Protein AF-0000000086182251 (afdb_homodimer)

Sequence (436 aa):
MSPYGGSIATPTRKGPLVPRSYALPGDGSKALTVFPLASRSEAPDELLAFLKDTFNDVVREGRTYPQMNELSLDEFAAYFFAADCFLGVLDTSAPSGVAGATDGLERETGLTLDQPNYPGRSSHLCNAGFVVPTVHRGLRVGSTLGRAYLHYGPQLGYRGSVFNLVYTSNEASVRIWDALGFTRAGLIPGAGRLKRKVGQGEEYVDAIVYHKDFTASAMSPYGGSIATPTRKGPLVPRSYALPGDGSKALTVFPLASRSEAPDELLAFLKDTFNDVVREGRTYPQMNELSLDEFAAYFFAADCFLGVLDTSAPSGVAGATDGLERETGLTLDQPNYPGRSSHLCNAGFVVPTVHRGLRVGSTLGRAYLHYGPQLGYRGSVFNLVYTSNEASVRIWDALGFTRAGLIPGAGRLKRKVGQGEEYVDAIVYHKDFTASA

Foldseek 3Di:
DPPADDDFDFAAFPDDDAKDKDQWPDPSQKIKIKGKDPAPVVDDLVLLVVLLVLVQVVLPQFAFDQDNDRDDSVRSRCVQRVAIKMWIFMDHPDPDDPPPCPVPSVRGFKMKGKFQPDGDPRSLAIEMDMGGHCSPPPRPVVLVVVVVCLVCSVSSVHFKYKDDFGFVVPVSVVVSCVVVPWDQPDKDWLPGFGADPDDGGTDRTMGTITMDGSNVVD/DPVADDDFDFAAFPDDDAKDKDQWPDPSQKIKIKGKDPALVVDDLVLLVVLLVLVQVVLPQFAFDQDNDRDDSVRSRCVQRVAIKMWIFMDHPDPDDPPDCVVVSVRTFKMKGKFQPDGDPRSLAIEMDMGGHCSPPPRCVVLVVVVVCLVCSVRSVHFKYKDDFGFVVPVSVVVSCVVVPWDQPDKDWLPGFGADPDDGGTDRTMGTMTMDGSNVPD

Nearest PDB structures (foldseek):
  3w91-assembly1_A  TM=8.859E-01  e=4.131E-21  Saccharomyces cerevisiae
  3w6s-assembly1_A  TM=8.657E-01  e=1.510E-20  Saccharomyces cerevisiae Sigma1278b
  3w6s-assembly2_C  TM=8.711E-01  e=2.977E-20  Saccharomyces cerevisiae Sigma1278b
  4h89-assembly1_A-2  TM=8.712E-01  e=1.534E-11  Kribbella flavida DSM 17836
  2i79-assembly1_E  TM=7.470E-01  e=6.377E-08  Streptococcus pneumoniae TIGR4

Secondary structure (DSSP, 8-state):
--TT-S--PPPPPSS----EEEEPSSSS--EEEEEEESSGGGS-HHHHHHHHHHHHHHHHHTSS-S--S---HHHHHHHHTTSEEEEEEEE-S--S-S--TTS-GGGEEEEEEEEESS-GGGTTEEEEEEE--GGGTTS-HHHHHHHHHHHHHHHTT-SEEEEEEEETT-HHHHHHHHHTT-EEEEEEEEEEEEE-SSSSSEEEEEEEEEEEESSTT-/--TT-S--PPPPPSS----EEEEPSSSS--EEEEEEESSGGGS-HHHHHHHHHHHHHHHHHTSS-S--S---HHHHHHHHTTSEEEEEEEE-S-------GGG-GGGEEEEEEEEESS-GGGTTEEEEEEE--GGGTTS-HHHHHHHHHHHHHHHTT-SEEEEEEEETT-HHHHHHHHHTT-EEEEEEEEEEEEE-SSSSSEEEEEEEEEEEESSTT-

Solvent-accessible surface area (backbone atoms only — not comparable to full-atom values): 23588 Å² total; per-residue (Å²): 97,21,78,60,67,70,78,61,60,74,48,65,59,75,58,86,83,69,67,48,76,39,75,30,82,79,89,56,74,38,30,35,33,35,35,70,43,91,46,67,86,74,51,56,64,69,52,50,48,52,51,42,50,45,43,34,51,47,34,68,60,23,56,70,50,40,52,74,72,73,65,52,68,67,54,41,52,53,60,45,56,70,37,51,28,36,39,33,32,51,44,63,76,80,70,67,78,87,67,74,62,69,87,30,61,80,35,55,46,32,40,36,26,42,38,48,52,39,45,30,37,21,14,41,27,22,28,69,48,80,42,62,54,68,89,52,66,88,48,52,56,65,51,49,52,48,54,47,45,65,61,47,42,47,41,48,33,31,48,26,36,41,44,75,65,44,37,64,82,28,51,68,59,52,51,40,43,52,73,72,64,37,39,77,35,24,51,41,78,56,41,29,56,23,42,43,92,73,71,85,59,69,44,66,37,37,15,33,22,36,34,37,73,55,62,72,83,111,98,20,77,61,67,71,78,60,58,73,49,65,59,75,59,87,83,69,67,48,77,41,77,29,80,78,89,57,74,38,29,36,34,37,34,70,43,92,48,66,85,74,51,56,66,68,53,50,46,53,52,42,50,47,44,34,50,48,31,68,61,24,56,71,51,40,51,73,71,75,65,53,67,66,53,41,49,52,60,44,57,72,36,52,26,35,38,32,33,51,44,65,70,82,71,62,84,82,66,73,65,79,80,42,54,80,32,54,46,32,42,37,25,42,38,48,52,38,44,30,36,21,13,42,26,22,30,72,50,80,41,62,55,69,90,52,66,89,49,53,55,65,52,50,51,49,54,48,46,67,60,48,43,48,42,48,34,32,48,24,35,41,44,76,66,43,36,65,84,29,51,68,59,52,52,40,43,52,73,72,62,38,39,79,35,24,51,40,78,57,42,30,58,23,40,44,92,73,72,84,59,68,43,67,36,38,16,34,21,36,34,37,73,56,62,72,83,112

Organism: Rhodotorula mucilaginosa (NCBI:txid5537)

InterPro domains:
  IPR000182 GNAT domain [PS51186] (32-215)
  IPR016181 Acyl-CoA N-acyltransferase [SSF55729] (48-213)
  IPR052742 Mitochondrial N-acetyltransferase [PTHR43138] (16-216)

Structure (mmCIF, N/CA/C/O backbone):
data_AF-0000000086182251-model_v1
#
loop_
_entity.id
_entity.type
_entity.pdbx_description
1 polymer 'N-acetyltransferase domain-containing protein'
#
loop_
_atom_site.group_PDB
_atom_site.id
_atom_site.type_symbol
_atom_site.label_atom_id
_atom_site.label_alt_id
_atom_site.label_comp_id
_atom_site.label_asym_id
_atom_site.label_entity_id
_atom_site.label_seq_id
_atom_site.pdbx_PDB_ins_code
_atom_site.Cartn_x
_atom_site.Cartn_y
_atom_site.Cartn_z
_atom_site.occupancy
_atom_site.B_iso_or_equiv
_atom_site.auth_seq_id
_atom_site.auth_comp_id
_atom_site.auth_asym_id
_atom_site.auth_atom_id
_atom_site.pdbx_PDB_model_num
ATOM 1 N N . MET A 1 1 ? 0.737 3.631 -9.766 1 31.28 1 MET A N 1
ATOM 2 C CA . MET A 1 1 ? -0.474 2.826 -9.633 1 31.28 1 MET A CA 1
ATOM 3 C C . MET A 1 1 ? -0.459 2.033 -8.328 1 31.28 1 MET A C 1
ATOM 5 O O . MET A 1 1 ? 0.607 1.66 -7.84 1 31.28 1 MET A O 1
ATOM 9 N N . SER A 1 2 ? -1.454 2.248 -7.445 1 43.03 2 SER A N 1
ATOM 10 C CA . SER A 1 2 ? -1.559 1.374 -6.281 1 43.03 2 SER A CA 1
ATOM 11 C C . SER A 1 2 ? -1.163 -0.058 -6.629 1 43.03 2 SER A C 1
ATOM 13 O O . SER A 1 2 ? -1.458 -0.542 -7.723 1 43.03 2 SER A O 1
ATOM 15 N N . PRO A 1 3 ? -0.175 -0.564 -5.852 1 42.56 3 PRO A N 1
ATOM 16 C CA . PRO A 1 3 ? 0.038 -1.979 -6.16 1 42.56 3 PRO A CA 1
ATOM 17 C C . PRO A 1 3 ? -1.269 -2.736 -6.391 1 42.56 3 PRO A C 1
ATOM 19 O O . PRO A 1 3 ? -1.255 -3.854 -6.914 1 42.56 3 PRO A O 1
ATOM 22 N N . TYR A 1 4 ? -2.391 -2.016 -5.953 1 49.03 4 TYR A N 1
ATOM 23 C CA . TYR A 1 4 ? -3.652 -2.746 -6.031 1 49.03 4 TYR A CA 1
ATOM 24 C C . TYR A 1 4 ? -4.453 -2.314 -7.254 1 49.03 4 TYR A C 1
ATOM 26 O O . TYR A 1 4 ? -5.465 -2.938 -7.594 1 49.03 4 TYR A O 1
ATOM 34 N N . GLY A 1 5 ? -4.016 -2.152 -8.336 1 46.56 5 GLY A N 1
ATOM 35 C CA . GLY A 1 5 ? -4.879 -1.883 -9.477 1 46.56 5 GLY A CA 1
ATOM 36 C C . GLY A 1 5 ? -6.344 -1.774 -9.102 1 46.56 5 GLY A C 1
ATOM 37 O O . GLY A 1 5 ? -6.742 -2.17 -8.008 1 46.56 5 GLY A O 1
ATOM 38 N N . GLY A 1 6 ? -7.234 -0.716 -9.578 1 49.41 6 GLY A N 1
ATOM 39 C CA . GLY A 1 6 ? -8.688 -0.726 -9.523 1 49.41 6 GLY A CA 1
ATOM 40 C C . GLY A 1 6 ? -9.266 0.521 -8.883 1 49.41 6 GLY A C 1
ATOM 41 O O . GLY A 1 6 ? -8.531 1.346 -8.336 1 49.41 6 GLY A O 1
ATOM 42 N N . SER A 1 7 ? -10.508 0.622 -9.203 1 52.81 7 SER A N 1
ATOM 43 C CA . SER A 1 7 ? -11.297 1.735 -8.688 1 52.81 7 SER A CA 1
ATOM 44 C C . SER A 1 7 ? -11.445 1.65 -7.176 1 52.81 7 SER A C 1
ATOM 46 O O . SER A 1 7 ? -11.719 0.578 -6.633 1 52.81 7 SER A O 1
ATOM 48 N N . ILE A 1 8 ? -10.914 2.615 -6.395 1 59.12 8 ILE A N 1
ATOM 49 C CA . ILE A 1 8 ? -11.094 2.723 -4.949 1 59.12 8 ILE A CA 1
ATOM 50 C C . ILE A 1 8 ? -12.438 3.371 -4.645 1 59.12 8 ILE A C 1
ATOM 52 O O . ILE A 1 8 ? -12.703 4.5 -5.066 1 59.12 8 ILE A O 1
ATOM 56 N N . ALA A 1 9 ? -13.406 2.518 -4.25 1 61.72 9 ALA A N 1
ATOM 57 C CA . ALA A 1 9 ? -14.641 3.123 -3.75 1 61.72 9 ALA A CA 1
ATOM 58 C C . ALA A 1 9 ? -14.406 3.795 -2.4 1 61.72 9 ALA A C 1
ATOM 60 O O . ALA A 1 9 ? -13.812 3.205 -1.499 1 61.72 9 ALA A O 1
ATOM 61 N N . THR A 1 10 ? -14.594 5.164 -2.314 1 66.75 10 THR A N 1
ATOM 62 C CA . THR A 1 10 ? -14.508 5.887 -1.05 1 66.75 10 THR A CA 1
ATOM 63 C C . THR A 1 10 ? -15.766 5.652 -0.211 1 66.75 10 THR A C 1
ATOM 65 O O . THR A 1 10 ? -16.875 5.574 -0.748 1 66.75 10 THR A O 1
ATOM 68 N N . PRO A 1 11 ? -15.492 5.449 1.035 1 76.62 11 PRO A N 1
ATOM 69 C CA . PRO A 1 11 ? -16.656 5.293 1.912 1 76.62 11 PRO A CA 1
ATOM 70 C C . PRO A 1 11 ? -17.594 6.492 1.862 1 76.62 11 PRO A C 1
ATOM 72 O O . PRO A 1 11 ? -17.203 7.57 1.404 1 76.62 11 PRO A O 1
ATOM 75 N N . THR A 1 12 ? -18.766 6.242 2.326 1 79.75 12 THR A N 1
ATOM 76 C CA . THR A 1 12 ? -19.797 7.273 2.318 1 79.75 12 THR A CA 1
ATOM 77 C C . THR A 1 12 ? -19.641 8.219 3.506 1 79.75 12 THR A C 1
ATOM 79 O O . THR A 1 12 ? -19.531 7.77 4.652 1 79.75 12 THR A O 1
ATOM 82 N N . ARG A 1 13 ? -19.672 9.492 3.234 1 84.81 13 ARG A N 1
ATOM 83 C CA . ARG A 1 13 ? -19.562 10.523 4.258 1 84.81 13 ARG A CA 1
ATOM 84 C C . ARG A 1 13 ? -20.781 10.516 5.176 1 84.81 13 ARG A C 1
ATOM 86 O O . ARG A 1 13 ? -21.906 10.297 4.719 1 84.81 13 ARG A O 1
ATOM 93 N N . LYS A 1 14 ? -20.562 10.812 6.406 1 84.06 14 LYS A N 1
ATOM 94 C CA . LYS A 1 14 ? -21.641 10.82 7.398 1 84.06 14 LYS A CA 1
ATOM 95 C C . LYS A 1 14 ? -22.344 12.172 7.434 1 84.06 14 LYS A C 1
ATOM 97 O O . LYS A 1 14 ? -23.469 12.281 7.941 1 84.06 14 LYS A O 1
ATOM 102 N N . GLY A 1 15 ? -21.781 13.203 6.91 1 82.81 15 GLY A N 1
ATOM 103 C CA . GLY A 1 15 ? -22.312 14.562 6.91 1 82.81 15 GLY A CA 1
ATOM 104 C C . GLY A 1 15 ? -21.344 15.578 6.336 1 82.81 15 GLY A C 1
ATOM 105 O O . GLY A 1 15 ? -20.25 15.227 5.914 1 82.81 15 GLY A O 1
ATOM 106 N N . PRO A 1 16 ? -21.875 16.828 6.305 1 88.56 16 PRO A N 1
ATOM 107 C CA . PRO A 1 16 ? -20.969 17.859 5.809 1 88.56 16 PRO A CA 1
ATOM 108 C C . PRO A 1 16 ? -19.766 18.078 6.73 1 88.56 16 PRO A C 1
ATOM 110 O O . PRO A 1 16 ? -19.891 17.984 7.953 1 88.56 16 PRO A O 1
ATOM 113 N N . LEU A 1 17 ? -18.688 18.297 6.164 1 92.69 17 LEU A N 1
ATOM 114 C CA . LEU A 1 17 ? -17.484 18.641 6.934 1 92.69 17 LEU A CA 1
ATOM 115 C C . LEU A 1 17 ? -17.453 20.125 7.242 1 92.69 17 LEU A C 1
ATOM 117 O O . LEU A 1 17 ? -17.672 20.953 6.352 1 92.69 17 LEU A O 1
ATOM 121 N N . VAL A 1 18 ? -17.203 20.484 8.531 1 93.44 18 VAL A N 1
ATOM 122 C CA . VAL A 1 18 ? -17.172 21.875 8.945 1 93.44 18 VAL A CA 1
ATOM 123 C C . VAL A 1 18 ? -15.812 22.219 9.539 1 93.44 18 VAL A C 1
ATOM 125 O O . VAL A 1 18 ? -15.172 21.391 10.172 1 93.44 18 VAL A O 1
ATOM 128 N N . PRO A 1 19 ? -15.398 23.5 9.336 1 93.88 19 PRO A N 1
ATOM 129 C CA . PRO A 1 19 ? -14.125 23.906 9.93 1 93.88 19 PRO A CA 1
ATOM 130 C C . PRO A 1 19 ? -14.102 23.719 11.445 1 93.88 19 PRO A C 1
ATOM 132 O O . PRO A 1 19 ? -15.133 23.891 12.109 1 93.88 19 PRO A O 1
ATOM 135 N N . ARG A 1 20 ? -12.938 23.422 11.969 1 94.62 20 ARG A N 1
ATOM 136 C CA . ARG A 1 20 ? -12.758 23.234 13.406 1 94.62 20 ARG A CA 1
ATOM 137 C C . ARG A 1 20 ? -11.461 23.875 13.875 1 94.62 20 ARG A C 1
ATOM 139 O O . ARG A 1 20 ? -10.422 23.734 13.234 1 94.62 20 ARG A O 1
ATOM 146 N N . SER A 1 21 ? -11.547 24.547 15.07 1 93.12 21 SER A N 1
ATOM 147 C CA . SER A 1 21 ? -10.375 25.188 15.648 1 93.12 21 SER A CA 1
ATOM 148 C C . SER A 1 21 ? -9.789 24.359 16.781 1 93.12 21 SER A C 1
ATOM 150 O O . SER A 1 21 ? -10.523 23.797 17.594 1 93.12 21 SER A O 1
ATOM 152 N N . TYR A 1 22 ? -8.461 24.344 16.812 1 92.75 22 TYR A N 1
ATOM 153 C CA . TYR A 1 22 ? -7.703 23.641 17.844 1 92.75 22 TYR A CA 1
ATOM 154 C C . TYR A 1 22 ? -6.738 24.594 18.547 1 92.75 22 TYR A C 1
ATOM 156 O O . TYR A 1 22 ? -5.953 25.281 17.906 1 92.75 22 TYR A O 1
ATOM 164 N N . ALA A 1 23 ? -6.848 24.547 19.828 1 89.75 23 ALA A N 1
ATOM 165 C CA . ALA A 1 23 ? -5.867 25.328 20.578 1 89.75 23 ALA A CA 1
ATOM 166 C C . ALA A 1 23 ? -4.465 24.75 20.422 1 89.75 23 ALA A C 1
ATOM 168 O O . ALA A 1 23 ? -4.289 23.531 20.453 1 89.75 23 ALA A O 1
ATOM 169 N N . LEU A 1 24 ? -3.523 25.594 20.156 1 86.81 24 LEU A N 1
ATOM 170 C CA . LEU A 1 24 ? -2.137 25.141 20.094 1 86.81 24 LEU A CA 1
ATOM 171 C C . LEU A 1 24 ? -1.501 25.141 21.469 1 86.81 24 LEU A C 1
ATOM 173 O O . LEU A 1 24 ? -1.918 25.891 22.359 1 86.81 24 LEU A O 1
ATOM 177 N N . PRO A 1 25 ? -0.517 24.188 21.609 1 77.75 25 PRO A N 1
ATOM 178 C CA . PRO A 1 25 ? 0.137 24.172 22.922 1 77.75 25 PRO A CA 1
ATOM 179 C C . PRO A 1 25 ? 0.85 25.484 23.234 1 77.75 25 PRO A C 1
ATOM 181 O O . PRO A 1 25 ? 1.324 26.172 22.312 1 77.75 25 PRO A O 1
ATOM 184 N N . GLY A 1 26 ? 1.045 25.891 24.406 1 74.44 26 GLY A N 1
ATOM 185 C CA . GLY A 1 26 ? 1.618 27.109 24.922 1 74.44 26 GLY A CA 1
ATOM 186 C C . GLY A 1 26 ? 0.686 27.859 25.844 1 74.44 26 GLY A C 1
ATOM 187 O O . GLY A 1 26 ? 0.121 27.266 26.766 1 74.44 26 GLY A O 1
ATOM 188 N N . ASP A 1 27 ? 0.647 29.172 25.531 1 66.75 27 ASP A N 1
ATOM 189 C CA . ASP A 1 27 ? -0.17 29.969 26.438 1 66.75 27 ASP A CA 1
ATOM 190 C C . ASP A 1 27 ? -1.621 30.031 25.969 1 66.75 27 ASP A C 1
ATOM 192 O O . ASP A 1 27 ? -2.434 30.766 26.516 1 66.75 27 ASP A O 1
ATOM 196 N N . GLY A 1 28 ? -1.937 29.125 25.016 1 66.12 28 GLY A N 1
ATOM 197 C CA . GLY A 1 28 ? -3.305 29.031 24.531 1 66.12 28 GLY A CA 1
ATOM 198 C C . GLY A 1 28 ? -3.723 30.219 23.672 1 66.12 28 GLY A C 1
ATOM 199 O O . GLY A 1 28 ? -4.887 30.328 23.281 1 66.12 28 GLY A O 1
ATOM 200 N N . SER A 1 29 ? -2.855 31.109 23.359 1 75.31 29 SER A N 1
ATOM 201 C CA . SER A 1 29 ? -3.209 32.344 22.656 1 75.31 29 SER A CA 1
ATOM 202 C C . SER A 1 29 ? -3.299 32.094 21.141 1 75.31 29 SER A C 1
ATOM 204 O O . SER A 1 29 ? -3.885 32.906 20.422 1 75.31 29 SER A O 1
ATOM 206 N N . LYS A 1 30 ? -2.799 30.922 20.766 1 81.62 30 LYS A N 1
ATOM 207 C CA . LYS A 1 30 ? -2.826 30.641 19.344 1 81.62 30 LYS A CA 1
ATOM 208 C C . LYS A 1 30 ? -3.664 29.391 19.047 1 81.62 30 LYS A C 1
ATOM 210 O O . LYS A 1 30 ? -3.746 28.484 19.875 1 81.62 30 LYS A O 1
ATOM 215 N N . ALA A 1 31 ? -4.305 29.484 17.953 1 88.44 31 ALA A N 1
ATOM 216 C CA . ALA A 1 31 ? -5.113 28.344 17.516 1 88.44 31 ALA A CA 1
ATOM 217 C C . ALA A 1 31 ? -4.891 28.047 16.047 1 88.44 31 ALA A C 1
ATOM 219 O O . ALA A 1 31 ? -4.438 28.906 15.289 1 88.44 31 ALA A O 1
ATOM 220 N N . LEU A 1 32 ? -5.066 26.828 15.727 1 90.44 32 LEU A N 1
ATOM 221 C CA . LEU A 1 32 ? -5.102 26.391 14.336 1 90.44 32 LEU A CA 1
ATOM 222 C C . LEU A 1 32 ? -6.52 26.016 13.914 1 90.44 32 LEU A C 1
ATOM 224 O O . LEU A 1 32 ? -7.16 25.188 14.547 1 90.44 32 LEU A O 1
ATOM 228 N N . THR A 1 33 ? -7.012 26.719 12.945 1 91.69 33 THR A N 1
ATOM 229 C CA . THR A 1 33 ? -8.289 26.328 12.367 1 91.69 33 THR A CA 1
ATOM 230 C C . THR A 1 33 ? -8.078 25.484 11.109 1 91.69 33 THR A C 1
ATOM 232 O O . THR A 1 33 ? -7.309 25.859 10.227 1 91.69 33 THR A O 1
ATOM 235 N N . VAL A 1 34 ? -8.719 24.312 11.094 1 93.12 34 VAL A N 1
ATOM 236 C CA . VAL A 1 34 ? -8.586 23.391 9.969 1 93.12 34 VAL A CA 1
ATOM 237 C C . VAL A 1 34 ? -9.836 23.469 9.094 1 93.12 34 VAL A C 1
ATOM 239 O O . VAL A 1 34 ? -10.953 23.281 9.578 1 93.12 34 VAL A O 1
ATOM 242 N N . PHE A 1 35 ? -9.625 23.75 7.809 1 92.12 35 PHE A N 1
ATOM 243 C CA . PHE A 1 35 ? -10.703 23.922 6.84 1 92.12 35 PHE A CA 1
ATOM 244 C C . PHE A 1 35 ? -10.734 22.75 5.852 1 92.12 35 PHE A C 1
ATOM 246 O O . PHE A 1 35 ? -9.742 22.484 5.172 1 92.12 35 PHE A O 1
ATOM 253 N N . PRO A 1 36 ? -11.891 21.984 5.773 1 93.38 36 PRO A N 1
ATOM 254 C CA . PRO A 1 36 ? -12.039 21.094 4.625 1 93.38 36 PRO A CA 1
ATOM 255 C C . PRO A 1 36 ? -12.094 21.828 3.295 1 93.38 36 PRO A C 1
ATOM 257 O O . PRO A 1 36 ? -12.812 22.828 3.172 1 93.38 36 PRO A O 1
ATOM 260 N N . LEU A 1 37 ? -11.281 21.391 2.361 1 90.31 37 LEU A N 1
ATOM 261 C CA . LEU A 1 37 ? -11.312 21.984 1.032 1 90.31 37 LEU A CA 1
ATOM 262 C C . LEU A 1 37 ? -12.125 21.141 0.068 1 90.31 37 LEU A C 1
ATOM 264 O O . LEU A 1 37 ? -11.875 19.938 -0.065 1 90.31 37 LEU A O 1
ATOM 268 N N . ALA A 1 38 ? -13.031 21.734 -0.573 1 81.25 38 ALA A N 1
ATOM 269 C CA . ALA A 1 38 ? -13.883 21 -1.501 1 81.25 38 ALA A CA 1
ATOM 270 C C . ALA A 1 38 ? -13.164 20.75 -2.824 1 81.25 38 ALA A C 1
ATOM 272 O O . ALA A 1 38 ? -13.43 19.75 -3.504 1 81.25 38 ALA A O 1
ATOM 273 N N . SER A 1 39 ? -12.367 21.734 -3.178 1 86.19 39 SER A N 1
ATOM 274 C CA . SER A 1 39 ? -11.656 21.609 -4.445 1 86.19 39 SER A CA 1
ATOM 275 C C . SER A 1 39 ? -10.391 22.453 -4.457 1 86.19 39 SER A C 1
ATOM 277 O O . SER A 1 39 ? -10.195 23.297 -3.572 1 86.19 39 SER A O 1
ATOM 279 N N . ARG A 1 40 ? -9.617 22.156 -5.465 1 85.81 40 ARG A N 1
ATOM 280 C CA . ARG A 1 40 ? -8.367 22.891 -5.664 1 85.81 40 ARG A CA 1
ATOM 281 C C . ARG A 1 40 ? -8.641 24.391 -5.797 1 85.81 40 ARG A C 1
ATOM 283 O O . ARG A 1 40 ? -7.801 25.219 -5.414 1 85.81 40 ARG A O 1
ATOM 290 N N . SER A 1 41 ? -9.773 24.781 -6.25 1 85 41 SER A N 1
ATOM 291 C CA . SER A 1 41 ? -10.102 26.188 -6.508 1 85 41 SER A CA 1
ATOM 292 C C . SER A 1 41 ? -10.211 26.969 -5.207 1 85 41 SER A C 1
ATOM 294 O O . SER A 1 41 ? -10.164 28.203 -5.215 1 85 41 SER A O 1
ATOM 296 N N . GLU A 1 42 ? -10.336 26.25 -4.105 1 84.62 42 GLU A N 1
ATOM 297 C CA . GLU A 1 42 ? -10.5 26.922 -2.812 1 84.62 42 GLU A CA 1
ATOM 298 C C . GLU A 1 42 ? -9.148 27.297 -2.213 1 84.62 42 GLU A C 1
ATOM 300 O O . GLU A 1 42 ? -9.086 28.047 -1.232 1 84.62 42 GLU A O 1
ATOM 305 N N . ALA A 1 43 ? -8.109 26.812 -2.783 1 82.88 43 ALA A N 1
ATOM 306 C CA . ALA A 1 43 ? -6.766 27.172 -2.328 1 82.88 43 ALA A CA 1
ATOM 307 C C . ALA A 1 43 ? -6.086 28.125 -3.309 1 82.88 43 ALA A C 1
ATOM 309 O O . ALA A 1 43 ? -5.969 27.812 -4.5 1 82.88 43 ALA A O 1
ATOM 310 N N . PRO A 1 44 ? -5.672 29.344 -2.77 1 81.31 44 PRO A N 1
ATOM 311 C CA . PRO A 1 44 ? -4.957 30.266 -3.664 1 81.31 44 PRO A CA 1
ATOM 312 C C . PRO A 1 44 ? -3.693 29.641 -4.254 1 81.31 44 PRO A C 1
ATOM 314 O O . PRO A 1 44 ? -3.016 28.844 -3.586 1 81.31 44 PRO A O 1
ATOM 317 N N . ASP A 1 45 ? -3.344 30.062 -5.43 1 84.25 45 ASP A N 1
ATOM 318 C CA . ASP A 1 45 ? -2.186 29.516 -6.133 1 84.25 45 ASP A CA 1
ATOM 319 C C . ASP A 1 45 ? -0.9 29.766 -5.344 1 84.25 45 ASP A C 1
ATOM 321 O O . ASP A 1 45 ? -0.002 28.922 -5.336 1 84.25 45 ASP A O 1
ATOM 325 N N . GLU A 1 46 ? -0.84 30.906 -4.789 1 85.62 46 GLU A N 1
ATOM 326 C CA . GLU A 1 46 ? 0.363 31.234 -4.035 1 85.62 46 GLU A CA 1
ATOM 327 C C . GLU A 1 46 ? 0.556 30.297 -2.852 1 85.62 46 GLU A C 1
ATOM 329 O O . GLU A 1 46 ? 1.681 29.891 -2.549 1 85.62 46 GLU A O 1
ATOM 334 N N . LEU A 1 47 ? -0.548 30 -2.248 1 84.62 47 LEU A N 1
ATOM 335 C CA . LEU A 1 47 ? -0.488 29.062 -1.128 1 84.62 47 LEU A CA 1
ATOM 336 C C . LEU A 1 47 ? -0.081 27.672 -1.603 1 84.62 47 LEU A C 1
ATOM 338 O O . LEU A 1 47 ? 0.788 27.047 -1.001 1 84.62 47 LEU A O 1
ATOM 342 N N . LEU A 1 48 ? -0.668 27.281 -2.699 1 88.25 48 LEU A N 1
ATOM 343 C CA . LEU A 1 48 ? -0.364 25.969 -3.234 1 88.25 48 LEU A CA 1
ATOM 344 C C . LEU A 1 48 ? 1.094 25.875 -3.674 1 88.25 48 LEU A C 1
ATOM 346 O O . LEU A 1 48 ? 1.739 24.844 -3.498 1 88.25 48 LEU A O 1
ATOM 350 N N . ALA A 1 49 ? 1.552 26.969 -4.215 1 90.81 49 ALA A N 1
ATOM 351 C CA . ALA A 1 49 ? 2.953 27.016 -4.629 1 90.81 49 ALA A CA 1
ATOM 352 C C . ALA A 1 49 ? 3.881 26.891 -3.424 1 90.81 49 ALA A C 1
ATOM 354 O O . ALA A 1 49 ? 4.879 26.172 -3.475 1 90.81 49 ALA A O 1
ATOM 355 N N . PHE A 1 50 ? 3.523 27.594 -2.432 1 89.06 50 PHE A N 1
ATOM 356 C CA . PHE A 1 50 ? 4.316 27.562 -1.207 1 89.06 50 PHE A CA 1
ATOM 357 C C . PHE A 1 50 ? 4.324 26.156 -0.615 1 89.06 50 PHE A C 1
ATOM 359 O O . PHE A 1 50 ? 5.383 25.641 -0.24 1 89.06 50 PHE A O 1
ATOM 366 N N . LEU A 1 51 ? 3.164 25.5 -0.567 1 89.44 51 LEU A N 1
ATOM 367 C CA . LEU A 1 51 ? 3.043 24.172 -0.002 1 89.44 51 LEU A CA 1
ATOM 368 C C . LEU A 1 51 ? 3.73 23.141 -0.893 1 89.44 51 LEU A C 1
ATOM 370 O O . LEU A 1 51 ? 4.336 22.188 -0.395 1 89.44 51 LEU A O 1
ATOM 374 N N . LYS A 1 52 ? 3.594 23.328 -2.156 1 93.12 52 LYS A N 1
ATOM 375 C CA . LYS A 1 52 ? 4.324 22.5 -3.104 1 93.12 52 LYS A CA 1
ATOM 376 C C . LYS A 1 52 ? 5.828 22.562 -2.852 1 93.12 52 LYS A C 1
ATOM 378 O O . LYS A 1 52 ? 6.508 21.531 -2.828 1 93.12 52 LYS A O 1
ATOM 383 N N . ASP A 1 53 ? 6.359 23.766 -2.674 1 93.19 53 ASP A N 1
ATOM 384 C CA . ASP A 1 53 ? 7.785 23.938 -2.402 1 93.19 53 ASP A CA 1
ATOM 385 C C . ASP A 1 53 ? 8.172 23.266 -1.084 1 93.19 53 ASP A C 1
ATOM 387 O O . ASP A 1 53 ? 9.242 22.672 -0.98 1 93.19 53 ASP A O 1
ATOM 391 N N . THR A 1 54 ? 7.316 23.438 -0.117 1 91.06 54 THR A N 1
ATOM 392 C CA . THR A 1 54 ? 7.543 22.766 1.163 1 91.06 54 THR A CA 1
ATOM 393 C C . THR A 1 54 ? 7.625 21.25 0.98 1 91.06 54 THR A C 1
ATOM 395 O O . THR A 1 54 ? 8.539 20.609 1.499 1 91.06 54 THR A O 1
ATOM 398 N N . PHE A 1 55 ? 6.73 20.719 0.196 1 93.62 55 PHE A N 1
ATOM 399 C CA . PHE A 1 55 ? 6.711 19.281 -0.069 1 93.62 55 PHE A CA 1
ATOM 400 C C . PHE A 1 55 ? 7.969 18.844 -0.812 1 93.62 55 PHE A C 1
ATOM 402 O O . PHE A 1 55 ? 8.594 17.844 -0.458 1 93.62 55 PHE A O 1
ATOM 409 N N . ASN A 1 56 ? 8.344 19.625 -1.761 1 95.5 56 ASN A N 1
ATOM 410 C CA . ASN A 1 56 ? 9.539 19.297 -2.531 1 95.5 56 ASN A CA 1
ATOM 411 C C . ASN A 1 56 ? 10.797 19.328 -1.661 1 95.5 56 ASN A C 1
ATOM 413 O O . ASN A 1 56 ? 11.719 18.547 -1.867 1 95.5 56 ASN A O 1
ATOM 417 N N . ASP A 1 57 ? 10.82 20.234 -0.726 1 94.06 57 ASP A N 1
ATOM 418 C CA . ASP A 1 57 ? 11.938 20.266 0.212 1 94.06 57 ASP A CA 1
ATOM 419 C C . ASP A 1 57 ? 12.023 18.969 1.009 1 94.06 57 ASP A C 1
ATOM 421 O O . ASP A 1 57 ? 13.117 18.422 1.213 1 94.06 57 ASP A O 1
ATOM 425 N N . VAL A 1 58 ? 10.898 18.469 1.454 1 92.94 58 VAL A N 1
ATOM 426 C CA . VAL A 1 58 ? 10.836 17.219 2.217 1 92.94 58 VAL A CA 1
ATOM 427 C C . VAL A 1 58 ? 11.305 16.047 1.349 1 92.94 58 VAL A C 1
ATOM 429 O O . VAL A 1 58 ? 12.078 15.203 1.801 1 92.94 58 VAL A O 1
ATOM 432 N N . VAL A 1 59 ? 10.844 16.031 0.114 1 94.5 59 VAL A N 1
ATOM 433 C CA . VAL A 1 59 ? 11.227 14.977 -0.822 1 94.5 59 VAL A CA 1
ATOM 434 C C . VAL A 1 59 ? 12.727 15.031 -1.079 1 94.5 59 VAL A C 1
ATOM 436 O O . VAL A 1 59 ? 13.398 14 -1.111 1 94.5 59 VAL A O 1
ATOM 439 N N . ARG A 1 60 ? 13.281 16.219 -1.182 1 94.12 60 ARG A N 1
ATOM 440 C CA . ARG A 1 60 ? 14.711 16.406 -1.406 1 94.12 60 ARG A CA 1
ATOM 441 C C . ARG A 1 60 ? 15.523 15.938 -0.198 1 94.12 60 ARG A C 1
ATOM 443 O O . ARG A 1 60 ? 16.578 15.328 -0.35 1 94.12 60 ARG A O 1
ATOM 450 N N . GLU A 1 61 ? 15.023 16.297 0.975 1 94.06 61 GLU A N 1
ATOM 451 C CA . GLU A 1 61 ? 15.695 15.82 2.182 1 94.06 61 GLU A CA 1
ATOM 452 C C . GLU A 1 61 ? 15.781 14.297 2.203 1 94.06 61 GLU A C 1
ATOM 454 O O . GLU A 1 61 ? 16.766 13.734 2.672 1 94.06 61 GLU A O 1
ATOM 459 N N . GLY A 1 62 ? 14.711 13.602 1.722 1 95.44 62 GLY A N 1
ATOM 460 C CA . GLY A 1 62 ? 14.742 12.172 1.439 1 95.44 62 GLY A CA 1
ATOM 461 C C . GLY A 1 62 ? 14.758 11.312 2.693 1 95.44 62 GLY A C 1
ATOM 462 O O . GLY A 1 62 ? 15.383 10.25 2.719 1 95.44 62 GLY A O 1
ATOM 463 N N . ARG A 1 63 ? 14.016 11.727 3.779 1 95.88 63 ARG A N 1
ATOM 464 C CA . ARG A 1 63 ? 14.156 10.992 5.035 1 95.88 63 ARG A CA 1
ATOM 465 C C . ARG A 1 63 ? 12.789 10.602 5.598 1 95.88 63 ARG A C 1
ATOM 467 O O . ARG A 1 63 ? 12.703 9.797 6.523 1 95.88 63 ARG A O 1
ATOM 474 N N . THR A 1 64 ? 11.719 11.148 4.969 1 94.5 64 THR A N 1
ATOM 475 C CA . THR A 1 64 ? 10.453 10.953 5.664 1 94.5 64 THR A CA 1
ATOM 476 C C . THR A 1 64 ? 9.359 10.516 4.695 1 94.5 64 THR A C 1
ATOM 478 O O . THR A 1 64 ? 8.32 10.008 5.113 1 94.5 64 THR A O 1
ATOM 481 N N . TYR A 1 65 ? 9.562 10.727 3.406 1 93.56 65 TYR A N 1
ATOM 482 C CA . TYR A 1 65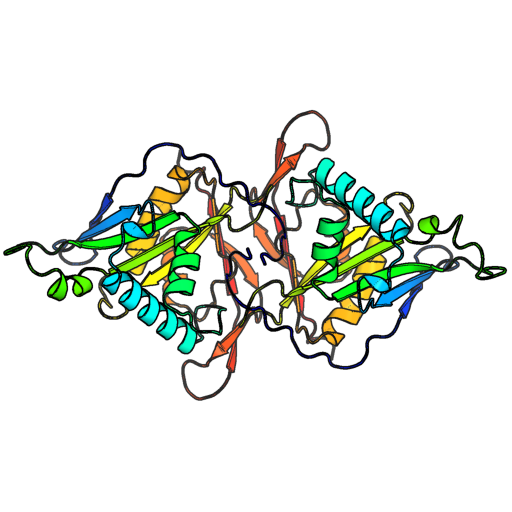 ? 8.656 10.281 2.354 1 93.56 65 TYR A CA 1
ATOM 483 C C . TYR A 1 65 ? 9.367 9.328 1.399 1 93.56 65 TYR A C 1
ATOM 485 O O . TYR A 1 65 ? 10.562 9.484 1.128 1 93.56 65 TYR A O 1
ATOM 493 N N . PRO A 1 66 ? 8.609 8.414 0.816 1 94.81 66 PRO A N 1
ATOM 494 C CA . PRO A 1 66 ? 9.242 7.5 -0.133 1 94.81 66 PRO A CA 1
ATOM 495 C C . PRO A 1 66 ? 9.406 8.109 -1.522 1 94.81 66 PRO A C 1
ATOM 497 O O . PRO A 1 66 ? 10.133 7.559 -2.359 1 94.81 66 PRO A O 1
ATOM 500 N N . GLN A 1 67 ? 8.742 9.164 -1.805 1 92.19 67 GLN A N 1
ATOM 501 C CA . GLN A 1 67 ? 8.836 9.812 -3.109 1 92.19 67 GLN A CA 1
ATOM 502 C C . GLN A 1 67 ? 10.258 10.305 -3.385 1 92.19 67 GLN A C 1
ATOM 504 O O . GLN A 1 67 ? 10.945 10.766 -2.475 1 92.19 67 GLN A O 1
ATOM 509 N N . MET A 1 68 ? 10.656 10.305 -4.668 1 92.38 68 MET A N 1
ATOM 510 C CA . MET A 1 68 ? 12.023 10.672 -5.012 1 92.38 68 MET A CA 1
ATOM 511 C C . MET A 1 68 ? 12.047 11.875 -5.949 1 92.38 68 MET A C 1
ATOM 513 O O . MET A 1 68 ? 13.062 12.555 -6.074 1 92.38 68 MET A O 1
ATOM 517 N N . ASN A 1 69 ? 10.906 12.094 -6.582 1 92.06 69 ASN A N 1
ATOM 518 C CA . ASN A 1 69 ? 10.875 13.172 -7.559 1 92.06 69 ASN A CA 1
ATOM 519 C C . ASN A 1 69 ? 10.07 14.367 -7.055 1 92.06 69 ASN A C 1
ATOM 521 O O . ASN A 1 69 ? 9.016 14.195 -6.441 1 92.06 69 ASN A O 1
ATOM 525 N N . GLU A 1 70 ? 10.594 15.508 -7.371 1 94.69 70 GLU A N 1
ATOM 526 C CA . GLU A 1 70 ? 9.852 16.734 -7.078 1 94.69 70 GLU A CA 1
ATOM 527 C C . GLU A 1 70 ? 8.648 16.875 -8 1 94.69 70 GLU A C 1
ATOM 529 O O . GLU A 1 70 ? 8.617 16.297 -9.086 1 94.69 70 GLU A O 1
ATOM 534 N N . LEU A 1 71 ? 7.727 17.609 -7.582 1 94.38 71 LEU A N 1
ATOM 535 C CA . LEU A 1 71 ? 6.492 17.781 -8.336 1 94.38 71 LEU A CA 1
ATOM 536 C C . LEU A 1 71 ? 6.387 19.219 -8.867 1 94.38 71 LEU A C 1
ATOM 538 O O . LEU A 1 71 ? 6.836 20.156 -8.219 1 94.38 71 LEU A O 1
ATOM 542 N N . SER A 1 72 ? 5.832 19.297 -9.992 1 95.94 72 SER A N 1
ATOM 543 C CA . SER A 1 72 ? 5.367 20.609 -10.453 1 95.94 72 SER A CA 1
ATOM 544 C C . SER A 1 72 ? 4.125 21.047 -9.688 1 95.94 72 SER A C 1
ATOM 546 O O . SER A 1 72 ? 3.555 20.281 -8.914 1 95.94 72 SER A O 1
ATOM 548 N N . LEU A 1 73 ? 3.77 22.328 -9.891 1 94.31 73 LEU A N 1
ATOM 549 C CA . LEU A 1 73 ? 2.572 22.828 -9.219 1 94.31 73 LEU A CA 1
ATOM 550 C C . LEU A 1 73 ? 1.342 22.016 -9.633 1 94.31 73 LEU A C 1
ATOM 552 O O . LEU A 1 73 ? 0.52 21.656 -8.789 1 94.31 73 LEU A O 1
ATOM 556 N N . ASP A 1 74 ? 1.223 21.688 -10.898 1 93.62 74 ASP A N 1
ATOM 557 C CA . ASP A 1 74 ? 0.084 20.938 -11.398 1 93.62 74 ASP A CA 1
ATOM 558 C C . ASP A 1 74 ? 0.073 19.516 -10.828 1 93.62 74 ASP A C 1
ATOM 560 O O . ASP A 1 74 ? -0.98 19 -10.445 1 93.62 74 ASP A O 1
ATOM 564 N N . GLU A 1 75 ? 1.206 18.906 -10.766 1 92.88 75 GLU A N 1
ATOM 565 C CA . GLU A 1 75 ? 1.317 17.562 -10.211 1 92.88 75 GLU A CA 1
ATOM 566 C C . GLU A 1 75 ? 0.958 17.547 -8.727 1 92.88 75 GLU A C 1
ATOM 568 O O . GLU A 1 75 ? 0.266 16.641 -8.266 1 92.88 75 GLU A O 1
ATOM 573 N N . PHE A 1 76 ? 1.436 18.547 -8.094 1 92.38 76 PHE A N 1
ATOM 574 C CA . PHE A 1 76 ? 1.16 18.672 -6.668 1 92.38 76 PHE A CA 1
ATOM 575 C C . PHE A 1 76 ? -0.334 18.844 -6.418 1 92.38 76 PHE A C 1
ATOM 577 O O . PHE A 1 76 ? -0.914 18.125 -5.598 1 92.38 76 PHE A O 1
ATOM 584 N N . ALA A 1 77 ? -0.896 19.703 -7.117 1 89.75 77 ALA A N 1
ATOM 585 C CA . ALA A 1 77 ? -2.33 19.938 -6.973 1 89.75 77 ALA A CA 1
ATOM 586 C C . ALA A 1 77 ? -3.135 18.688 -7.309 1 89.75 77 ALA A C 1
ATOM 588 O O . ALA A 1 77 ? -4.074 18.344 -6.594 1 89.75 77 ALA A O 1
ATOM 589 N N . ALA A 1 78 ? -2.766 18.016 -8.344 1 88.31 78 ALA A N 1
ATOM 590 C CA . ALA A 1 78 ? -3.465 16.797 -8.75 1 88.31 78 ALA A CA 1
ATOM 591 C C . ALA A 1 78 ? -3.35 15.727 -7.676 1 88.31 78 ALA A C 1
ATOM 593 O O . ALA A 1 78 ? -4.316 15.016 -7.395 1 88.31 78 ALA A O 1
ATOM 594 N N . TYR A 1 79 ? -2.215 15.648 -7.129 1 87 79 TYR A N 1
ATOM 595 C CA . TYR A 1 79 ? -1.96 14.633 -6.113 1 87 79 TYR A CA 1
ATOM 596 C C . TYR A 1 79 ? -2.77 14.914 -4.852 1 87 79 TYR A C 1
ATOM 598 O O . TYR A 1 79 ? -3.467 14.031 -4.348 1 87 79 TYR A O 1
ATOM 606 N N . PHE A 1 80 ? -2.742 16.078 -4.355 1 86.25 80 PHE A N 1
ATOM 607 C CA . PHE A 1 80 ? -3.373 16.391 -3.076 1 86.25 80 PHE A CA 1
ATOM 608 C C . PHE A 1 80 ? -4.883 16.5 -3.232 1 86.25 80 PHE A C 1
ATOM 610 O O . PHE A 1 80 ? -5.637 16.078 -2.357 1 86.25 80 PHE A O 1
ATOM 617 N N . PHE A 1 81 ? -5.375 16.953 -4.328 1 86.56 81 PHE A N 1
ATOM 618 C CA . PHE A 1 81 ? -6.809 17.172 -4.457 1 86.56 81 PHE A CA 1
ATOM 619 C C . PHE A 1 81 ? -7.488 15.992 -5.141 1 86.56 81 PHE A C 1
ATOM 621 O O . PHE A 1 81 ? -8.664 16.062 -5.488 1 86.56 81 PHE A O 1
ATOM 628 N N . ALA A 1 82 ? -6.734 14.914 -5.34 1 84.06 82 ALA A N 1
ATOM 629 C CA . ALA A 1 82 ? -7.332 13.641 -5.742 1 84.06 82 ALA A CA 1
ATOM 630 C C . ALA A 1 82 ? -8.094 13 -4.582 1 84.06 82 ALA A C 1
ATOM 632 O O . ALA A 1 82 ? -8.883 12.078 -4.785 1 84.06 82 ALA A O 1
ATOM 633 N N . ALA A 1 83 ? -7.887 13.523 -3.408 1 88.25 83 ALA A N 1
ATOM 634 C CA . ALA A 1 83 ? -8.523 13.039 -2.184 1 88.25 83 ALA A CA 1
ATOM 635 C C . ALA A 1 83 ? -9.062 14.195 -1.351 1 88.25 83 ALA A C 1
ATOM 637 O O . ALA A 1 83 ? -9.18 15.32 -1.841 1 88.25 83 ALA A O 1
ATOM 638 N N . ASP A 1 84 ? -9.562 13.867 -0.183 1 91.88 84 ASP A N 1
ATOM 639 C CA . ASP A 1 84 ? -10.07 14.906 0.702 1 91.88 84 ASP A CA 1
ATOM 640 C C . ASP A 1 84 ? -8.922 15.711 1.314 1 91.88 84 ASP A C 1
ATOM 642 O O . ASP A 1 84 ? -8.039 15.148 1.968 1 91.88 84 ASP A O 1
ATOM 646 N N . CYS A 1 85 ? -9.016 17 1.13 1 93.5 85 CYS A N 1
ATOM 647 C CA . CYS A 1 85 ? -7.93 17.875 1.565 1 93.5 85 CYS A CA 1
ATOM 648 C C . CYS A 1 85 ? -8.383 18.781 2.701 1 93.5 85 CYS A C 1
ATOM 650 O O . CYS A 1 85 ? -9.523 19.25 2.701 1 93.5 85 CYS A O 1
ATOM 652 N N . PHE A 1 86 ? -7.477 19.078 3.629 1 93.81 86 PHE A N 1
ATOM 653 C CA . PHE A 1 86 ? -7.73 19.953 4.77 1 93.81 86 PHE A CA 1
ATOM 654 C C . PHE A 1 86 ? -6.602 20.953 4.941 1 93.81 86 PHE A C 1
ATOM 656 O O . PHE A 1 86 ? -5.426 20.594 4.949 1 93.81 86 PHE A O 1
ATOM 663 N N . LEU A 1 87 ? -6.973 22.203 5.133 1 92 87 LEU A N 1
ATOM 664 C CA . LEU A 1 87 ? -6 23.281 5.277 1 92 87 LEU A CA 1
ATOM 665 C C . LEU A 1 87 ? -5.996 23.828 6.707 1 92 87 LEU A C 1
ATOM 667 O O . LEU A 1 87 ? -7.047 24.188 7.242 1 92 87 LEU A O 1
ATOM 671 N N . GLY A 1 88 ? -4.824 23.781 7.301 1 91.06 88 GLY A N 1
ATOM 672 C CA . GLY A 1 88 ? -4.645 24.438 8.586 1 91.06 88 GLY A CA 1
ATOM 673 C C . GLY A 1 88 ? -4.223 25.891 8.453 1 91.06 88 GLY A C 1
ATOM 674 O O . GLY A 1 88 ? -3.277 26.219 7.73 1 91.06 88 GLY A O 1
ATOM 675 N N . VAL A 1 89 ? -4.941 26.781 9.195 1 87.31 89 VAL A N 1
ATOM 676 C CA . VAL A 1 89 ? -4.637 28.219 9.203 1 87.31 89 VAL A CA 1
ATOM 677 C C . VAL A 1 89 ? -4.43 28.688 10.633 1 87.31 89 VAL A C 1
ATOM 679 O O . VAL A 1 89 ? -5.289 28.484 11.5 1 87.31 89 VAL A O 1
ATOM 682 N N . LEU A 1 90 ? -3.303 29.25 10.867 1 84.88 90 LEU A N 1
ATOM 683 C CA . LEU A 1 90 ? -3.023 29.781 12.195 1 84.88 90 LEU A CA 1
ATOM 684 C C . LEU A 1 90 ? -3.893 31 12.484 1 84.88 90 LEU A C 1
ATOM 686 O O . LEU A 1 90 ? -3.973 31.922 11.664 1 84.88 90 LEU A O 1
ATOM 690 N N . ASP A 1 91 ? -4.77 30.891 13.516 1 74.94 91 ASP A N 1
ATOM 691 C CA . ASP A 1 91 ? -5.562 32.031 13.977 1 74.94 91 ASP A CA 1
ATOM 692 C C . ASP A 1 91 ? -4.723 32.969 14.828 1 74.94 91 ASP A C 1
ATOM 694 O O . ASP A 1 91 ? -4.156 32.562 15.844 1 74.94 91 ASP A O 1
ATOM 698 N N . THR A 1 92 ? -4.098 33.781 14.227 1 55.88 92 THR A N 1
ATOM 699 C CA . THR A 1 92 ? -3.514 34.781 15.086 1 55.88 92 THR A CA 1
ATOM 700 C C . THR A 1 92 ? -4.57 35.812 15.523 1 55.88 92 THR A C 1
ATOM 702 O O . THR A 1 92 ? -5.598 35.969 14.859 1 55.88 92 THR A O 1
ATOM 705 N N . SER A 1 93 ? -4.77 36.375 16.703 1 47.84 93 SER A N 1
ATOM 706 C CA . SER A 1 93 ? -5.598 37.5 17.094 1 47.84 93 SER A CA 1
ATOM 707 C C . SER A 1 93 ? -6.012 38.312 15.875 1 47.84 93 SER A C 1
ATOM 709 O O . SER A 1 93 ? -5.418 38.188 14.805 1 47.84 93 SER A O 1
ATOM 711 N N . ALA A 1 94 ? -6.562 39.844 16.203 1 37.38 94 ALA A N 1
ATOM 712 C CA . ALA A 1 94 ? -7.426 40.75 15.445 1 37.38 94 ALA A CA 1
ATOM 713 C C . ALA A 1 94 ? -6.93 40.938 14.016 1 37.38 94 ALA A C 1
ATOM 715 O O . ALA A 1 94 ? -5.84 41.469 13.789 1 37.38 94 ALA A O 1
ATOM 716 N N . PRO A 1 95 ? -7.242 40 13.188 1 35.62 95 PRO A N 1
ATOM 717 C CA . PRO A 1 95 ? -7.012 40.656 11.883 1 35.62 95 PRO A CA 1
ATOM 718 C C . PRO A 1 95 ? -7.609 42.031 11.789 1 35.62 95 PRO A C 1
ATOM 720 O O . PRO A 1 95 ? -8.672 42.312 12.359 1 35.62 95 PRO A O 1
ATOM 723 N N . SER A 1 96 ? -7.031 43.25 12.008 1 33.22 96 SER A N 1
ATOM 724 C CA . SER A 1 96 ? -7.656 44.312 11.211 1 33.22 96 SER A CA 1
ATOM 725 C C . SER A 1 96 ? -8.227 43.75 9.914 1 33.22 96 SER A C 1
ATOM 727 O O . SER A 1 96 ? -7.973 42.594 9.562 1 33.22 96 SER A O 1
ATOM 729 N N . GLY A 1 97 ? -8.586 44.531 8.781 1 31.16 97 GLY A N 1
ATOM 730 C CA . GLY A 1 97 ? -9.219 44.281 7.496 1 31.16 97 GLY A CA 1
ATOM 731 C C . GLY A 1 97 ? -8.727 43 6.832 1 31.16 97 GLY A C 1
ATOM 732 O O . GLY A 1 97 ? -7.605 42.562 7.09 1 31.16 97 GLY A O 1
ATOM 733 N N . VAL A 1 98 ? -9.578 41.969 6.711 1 35.84 98 VAL A N 1
ATOM 734 C CA . VAL A 1 98 ? -9.445 40.781 5.891 1 35.84 98 VAL A CA 1
ATOM 735 C C . VAL A 1 98 ? -8.508 41.062 4.715 1 35.84 98 VAL A C 1
ATOM 737 O O . VAL A 1 98 ? -8.438 40.25 3.77 1 35.84 98 VAL A O 1
ATOM 740 N N . ALA A 1 99 ? -8.375 42.406 4.398 1 34.5 99 ALA A N 1
ATOM 741 C CA . ALA A 1 99 ? -7.938 42.656 3.029 1 34.5 99 ALA A CA 1
ATOM 742 C C . ALA A 1 99 ? -6.629 41.938 2.727 1 34.5 99 ALA A C 1
ATOM 744 O O . ALA A 1 99 ? -6.5 41.281 1.692 1 34.5 99 ALA A O 1
ATOM 745 N N . GLY A 1 100 ? -5.406 42.531 3.137 1 34.56 100 GLY A N 1
ATOM 746 C CA . GLY A 1 100 ? -4.152 42.188 2.48 1 34.56 100 GLY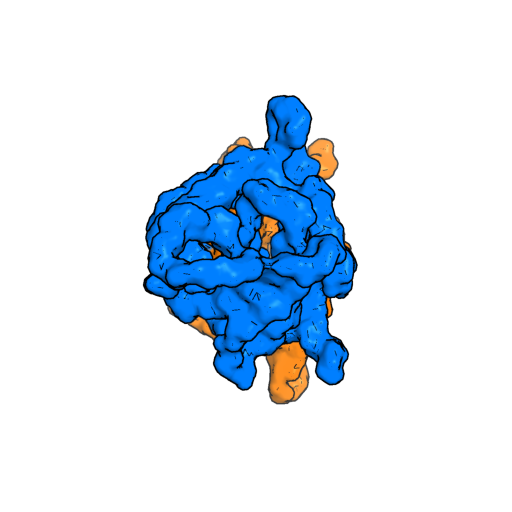 A CA 1
ATOM 747 C C . GLY A 1 100 ? -3.627 40.812 2.875 1 34.56 100 GLY A C 1
ATOM 748 O O . GLY A 1 100 ? -2.98 40.688 3.914 1 34.56 100 GLY A O 1
ATOM 749 N N . ALA A 1 101 ? -4.344 39.844 2.807 1 39.59 101 ALA A N 1
ATOM 750 C CA . ALA A 1 101 ? -3.848 38.469 2.734 1 39.59 101 ALA A CA 1
ATOM 751 C C . ALA A 1 101 ? -2.41 38.438 2.225 1 39.59 101 ALA A C 1
ATOM 753 O O . ALA A 1 101 ? -1.917 37.375 1.819 1 39.59 101 ALA A O 1
ATOM 754 N N . THR A 1 102 ? -1.819 39.469 1.835 1 38.03 102 THR A N 1
ATOM 755 C CA . THR A 1 102 ? -0.442 39.562 1.365 1 38.03 102 THR A CA 1
ATOM 756 C C . THR A 1 102 ? 0.526 39 2.396 1 38.03 102 THR A C 1
ATOM 758 O O . THR A 1 102 ? 1.567 38.438 2.035 1 38.03 102 THR A O 1
ATOM 761 N N . ASP A 1 103 ? 0.619 39.531 3.668 1 46.31 103 ASP A N 1
ATOM 762 C CA . ASP A 1 103 ? 1.812 39 4.312 1 46.31 103 ASP A CA 1
ATOM 763 C C . ASP A 1 103 ? 1.631 37.531 4.66 1 46.31 103 ASP A C 1
ATOM 765 O O . ASP A 1 103 ? 1.256 37.188 5.785 1 46.31 103 ASP A O 1
ATOM 769 N N . GLY A 1 104 ? 0.581 36.75 4.293 1 50.31 104 GLY A N 1
ATOM 770 C CA . GLY A 1 104 ? -0.533 35.812 4.309 1 50.31 104 GLY A CA 1
ATOM 771 C C . GLY A 1 104 ? -0.094 34.344 4.383 1 50.31 104 GLY A C 1
ATOM 772 O O . GLY A 1 104 ? -0.702 33.562 5.094 1 50.31 104 GLY A O 1
ATOM 773 N N . LEU A 1 105 ? 0.747 34.062 3.506 1 53.97 105 LEU A N 1
ATOM 774 C CA . LEU A 1 105 ? 1.213 32.688 3.455 1 53.97 105 LEU A CA 1
ATOM 775 C C . LEU A 1 105 ? 1.714 32.219 4.82 1 53.97 105 LEU A C 1
ATOM 777 O O . LEU A 1 105 ? 1.666 31.031 5.137 1 53.97 105 LEU A O 1
ATOM 781 N N . GLU A 1 106 ? 2.178 33.281 5.598 1 56.38 106 GLU A N 1
ATOM 782 C CA . GLU A 1 106 ? 2.783 32.938 6.879 1 56.38 106 GLU A CA 1
ATOM 783 C C . GLU A 1 106 ? 1.77 32.281 7.809 1 56.38 106 GLU A C 1
ATOM 785 O O . GLU A 1 106 ? 2.146 31.594 8.758 1 56.38 106 GLU A O 1
ATOM 790 N N . ARG A 1 107 ? 0.543 32.531 7.453 1 59.47 107 ARG A N 1
ATOM 791 C CA . ARG A 1 107 ? -0.47 31.969 8.352 1 59.47 107 ARG A CA 1
ATOM 792 C C . ARG A 1 107 ? -0.847 30.547 7.938 1 59.47 107 ARG A C 1
ATOM 794 O O . ARG A 1 107 ? -1.395 29.797 8.742 1 59.47 107 ARG A O 1
ATOM 801 N N . GLU A 1 108 ? -0.509 30.391 6.664 1 61.59 108 GLU A N 1
ATOM 802 C CA . GLU A 1 108 ? -0.93 29.078 6.176 1 61.59 108 GLU A CA 1
ATOM 803 C C . GLU A 1 108 ? 0.099 28.016 6.52 1 61.59 108 GLU A C 1
ATOM 805 O O . GLU A 1 108 ? 1.253 28.094 6.09 1 61.59 108 GLU A O 1
ATOM 810 N N . THR A 1 109 ? -0.343 26.969 7.473 1 71 109 THR A N 1
ATOM 811 C CA . THR A 1 109 ? 0.656 26.234 8.234 1 71 109 THR A CA 1
ATOM 812 C C . THR A 1 109 ? 0.661 24.75 7.84 1 71 109 THR A C 1
ATOM 814 O O . THR A 1 109 ? 1.6 24.031 8.156 1 71 109 THR A O 1
ATOM 817 N N . GLY A 1 110 ? -0.378 24.312 7.059 1 86.44 110 GLY A N 1
ATOM 818 C CA . GLY A 1 110 ? -0.244 22.891 6.781 1 86.44 110 GLY A CA 1
ATOM 819 C C . GLY A 1 110 ? -1.395 22.328 5.969 1 86.44 110 GLY A C 1
ATOM 820 O O . GLY A 1 110 ? -2.486 22.906 5.949 1 86.44 110 GLY A O 1
ATOM 821 N N . LEU A 1 111 ? -1.164 21.344 5.203 1 87.94 111 LEU A N 1
ATOM 822 C CA . LEU A 1 111 ? -2.125 20.672 4.34 1 87.94 111 LEU A CA 1
ATOM 823 C C . LEU A 1 111 ? -2.072 19.156 4.551 1 87.94 111 LEU A C 1
ATOM 825 O O . LEU A 1 111 ? -0.99 18.594 4.676 1 87.94 111 LEU A O 1
ATOM 829 N N . THR A 1 112 ? -3.242 18.578 4.68 1 92.56 112 THR A N 1
ATOM 830 C CA . THR A 1 112 ? -3.316 17.125 4.723 1 92.56 112 THR A CA 1
ATOM 831 C C . THR A 1 112 ? -4.195 16.594 3.594 1 92.56 112 THR A C 1
ATOM 833 O O . THR A 1 112 ? -5.051 17.312 3.074 1 92.56 112 THR A O 1
ATOM 836 N N . LEU A 1 113 ? -3.932 15.477 3.156 1 91.62 113 LEU A N 1
ATOM 837 C CA . LEU A 1 113 ? -4.801 14.711 2.262 1 91.62 113 LEU A CA 1
ATOM 838 C C . LEU A 1 113 ? -5.16 13.367 2.875 1 91.62 113 LEU A C 1
ATOM 840 O O . LEU A 1 113 ? -4.297 12.68 3.424 1 91.62 113 LEU A O 1
ATOM 844 N N . ASP A 1 114 ? -6.469 13.078 2.883 1 92.88 114 ASP A N 1
ATOM 845 C CA . ASP A 1 114 ? -6.98 11.812 3.406 1 92.88 114 ASP A CA 1
ATOM 846 C C . ASP A 1 114 ? -7.543 10.938 2.285 1 92.88 114 ASP A C 1
ATOM 848 O O . ASP A 1 114 ? -8.398 11.383 1.521 1 92.88 114 ASP A O 1
ATOM 852 N N . GLN A 1 115 ? -7.105 9.773 2.199 1 93.25 115 GLN A N 1
ATOM 853 C CA . GLN A 1 115 ? -7.523 8.852 1.146 1 93.25 115 GLN A CA 1
ATOM 854 C C . GLN A 1 115 ? -7.535 7.41 1.643 1 93.25 115 GLN A C 1
ATOM 856 O O . GLN A 1 115 ? -6.934 7.102 2.672 1 93.25 115 GLN A O 1
ATOM 861 N N . PRO A 1 116 ? -8.25 6.488 0.926 1 94.12 116 PRO A N 1
ATOM 862 C CA . PRO A 1 116 ? -8.117 5.074 1.275 1 94.12 116 PRO A CA 1
ATOM 863 C C . PRO A 1 116 ? -6.668 4.586 1.214 1 94.12 116 PRO A C 1
ATOM 865 O O . PRO A 1 116 ? -5.934 4.945 0.292 1 94.12 116 PRO A O 1
ATOM 868 N N . ASN A 1 117 ? -6.27 3.875 2.176 1 95.38 117 ASN A N 1
ATOM 869 C CA . ASN A 1 117 ? -4.938 3.277 2.18 1 95.38 117 ASN A CA 1
ATOM 870 C C . ASN A 1 117 ? -4.855 2.086 1.229 1 95.38 117 ASN A C 1
ATOM 872 O O . ASN A 1 117 ? -3.793 1.81 0.666 1 95.38 117 ASN A O 1
ATOM 876 N N . TYR A 1 118 ? -5.984 1.354 1.186 1 94.69 118 TYR A N 1
ATOM 877 C CA . TYR A 1 118 ? -6.109 0.157 0.363 1 94.69 118 TYR A CA 1
ATOM 878 C C . TYR A 1 118 ? -7.309 0.26 -0.573 1 94.69 118 TYR A C 1
ATOM 880 O O . TYR A 1 118 ? -8.219 1.057 -0.339 1 94.69 118 TYR A O 1
ATOM 888 N N . PRO A 1 119 ? -7.336 -0.604 -1.577 1 91.94 119 PRO A N 1
ATOM 889 C CA . PRO A 1 119 ? -8.484 -0.562 -2.482 1 91.94 119 PRO A CA 1
ATOM 890 C C . PRO A 1 119 ? -9.625 -1.472 -2.031 1 91.94 119 PRO A C 1
ATOM 892 O O . PRO A 1 119 ? -9.445 -2.301 -1.135 1 91.94 119 PRO A O 1
ATOM 895 N N . GLY A 1 120 ? -10.711 -1.211 -2.605 1 93.06 120 GLY A N 1
ATOM 896 C CA . GLY A 1 120 ? -11.836 -2.137 -2.613 1 93.06 120 GLY A CA 1
ATOM 897 C C . GLY A 1 120 ? -12.281 -2.545 -1.222 1 93.06 120 GLY A C 1
ATOM 898 O O . GLY A 1 120 ? -12.578 -1.69 -0.385 1 93.06 120 GLY A O 1
ATOM 899 N N . ARG A 1 121 ? -12.109 -3.809 -0.949 1 95.75 121 ARG A N 1
ATOM 900 C CA . ARG A 1 121 ? -12.664 -4.43 0.248 1 95.75 121 ARG A CA 1
ATOM 901 C C . ARG A 1 121 ? -11.922 -3.973 1.499 1 95.75 121 ARG A C 1
ATOM 903 O O . ARG A 1 121 ? -12.359 -4.246 2.619 1 95.75 121 ARG A O 1
ATOM 910 N N . SER A 1 122 ? -10.859 -3.229 1.253 1 96.88 122 SER A N 1
ATOM 911 C CA . SER A 1 122 ? -10.094 -2.717 2.387 1 96.88 122 SER A CA 1
ATOM 912 C C . SER A 1 122 ? -10.047 -1.193 2.383 1 96.88 122 SER A C 1
ATOM 914 O O . SER A 1 122 ? -9.242 -0.588 3.094 1 96.88 122 SER A O 1
ATOM 916 N N . SER A 1 123 ? -10.914 -0.573 1.61 1 95.06 123 SER A N 1
ATOM 917 C CA . SER A 1 123 ? -10.867 0.869 1.387 1 95.06 123 SER A CA 1
ATOM 918 C C . SER A 1 123 ? -11.43 1.631 2.582 1 95.06 123 SER A C 1
ATOM 920 O O . SER A 1 123 ? -11.305 2.855 2.658 1 95.06 123 SER A O 1
ATOM 922 N N . HIS A 1 124 ? -12.016 0.949 3.562 1 96.19 124 HIS A N 1
ATOM 923 C CA . HIS A 1 124 ? -12.547 1.599 4.754 1 96.19 124 HIS A CA 1
ATOM 924 C C . HIS A 1 124 ? -11.43 2.018 5.703 1 96.19 124 HIS A C 1
ATOM 926 O O . HIS A 1 124 ? -11.68 2.705 6.695 1 96.19 124 HIS A O 1
ATOM 932 N N . LEU A 1 125 ? -10.195 1.591 5.434 1 97.38 125 LEU A N 1
ATOM 933 C CA . LEU A 1 125 ? -9.016 2.051 6.148 1 97.38 125 LEU A CA 1
ATOM 934 C C . LEU A 1 125 ? -8.32 3.172 5.383 1 97.38 125 LEU A C 1
ATOM 936 O O . LEU A 1 125 ? -7.941 2.996 4.223 1 97.38 125 LEU A O 1
ATOM 940 N N . CYS A 1 126 ? -8.148 4.273 6.012 1 96.62 126 CYS A N 1
ATOM 941 C CA . CYS A 1 126 ? -7.594 5.43 5.309 1 96.62 126 CYS A CA 1
ATOM 942 C C . CYS A 1 126 ? -6.145 5.672 5.711 1 96.62 126 CYS A C 1
ATOM 944 O O . CYS A 1 126 ? -5.648 5.062 6.66 1 96.62 126 CYS A O 1
ATOM 946 N N . ASN A 1 127 ? -5.504 6.422 4.957 1 96.25 127 ASN A N 1
ATOM 947 C CA . ASN A 1 127 ? -4.203 7.035 5.191 1 96.25 127 ASN A CA 1
ATOM 948 C C . ASN A 1 127 ? -4.246 8.547 4.965 1 96.25 127 ASN A C 1
ATOM 950 O O . ASN A 1 127 ? -5.27 9.086 4.535 1 96.25 127 ASN A O 1
ATOM 954 N N . ALA A 1 128 ? -3.111 9.195 5.34 1 95.25 128 ALA A N 1
ATOM 955 C CA . ALA A 1 128 ? -3.053 10.641 5.133 1 95.25 128 ALA A CA 1
ATOM 956 C C . ALA A 1 128 ? -1.624 11.094 4.848 1 95.25 128 ALA A C 1
ATOM 958 O O . ALA A 1 128 ? -0.667 10.523 5.379 1 95.25 128 ALA A O 1
ATOM 959 N N . GLY A 1 129 ? -1.521 12 4.004 1 93.62 129 GLY A N 1
ATOM 960 C CA . GLY A 1 129 ? -0.292 12.758 3.824 1 93.62 129 GLY A CA 1
ATOM 961 C C . GLY A 1 129 ? -0.319 14.109 4.508 1 93.62 129 GLY A C 1
ATOM 962 O O . GLY A 1 129 ? -1.38 14.727 4.629 1 93.62 129 GLY A O 1
ATOM 963 N N . PHE A 1 130 ? 0.864 14.586 4.93 1 92.62 130 PHE A N 1
ATOM 964 C CA . PHE A 1 130 ? 0.981 15.852 5.645 1 92.62 130 PHE A CA 1
ATOM 965 C C . PHE A 1 130 ? 2.086 16.719 5.043 1 92.62 130 PHE A C 1
ATOM 967 O O . PHE A 1 130 ? 3.184 16.219 4.773 1 92.62 130 PHE A O 1
ATOM 974 N N . VAL A 1 131 ? 1.773 17.891 4.816 1 90.12 131 VAL A N 1
ATOM 975 C CA . VAL A 1 131 ? 2.766 18.906 4.48 1 90.12 131 VAL A CA 1
ATOM 976 C C . VAL A 1 131 ? 2.721 20.047 5.512 1 90.12 131 VAL A C 1
ATOM 978 O O . VAL A 1 131 ? 1.745 20.797 5.574 1 90.12 131 VAL A O 1
ATOM 981 N N . VAL A 1 132 ? 3.736 20.109 6.285 1 89.56 132 VAL A N 1
ATOM 982 C CA . VAL A 1 132 ? 3.816 21.109 7.34 1 89.56 132 VAL A CA 1
ATOM 983 C C . VAL A 1 132 ? 5.09 21.938 7.172 1 89.56 132 VAL A C 1
ATOM 985 O O . VAL A 1 132 ? 6.199 21.422 7.355 1 89.56 132 VAL A O 1
ATOM 988 N N . PRO A 1 133 ? 4.879 23.188 6.836 1 84.75 133 PRO A N 1
ATOM 989 C CA . PRO A 1 133 ? 6.066 24.031 6.699 1 84.75 133 PRO A CA 1
ATOM 990 C C . PRO A 1 133 ? 6.887 24.109 7.984 1 84.75 133 PRO A C 1
ATOM 992 O O . PRO A 1 133 ? 6.324 24.078 9.086 1 84.75 133 PRO A O 1
ATOM 995 N N . THR A 1 134 ? 8.188 24.25 7.836 1 77.56 134 THR A N 1
ATOM 996 C CA . THR A 1 134 ? 9.109 24.266 8.969 1 77.56 134 THR A CA 1
ATOM 997 C C . THR A 1 134 ? 9.125 25.656 9.625 1 77.56 134 THR A C 1
ATOM 999 O O . THR A 1 134 ? 9.617 25.797 10.742 1 77.56 134 THR A O 1
ATOM 1002 N N . VAL A 1 135 ? 8.594 26.641 8.883 1 69.69 135 VAL A N 1
ATOM 1003 C CA . VAL A 1 135 ? 8.648 28 9.383 1 69.69 135 VAL A CA 1
ATOM 1004 C C . VAL A 1 135 ? 7.914 28.094 10.719 1 69.69 135 VAL A C 1
ATOM 1006 O O . VAL A 1 135 ? 8.133 29.031 11.492 1 69.69 135 VAL A O 1
ATOM 1009 N N . HIS A 1 136 ? 7.074 27.203 10.977 1 66.25 136 HIS A N 1
ATOM 1010 C CA . HIS A 1 136 ? 6.309 27.234 12.219 1 66.25 136 HIS A CA 1
ATOM 1011 C C . HIS A 1 136 ? 6.77 26.141 13.172 1 66.25 136 HIS A C 1
ATOM 1013 O O . HIS A 1 136 ? 5.969 25.609 13.945 1 66.25 136 HIS A O 1
ATOM 1019 N N . ARG A 1 137 ? 8.023 25.984 13.086 1 63.94 137 ARG A N 1
ATOM 1020 C CA . ARG A 1 137 ? 8.578 24.969 13.984 1 63.94 137 ARG A CA 1
ATOM 1021 C C . ARG A 1 137 ? 8.297 25.312 15.438 1 63.94 137 ARG A C 1
ATOM 1023 O O . ARG A 1 137 ? 8.297 26.5 15.82 1 63.94 137 ARG A O 1
ATOM 1030 N N . GLY A 1 138 ? 7.875 24.438 16.203 1 74.06 138 GLY A N 1
ATOM 1031 C CA . GLY A 1 138 ? 7.633 24.609 17.625 1 74.06 138 GLY A CA 1
ATOM 1032 C C . GLY A 1 138 ? 6.168 24.812 17.953 1 74.06 138 GLY A C 1
ATOM 1033 O O . GLY A 1 138 ? 5.777 24.766 19.125 1 74.06 138 GLY A O 1
ATOM 1034 N N . LEU A 1 139 ? 5.379 25.047 16.953 1 77.62 139 LEU A N 1
ATOM 1035 C CA . LEU A 1 139 ? 3.971 25.328 17.203 1 77.62 139 LEU A CA 1
ATOM 1036 C C . LEU A 1 139 ? 3.158 24.031 17.234 1 77.62 139 LEU A C 1
ATOM 1038 O O . LEU A 1 139 ? 1.956 24.062 17.5 1 77.62 139 LEU A O 1
ATOM 1042 N N . ARG A 1 140 ? 3.74 22.906 16.938 1 87.5 140 ARG A N 1
ATOM 1043 C CA . ARG A 1 140 ? 3.107 21.594 16.969 1 87.5 140 ARG A CA 1
ATOM 1044 C C . ARG A 1 140 ? 1.949 21.516 15.977 1 87.5 140 ARG A C 1
ATOM 1046 O O . ARG A 1 140 ? 0.873 21.016 16.312 1 87.5 140 ARG A O 1
ATOM 1053 N N . VAL A 1 141 ? 2.164 22.141 14.852 1 88.31 141 VAL A N 1
ATOM 1054 C CA . VAL A 1 141 ? 1.157 22.125 13.797 1 88.31 141 VAL A CA 1
ATOM 1055 C C . VAL A 1 141 ? 0.902 20.703 13.336 1 88.31 141 VAL A C 1
ATOM 1057 O O . VAL A 1 141 ? -0.249 20.297 13.156 1 88.31 141 VAL A O 1
ATOM 1060 N N . GLY A 1 142 ? 1.962 19.922 13.219 1 91.31 142 GLY A N 1
ATOM 1061 C CA . GLY A 1 142 ? 1.819 18.531 12.805 1 91.31 142 GLY A CA 1
ATOM 1062 C C . GLY A 1 142 ? 0.931 17.719 13.727 1 91.31 142 GLY A C 1
ATOM 1063 O O . GLY A 1 142 ? 0.017 17.031 13.266 1 91.31 142 GLY A O 1
ATOM 1064 N N . SER A 1 143 ? 1.188 17.859 14.953 1 92.81 143 SER A N 1
ATOM 1065 C CA . SER A 1 143 ? 0.392 17.125 15.938 1 92.81 143 SER A CA 1
ATOM 1066 C C . SER A 1 143 ? -1.061 17.594 15.922 1 92.81 143 SER A C 1
ATOM 1068 O O . SER A 1 143 ? -1.978 16.781 16.109 1 92.81 143 SER A O 1
ATOM 1070 N N . THR A 1 144 ? -1.255 18.859 15.766 1 92.56 144 THR A N 1
ATOM 1071 C CA . THR A 1 144 ? -2.605 19.406 15.711 1 92.56 144 THR A CA 1
ATOM 1072 C C . THR A 1 144 ? -3.342 18.906 14.469 1 92.56 144 THR A C 1
ATOM 1074 O O . THR A 1 144 ? -4.52 18.547 14.547 1 92.56 144 THR A O 1
ATOM 1077 N N . LEU A 1 145 ? -2.664 18.891 13.344 1 94.19 145 LEU A N 1
ATOM 1078 C CA . LEU A 1 145 ? -3.266 18.328 12.133 1 94.19 145 LEU A CA 1
ATOM 1079 C C . LEU A 1 145 ? -3.57 16.859 12.32 1 94.19 145 LEU A C 1
ATOM 1081 O O . LEU A 1 145 ? -4.547 16.344 11.773 1 94.19 145 LEU A O 1
ATOM 1085 N N . GLY A 1 146 ? -2.748 16.156 13.109 1 96.31 146 GLY A N 1
ATOM 1086 C CA . GLY A 1 146 ? -3.053 14.781 13.477 1 96.31 146 GLY A CA 1
ATOM 1087 C C . GLY A 1 146 ? -4.355 14.641 14.242 1 96.31 146 GLY A C 1
ATOM 1088 O O . GLY A 1 146 ? -5.152 13.742 13.961 1 96.31 146 GLY A O 1
ATOM 1089 N N . ARG A 1 147 ? -4.559 15.531 15.203 1 96.5 147 ARG A N 1
ATOM 1090 C CA . ARG A 1 147 ? -5.824 15.539 15.93 1 96.5 147 ARG A CA 1
ATOM 1091 C C . ARG A 1 147 ? -6.996 15.789 14.984 1 96.5 147 ARG A C 1
ATOM 1093 O O . ARG A 1 147 ? -8.055 15.172 15.125 1 96.5 147 ARG A O 1
ATOM 1100 N N . ALA A 1 148 ? -6.828 16.719 14.094 1 96.06 148 ALA A N 1
ATOM 1101 C CA . ALA A 1 148 ? -7.867 17 13.109 1 96.06 148 ALA A CA 1
ATOM 1102 C C . ALA A 1 148 ? -8.148 15.758 12.25 1 96.06 148 ALA A C 1
ATOM 1104 O O . ALA A 1 148 ? -9.297 15.477 11.922 1 96.06 148 ALA A O 1
ATOM 1105 N N . TYR A 1 149 ? -7.082 15.055 11.906 1 97.06 149 TYR A N 1
ATOM 1106 C CA . TYR A 1 149 ? -7.199 13.828 11.125 1 97.06 149 TYR A CA 1
ATOM 1107 C C . TYR A 1 149 ? -8.078 12.812 11.844 1 97.06 149 TYR A C 1
ATOM 1109 O O . TYR A 1 149 ? -8.945 12.18 11.227 1 97.06 149 TYR A O 1
ATOM 1117 N N . LEU A 1 150 ? -7.977 12.711 13.109 1 97.12 150 LEU A N 1
ATOM 1118 C CA . LEU A 1 150 ? -8.766 11.773 13.898 1 97.12 150 LEU A CA 1
ATOM 1119 C C . LEU A 1 150 ? -10.219 12.227 14 1 97.12 150 LEU A C 1
ATOM 1121 O O . LEU A 1 150 ? -11.117 11.406 14.156 1 97.12 150 LEU A O 1
ATOM 1125 N N . HIS A 1 151 ? -10.383 13.547 13.938 1 96.12 151 HIS A N 1
ATOM 1126 C CA . HIS A 1 151 ? -11.734 14.094 13.961 1 96.12 151 HIS A CA 1
ATOM 1127 C C . HIS A 1 151 ? -12.438 13.875 12.625 1 96.12 151 HIS A C 1
ATOM 1129 O O . HIS A 1 151 ? -13.57 13.398 12.586 1 96.12 151 HIS A O 1
ATOM 1135 N N . TYR A 1 152 ? -11.812 14.133 11.469 1 96.56 152 TYR A N 1
ATOM 1136 C CA . TYR A 1 152 ? -12.445 14.133 10.148 1 96.56 152 TYR A CA 1
ATOM 1137 C C . TYR A 1 152 ? -12.484 12.727 9.562 1 96.56 152 TYR A C 1
ATOM 1139 O O . TYR A 1 152 ? -13.406 12.383 8.82 1 96.56 152 TYR A O 1
ATOM 1147 N N . GLY A 1 153 ? -11.531 11.875 9.867 1 95.94 153 GLY A N 1
ATOM 1148 C CA . GLY A 1 153 ? -11.461 10.523 9.328 1 95.94 153 GLY A CA 1
ATOM 1149 C C . GLY A 1 153 ? -12.773 9.766 9.438 1 95.94 153 GLY A C 1
ATOM 1150 O O . GLY A 1 153 ? -13.352 9.375 8.422 1 95.94 153 GLY A O 1
ATOM 1151 N N . PRO A 1 154 ? -13.289 9.672 10.68 1 96.06 154 PRO A N 1
ATOM 1152 C CA . PRO A 1 154 ? -14.578 8.992 10.844 1 96.06 154 PRO A CA 1
ATOM 1153 C C . PRO A 1 154 ? -15.711 9.68 10.094 1 96.06 154 PRO A C 1
ATOM 1155 O O . PRO A 1 154 ? -16.609 9.016 9.578 1 96.06 154 PRO A O 1
ATOM 1158 N N . GLN A 1 155 ? -15.656 10.992 9.969 1 95.31 155 GLN A N 1
ATOM 1159 C CA . GLN A 1 155 ? -16.719 11.734 9.297 1 95.31 155 GLN A CA 1
ATOM 1160 C C . GLN A 1 155 ? -16.703 11.469 7.793 1 95.31 155 GLN A C 1
ATOM 1162 O O . GLN A 1 155 ? -17.734 11.586 7.129 1 95.31 155 GLN A O 1
ATOM 1167 N N . LEU A 1 156 ? -15.562 11.156 7.297 1 95.06 156 LEU A N 1
ATOM 1168 C CA . LEU A 1 156 ? -15.43 10.828 5.883 1 95.06 156 LEU A CA 1
ATOM 1169 C C . LEU A 1 156 ? -15.953 9.43 5.594 1 95.06 156 LEU A C 1
ATOM 1171 O O . LEU A 1 156 ? -16.062 9.023 4.434 1 95.06 156 LEU A O 1
ATOM 1175 N N . GLY A 1 157 ? -16.25 8.625 6.648 1 94.69 157 GLY A N 1
ATOM 1176 C CA . GLY A 1 157 ? -16.828 7.305 6.484 1 94.69 157 GLY A CA 1
ATOM 1177 C C . GLY A 1 157 ? -15.836 6.184 6.723 1 94.69 157 GLY A C 1
ATOM 1178 O O . GLY A 1 157 ? -16.172 5.008 6.586 1 94.69 157 GLY A O 1
ATOM 1179 N N . TYR A 1 158 ? -14.625 6.527 7.082 1 96.69 158 TYR A N 1
ATOM 1180 C CA . TYR A 1 158 ? -13.609 5.508 7.32 1 96.69 158 TYR A CA 1
ATOM 1181 C C . TYR A 1 158 ? -13.836 4.82 8.664 1 96.69 158 TYR A C 1
ATOM 1183 O O . TYR A 1 158 ? -14.352 5.43 9.602 1 96.69 158 TYR A O 1
ATOM 1191 N N . ARG A 1 159 ? -13.406 3.576 8.742 1 97 159 ARG A N 1
ATOM 1192 C CA . ARG A 1 159 ? -13.547 2.801 9.969 1 97 159 ARG A CA 1
ATOM 1193 C C . ARG A 1 159 ? -12.242 2.773 10.75 1 97 159 ARG A C 1
ATOM 1195 O O . ARG A 1 159 ? -12.219 2.385 11.922 1 97 159 ARG A O 1
ATOM 1202 N N . GLY A 1 160 ? -11.148 3.113 10.109 1 97.88 160 GLY A N 1
ATOM 1203 C CA . GLY A 1 160 ? -9.844 3.158 10.734 1 97.88 160 GLY A CA 1
ATOM 1204 C C . GLY A 1 160 ? -8.773 3.758 9.844 1 97.88 160 GLY A C 1
ATOM 1205 O O . GLY A 1 160 ? -9.07 4.262 8.758 1 97.88 160 GLY A O 1
ATOM 1206 N N . SER A 1 161 ? -7.586 3.719 10.336 1 98.19 161 SER A N 1
ATOM 1207 C CA . SER A 1 161 ? -6.438 4.27 9.625 1 98.19 161 SER A CA 1
ATOM 1208 C C . SER A 1 161 ? -5.238 3.332 9.695 1 98.19 161 SER A C 1
ATOM 1210 O O . SER A 1 161 ? -5 2.699 10.727 1 98.19 161 SER A O 1
ATOM 1212 N N . VAL A 1 162 ? -4.523 3.258 8.617 1 98.5 162 VAL A N 1
ATOM 1213 C CA . VAL A 1 162 ? -3.248 2.549 8.57 1 98.5 162 VAL A CA 1
ATOM 1214 C C . VAL A 1 162 ? -2.193 3.424 7.895 1 98.5 162 VAL A C 1
ATOM 1216 O O . VAL A 1 162 ? -2.443 4.004 6.836 1 98.5 162 VAL A O 1
ATOM 1219 N N . PHE A 1 163 ? -1.095 3.654 8.5 1 98 163 PHE A N 1
ATOM 1220 C CA . PHE A 1 163 ? 0.124 4.133 7.855 1 98 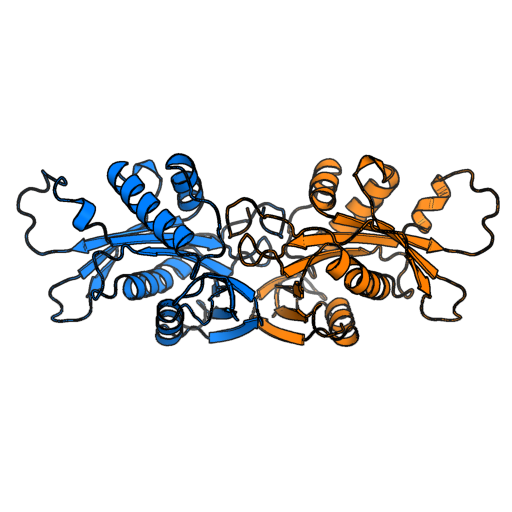163 PHE A CA 1
ATOM 1221 C C . PHE A 1 163 ? 1.087 2.979 7.598 1 98 163 PHE A C 1
ATOM 1223 O O . PHE A 1 163 ? 1.56 2.336 8.539 1 98 163 PHE A O 1
ATOM 1230 N N . ASN A 1 164 ? 1.451 2.791 6.383 1 96.88 164 ASN A N 1
ATOM 1231 C CA . ASN A 1 164 ? 2.236 1.623 5.996 1 96.88 164 ASN A CA 1
ATOM 1232 C C . ASN A 1 164 ? 3.721 1.825 6.289 1 96.88 164 ASN A C 1
ATOM 1234 O O . ASN A 1 164 ? 4.445 0.859 6.535 1 96.88 164 ASN A O 1
ATOM 1238 N N . LEU A 1 165 ? 4.121 3.088 6.141 1 96.75 165 LEU A N 1
ATOM 1239 C CA . LEU A 1 165 ? 5.559 3.34 6.09 1 96.75 165 LEU A CA 1
ATOM 1240 C C . LEU A 1 165 ? 5.926 4.539 6.957 1 96.75 165 LEU A C 1
ATOM 1242 O O . LEU A 1 165 ? 6.383 5.566 6.445 1 96.75 165 LEU A O 1
ATOM 1246 N N . VAL A 1 166 ? 5.828 4.414 8.234 1 98.44 166 VAL A N 1
ATOM 1247 C CA . VAL A 1 166 ? 6.418 5.438 9.094 1 98.44 166 VAL A CA 1
ATOM 1248 C C . VAL A 1 166 ? 7.84 5.035 9.477 1 98.44 166 VAL A C 1
ATOM 1250 O O . VAL A 1 166 ? 8.031 4.18 10.344 1 98.44 166 VAL A O 1
ATOM 1253 N N . TYR A 1 167 ? 8.781 5.695 8.766 1 98.5 167 TYR A N 1
ATOM 1254 C CA . TYR A 1 167 ? 10.172 5.34 9.016 1 98.5 167 TYR A CA 1
ATOM 1255 C C . TYR A 1 167 ? 10.562 5.664 10.453 1 98.5 167 TYR A C 1
ATOM 1257 O O . TYR A 1 167 ? 10.195 6.715 10.984 1 98.5 167 TYR A O 1
ATOM 1265 N N . THR A 1 168 ? 11.289 4.762 11.094 1 98.56 168 THR A N 1
ATOM 1266 C CA . THR A 1 168 ? 11.625 4.902 12.5 1 98.56 168 THR A CA 1
ATOM 1267 C C . THR A 1 168 ? 12.5 6.133 12.727 1 98.56 168 THR A C 1
ATOM 1269 O O . THR A 1 168 ? 12.531 6.688 13.828 1 98.56 168 THR A O 1
ATOM 1272 N N . SER A 1 169 ? 13.203 6.59 11.695 1 97.38 169 SER A N 1
ATOM 1273 C CA . SER A 1 169 ? 14.047 7.777 11.812 1 97.38 169 SER A CA 1
ATOM 1274 C C . SER A 1 169 ? 13.211 9.055 11.789 1 97.38 169 SER A C 1
ATOM 1276 O O . SER A 1 169 ? 13.711 10.133 12.102 1 97.38 169 SER A O 1
ATOM 1278 N N . ASN A 1 170 ? 11.93 8.938 11.312 1 96.06 170 ASN A N 1
ATOM 1279 C CA . ASN A 1 170 ? 11.016 10.062 11.406 1 96.06 170 ASN A CA 1
ATOM 1280 C C . ASN A 1 170 ? 10.453 10.219 12.82 1 96.06 170 ASN A C 1
ATOM 1282 O O . ASN A 1 170 ? 9.281 9.93 13.062 1 96.06 170 ASN A O 1
ATOM 1286 N N . GLU A 1 171 ? 11.258 10.719 13.664 1 95.31 171 GLU A N 1
ATOM 1287 C CA . GLU A 1 171 ? 10.945 10.766 15.086 1 95.31 171 GLU A CA 1
ATOM 1288 C C . GLU A 1 171 ? 9.695 11.609 15.344 1 95.31 171 GLU A C 1
ATOM 1290 O O . GLU A 1 171 ? 8.914 11.297 16.25 1 95.31 171 GLU A O 1
ATOM 1295 N N . ALA A 1 172 ? 9.578 12.648 14.633 1 92 172 ALA A N 1
ATOM 1296 C CA . ALA A 1 172 ? 8.414 13.516 14.812 1 92 172 ALA A CA 1
ATOM 1297 C C . ALA A 1 172 ? 7.113 12.758 14.562 1 92 172 ALA A C 1
ATOM 1299 O O . ALA A 1 172 ? 6.199 12.805 15.391 1 92 172 ALA A O 1
ATOM 1300 N N . SER A 1 173 ? 7.008 12.016 13.438 1 95.75 173 SER A N 1
ATOM 1301 C CA . SER A 1 173 ? 5.816 11.234 13.125 1 95.75 173 SER A CA 1
ATOM 1302 C C . SER A 1 173 ? 5.59 10.133 14.156 1 95.75 173 SER A C 1
ATOM 1304 O O . SER A 1 173 ? 4.461 9.914 14.594 1 95.75 173 SER A O 1
ATOM 1306 N N . VAL A 1 174 ? 6.641 9.477 14.523 1 98.06 174 VAL A N 1
ATOM 1307 C CA . VAL A 1 174 ? 6.531 8.406 15.508 1 98.06 174 VAL A CA 1
ATOM 1308 C C . VAL A 1 174 ? 5.941 8.961 16.812 1 98.06 174 VAL A C 1
ATOM 1310 O O . VAL A 1 174 ? 5.004 8.383 17.359 1 98.06 174 VAL A O 1
ATOM 1313 N N . ARG A 1 175 ? 6.441 10.102 17.219 1 96.5 175 ARG A N 1
ATOM 1314 C CA . ARG A 1 175 ? 5.945 10.727 18.438 1 96.5 175 ARG A CA 1
ATOM 1315 C C . ARG A 1 175 ? 4.477 11.109 18.312 1 96.5 175 ARG A C 1
ATOM 1317 O O . ARG A 1 175 ? 3.688 10.891 19.234 1 96.5 175 ARG A O 1
ATOM 1324 N N . ILE A 1 176 ? 4.113 11.633 17.203 1 95.69 176 ILE A N 1
ATOM 1325 C CA . ILE A 1 176 ? 2.75 12.109 16.969 1 95.69 176 ILE A CA 1
ATOM 1326 C C . ILE A 1 176 ? 1.783 10.93 17.016 1 95.69 176 ILE A C 1
ATOM 1328 O O . ILE A 1 176 ? 0.785 10.953 17.734 1 95.69 176 ILE A O 1
ATOM 1332 N N . TRP A 1 177 ? 2.057 9.859 16.25 1 98.12 177 TRP A N 1
ATOM 1333 C CA . TRP A 1 177 ? 1.112 8.75 16.141 1 98.12 177 TRP A CA 1
ATOM 1334 C C . TRP A 1 177 ? 1.038 7.957 17.438 1 98.12 177 TRP A C 1
ATOM 1336 O O . TRP A 1 177 ? -0.04 7.52 17.844 1 98.12 177 TRP A O 1
ATOM 1346 N N . ASP A 1 178 ? 2.186 7.816 18.141 1 98.44 178 ASP A N 1
ATOM 1347 C CA . ASP A 1 178 ? 2.16 7.215 19.469 1 98.44 178 ASP A CA 1
ATOM 1348 C C . ASP A 1 178 ? 1.287 8.023 20.422 1 98.44 178 ASP A C 1
ATOM 1350 O O . ASP A 1 178 ? 0.444 7.469 21.125 1 98.44 178 ASP A O 1
ATOM 1354 N N . ALA A 1 179 ? 1.502 9.32 20.406 1 97.12 179 ALA A N 1
ATOM 1355 C CA . ALA A 1 179 ? 0.801 10.203 21.328 1 97.12 179 ALA A CA 1
ATOM 1356 C C . ALA A 1 179 ? -0.698 10.219 21.047 1 97.12 179 ALA A C 1
ATOM 1358 O O . ALA A 1 179 ? -1.509 10.375 21.969 1 97.12 179 ALA A O 1
ATOM 1359 N N . LEU A 1 180 ? -1.08 10.062 19.797 1 97.31 180 LEU A N 1
ATOM 1360 C CA . LEU A 1 180 ? -2.484 10.117 19.406 1 97.31 180 LEU A CA 1
ATOM 1361 C C . LEU A 1 180 ? -3.152 8.758 19.562 1 97.31 180 LEU A C 1
ATOM 1363 O O . LEU A 1 180 ? -4.316 8.586 19.188 1 97.31 180 LEU A O 1
ATOM 1367 N N . GLY A 1 181 ? -2.428 7.777 20.062 1 97.69 181 GLY A N 1
ATOM 1368 C CA . GLY A 1 181 ? -3.01 6.5 20.438 1 97.69 181 GLY A CA 1
ATOM 1369 C C . GLY A 1 181 ? -3.072 5.504 19.297 1 97.69 181 GLY A C 1
ATOM 1370 O O . GLY A 1 181 ? -3.863 4.559 19.344 1 97.69 181 GLY A O 1
ATOM 1371 N N . PHE A 1 182 ? -2.318 5.746 18.266 1 98.5 182 PHE A N 1
ATOM 1372 C CA . PHE A 1 182 ? -2.182 4.707 17.25 1 98.5 182 PHE A CA 1
ATOM 1373 C C . PHE A 1 182 ? -1.425 3.506 17.812 1 98.5 182 PHE A C 1
ATOM 1375 O O . PHE A 1 182 ? -0.549 3.658 18.656 1 98.5 182 PHE A O 1
ATOM 1382 N N . THR A 1 183 ? -1.764 2.342 17.281 1 98.5 183 THR A N 1
ATOM 1383 C CA . THR A 1 183 ? -1.065 1.112 17.641 1 98.5 183 THR A CA 1
ATOM 1384 C C . THR A 1 183 ? 0.02 0.788 16.625 1 98.5 183 THR A C 1
ATOM 1386 O O . THR A 1 183 ? -0.199 0.916 15.414 1 98.5 183 THR A O 1
ATOM 1389 N N . ARG A 1 184 ? 1.201 0.465 17.094 1 98.69 184 ARG A N 1
ATOM 1390 C CA . ARG A 1 184 ? 2.223 -0.089 16.219 1 98.69 184 ARG A CA 1
ATOM 1391 C C . ARG A 1 184 ? 1.867 -1.509 15.789 1 98.69 184 ARG A C 1
ATOM 1393 O O . ARG A 1 184 ? 2.227 -2.475 16.469 1 98.69 184 ARG A O 1
ATOM 1400 N N . ALA A 1 185 ? 1.258 -1.635 14.695 1 98.75 185 ALA A N 1
ATOM 1401 C CA . ALA A 1 185 ? 0.652 -2.883 14.242 1 98.75 185 ALA A CA 1
ATOM 1402 C C . ALA A 1 185 ? 1.687 -3.781 13.57 1 98.75 185 ALA A C 1
ATOM 1404 O O . ALA A 1 185 ? 1.425 -4.961 13.32 1 98.75 185 ALA A O 1
ATOM 1405 N N . GLY A 1 186 ? 2.877 -3.23 13.266 1 98.75 186 GLY A N 1
ATOM 1406 C CA . GLY A 1 186 ? 3.93 -4.012 12.633 1 98.75 186 GLY A CA 1
ATOM 1407 C C . GLY A 1 186 ? 5.223 -3.236 12.453 1 98.75 186 GLY A C 1
ATOM 1408 O O . GLY A 1 186 ? 5.273 -2.035 12.727 1 98.75 186 GLY A O 1
ATOM 1409 N N . LEU A 1 187 ? 6.234 -3.9 12.031 1 98.81 187 LEU A N 1
ATOM 1410 C CA . LEU A 1 187 ? 7.543 -3.336 11.719 1 98.81 187 LEU A CA 1
ATOM 1411 C C . LEU A 1 187 ? 8.156 -4.023 10.5 1 98.81 187 LEU A C 1
ATOM 1413 O O . LEU A 1 187 ? 8.266 -5.25 10.469 1 98.81 187 LEU A O 1
ATOM 1417 N N . ILE A 1 188 ? 8.547 -3.271 9.523 1 98.69 188 ILE A N 1
ATOM 1418 C CA . ILE A 1 188 ? 9.188 -3.779 8.312 1 98.69 188 ILE A CA 1
ATOM 1419 C C . ILE A 1 188 ? 10.672 -3.443 8.336 1 98.69 188 ILE A C 1
ATOM 1421 O O . ILE A 1 188 ? 11.055 -2.273 8.258 1 98.69 188 ILE A O 1
ATOM 1425 N N . PRO A 1 189 ? 11.523 -4.398 8.391 1 98.38 189 PRO A N 1
ATOM 1426 C CA . PRO A 1 189 ? 12.961 -4.137 8.414 1 98.38 189 PRO A CA 1
ATOM 1427 C C . PRO A 1 189 ? 13.477 -3.543 7.102 1 98.38 189 PRO A C 1
ATOM 1429 O O . PRO A 1 189 ? 13.047 -3.963 6.023 1 98.38 189 PRO A O 1
ATOM 1432 N N . GLY A 1 190 ? 14.359 -2.564 7.23 1 98.06 190 GLY A N 1
ATOM 1433 C CA . GLY A 1 190 ? 14.992 -1.979 6.059 1 98.06 190 GLY A CA 1
ATOM 1434 C C . GLY A 1 190 ? 13.992 -1.482 5.027 1 98.06 190 GLY A C 1
ATOM 1435 O O . GLY A 1 190 ? 14.219 -1.626 3.824 1 98.06 190 GLY A O 1
ATOM 1436 N N . ALA A 1 191 ? 12.969 -0.896 5.438 1 98.25 191 ALA A N 1
ATOM 1437 C CA . ALA A 1 191 ? 11.82 -0.56 4.602 1 98.25 191 ALA A CA 1
ATOM 1438 C C . ALA A 1 191 ? 12.141 0.606 3.67 1 98.25 191 ALA A C 1
ATOM 1440 O O . ALA A 1 191 ? 11.562 0.724 2.59 1 98.25 191 ALA A O 1
ATOM 1441 N N . GLY A 1 192 ? 13 1.477 4.09 1 97.81 192 GLY A N 1
ATOM 1442 C CA . GLY A 1 192 ? 13.297 2.656 3.293 1 97.81 192 GLY A CA 1
ATOM 1443 C C . GLY A 1 192 ? 14.781 2.869 3.076 1 97.81 192 GLY A C 1
ATOM 1444 O O . GLY A 1 192 ? 15.57 2.818 4.023 1 97.81 192 GLY A O 1
ATOM 1445 N N . ARG A 1 193 ? 15.195 3.049 1.871 1 97.38 193 ARG A N 1
ATOM 1446 C CA . ARG A 1 193 ? 16.531 3.527 1.523 1 97.38 193 ARG A CA 1
ATOM 1447 C C . ARG A 1 193 ? 16.594 5.051 1.583 1 97.38 193 ARG A C 1
ATOM 1449 O O . ARG A 1 193 ? 16.328 5.727 0.591 1 97.38 193 ARG A O 1
ATOM 1456 N N . LEU A 1 194 ? 17.016 5.625 2.732 1 98 194 LEU A N 1
ATOM 1457 C CA . LEU A 1 194 ? 16.875 7.051 3.014 1 98 194 LEU A CA 1
ATOM 1458 C C . LEU A 1 194 ? 18.25 7.727 3.014 1 98 194 LEU A C 1
ATOM 1460 O O . LEU A 1 194 ? 19.266 7.078 3.252 1 98 194 LEU A O 1
ATOM 1464 N N . LYS A 1 195 ? 18.188 9 2.74 1 96.75 195 LYS A N 1
ATOM 1465 C CA . LYS A 1 195 ? 19.406 9.789 2.908 1 96.75 195 LYS A CA 1
ATOM 1466 C C . LYS A 1 195 ? 19.797 9.898 4.383 1 96.75 195 LYS A C 1
ATOM 1468 O O . LYS A 1 195 ? 18.922 10.047 5.242 1 96.75 195 LYS A O 1
ATOM 1473 N N . ARG A 1 196 ? 21.031 9.867 4.652 1 95.38 196 ARG A N 1
ATOM 1474 C CA . ARG A 1 196 ? 21.516 9.977 6.023 1 95.38 196 ARG A CA 1
ATOM 1475 C C . ARG A 1 196 ? 21.281 11.375 6.578 1 95.38 196 ARG A C 1
ATOM 1477 O O . ARG A 1 196 ? 21.391 12.367 5.848 1 95.38 196 ARG A O 1
ATOM 1484 N N . LYS A 1 197 ? 21.016 11.391 7.875 1 90.62 197 LYS A N 1
ATOM 1485 C CA . LYS A 1 197 ? 20.844 12.672 8.547 1 90.62 197 LYS A CA 1
ATOM 1486 C C . LYS A 1 197 ? 22.156 13.445 8.602 1 90.62 197 LYS A C 1
ATOM 1488 O O . LYS A 1 197 ? 22.188 14.664 8.398 1 90.62 197 LYS A O 1
ATOM 1493 N N . VAL A 1 198 ? 23.156 12.68 8.961 1 88.94 198 VAL A N 1
ATOM 1494 C CA . VAL A 1 198 ? 24.5 13.266 9.055 1 88.94 198 VAL A CA 1
ATOM 1495 C C . VAL A 1 198 ? 25.422 12.617 8.023 1 88.94 198 VAL A C 1
ATOM 1497 O O . VAL A 1 198 ? 25.484 11.391 7.918 1 88.94 198 VAL A O 1
ATOM 1500 N N . GLY A 1 199 ? 26.031 13.398 7.266 1 87.19 199 GLY A N 1
ATOM 1501 C CA . GLY A 1 199 ? 26.969 12.898 6.277 1 87.19 199 GLY A CA 1
ATOM 1502 C C . GLY A 1 199 ? 26.328 12.594 4.938 1 87.19 199 GLY A C 1
ATOM 1503 O O . GLY A 1 199 ? 25.172 12.969 4.703 1 87.19 199 GLY A O 1
ATOM 1504 N N . GLN A 1 200 ? 27.188 11.977 4.062 1 90.44 200 GLN A N 1
ATOM 1505 C CA . GLN A 1 200 ? 26.734 11.641 2.721 1 90.44 200 GLN A CA 1
ATOM 1506 C C . GLN A 1 200 ? 26.328 10.164 2.629 1 90.44 200 GLN A C 1
ATOM 1508 O O . GLN A 1 200 ? 26.781 9.344 3.43 1 90.44 200 GLN A O 1
ATOM 1513 N N . GLY A 1 201 ? 25.359 9.922 1.758 1 94.5 201 GLY A N 1
ATOM 1514 C CA . GLY A 1 201 ? 25.016 8.539 1.489 1 94.5 201 GLY A CA 1
ATOM 1515 C C . GLY A 1 201 ? 23.594 8.188 1.926 1 94.5 201 GLY A C 1
ATOM 1516 O O . GLY A 1 201 ? 22.812 9.062 2.287 1 94.5 201 GLY A O 1
ATOM 1517 N N . GLU A 1 202 ? 23.297 6.859 1.756 1 96.81 202 GLU A N 1
ATOM 1518 C CA . GLU A 1 202 ? 21.984 6.332 2.072 1 96.81 202 GLU A CA 1
ATOM 1519 C C . GLU A 1 202 ? 22.062 5.168 3.055 1 96.81 202 GLU A C 1
ATOM 1521 O O . GLU A 1 202 ? 23.141 4.574 3.223 1 96.81 202 GLU A O 1
ATOM 1526 N N . GLU A 1 203 ? 21.031 4.977 3.756 1 97.12 203 GLU A N 1
ATOM 1527 C CA . GLU A 1 203 ? 20.922 3.852 4.68 1 97.12 203 GLU A CA 1
ATOM 1528 C C . GLU A 1 203 ? 19.516 3.264 4.664 1 97.12 203 GLU A C 1
ATOM 1530 O O . GLU A 1 203 ? 18.547 3.965 4.367 1 97.12 203 GLU A O 1
ATOM 1535 N N . TYR A 1 204 ? 19.469 1.982 4.941 1 97.69 204 TYR A N 1
ATOM 1536 C CA . TYR A 1 204 ? 18.156 1.331 5.055 1 97.69 204 TYR A CA 1
ATOM 1537 C C . TYR A 1 204 ? 17.609 1.467 6.465 1 97.69 204 TYR A C 1
ATOM 1539 O O . TYR A 1 204 ? 18.266 1.104 7.441 1 97.69 204 TYR A O 1
ATOM 1547 N N . VAL A 1 205 ? 16.406 1.964 6.555 1 98.44 205 VAL A N 1
ATOM 1548 C CA . VAL A 1 205 ? 15.766 2.271 7.828 1 98.44 205 VAL A CA 1
ATOM 1549 C C . VAL A 1 205 ? 14.469 1.473 7.965 1 98.44 205 VAL A C 1
ATOM 1551 O O . VAL A 1 205 ? 13.719 1.332 7 1 98.44 205 VAL A O 1
ATOM 1554 N N . ASP A 1 206 ? 14.195 0.958 9.148 1 98.81 206 ASP A N 1
ATOM 1555 C CA . ASP A 1 206 ? 12.961 0.24 9.43 1 98.81 206 ASP A CA 1
ATOM 1556 C C . ASP A 1 206 ? 11.758 1.179 9.367 1 98.81 206 ASP A C 1
ATOM 1558 O O . ASP A 1 206 ? 11.898 2.395 9.516 1 98.81 206 ASP A O 1
ATOM 1562 N N . ALA A 1 207 ? 10.578 0.629 9.109 1 98.81 207 ALA A N 1
ATOM 1563 C CA . ALA A 1 207 ? 9.344 1.401 9.156 1 98.81 207 ALA A CA 1
ATOM 1564 C C . ALA A 1 207 ? 8.305 0.716 10.039 1 98.81 207 ALA A C 1
ATOM 1566 O O . ALA A 1 207 ? 8.172 -0.51 10.016 1 98.81 207 ALA A O 1
ATOM 1567 N N . ILE A 1 208 ? 7.582 1.486 10.75 1 98.88 208 ILE A N 1
ATOM 1568 C CA . ILE A 1 208 ? 6.469 1.023 11.57 1 98.88 208 ILE A CA 1
ATOM 1569 C C . ILE A 1 208 ? 5.172 1.086 10.766 1 98.88 208 ILE A C 1
ATOM 1571 O O . ILE A 1 208 ? 4.926 2.059 10.047 1 98.88 208 ILE A O 1
ATOM 1575 N N . VAL A 1 209 ? 4.395 0.031 10.844 1 98.75 209 VAL A N 1
ATOM 1576 C CA . VAL A 1 209 ? 3.002 0.071 10.414 1 98.75 209 VAL A CA 1
ATOM 1577 C C . VAL A 1 209 ? 2.113 0.505 11.578 1 98.75 209 VAL A C 1
ATOM 1579 O O . VAL A 1 209 ? 2.07 -0.16 12.617 1 98.75 209 VAL A O 1
ATOM 1582 N N . TYR A 1 210 ? 1.406 1.614 11.422 1 98.81 210 TYR A N 1
ATOM 1583 C CA . TYR A 1 210 ? 0.514 2.109 12.461 1 98.81 210 TYR A CA 1
ATOM 1584 C C . TYR A 1 210 ? -0.942 1.819 12.117 1 98.81 210 TYR A C 1
ATOM 1586 O O . TYR A 1 210 ? -1.344 1.927 10.953 1 98.81 210 TYR A O 1
ATOM 1594 N N . HIS A 1 211 ? -1.73 1.535 13.109 1 98.81 211 HIS A N 1
ATOM 1595 C CA . HIS A 1 211 ? -3.166 1.322 12.953 1 98.81 211 HIS A CA 1
ATOM 1596 C C . HIS A 1 211 ? -3.951 2.072 14.023 1 98.81 211 HIS A C 1
ATOM 1598 O O . HIS A 1 211 ? -3.512 2.162 15.172 1 98.81 211 HIS A O 1
ATOM 1604 N N . LYS A 1 212 ? -5.004 2.584 13.656 1 98.56 212 LYS A N 1
ATOM 1605 C CA . LYS A 1 212 ? -5.961 3.188 14.578 1 98.56 212 LYS A CA 1
ATOM 1606 C C . LYS A 1 212 ? -7.391 2.799 14.227 1 98.56 212 LYS A C 1
ATOM 1608 O O . LYS A 1 212 ? -7.801 2.914 13.062 1 98.56 212 LYS A O 1
ATOM 1613 N N . ASP A 1 213 ? -8.133 2.287 15.172 1 98.12 213 ASP A N 1
ATOM 1614 C CA . ASP A 1 213 ? -9.547 1.967 15 1 98.12 213 ASP A CA 1
ATOM 1615 C C . ASP A 1 213 ? -10.43 3.188 15.273 1 98.12 213 ASP A C 1
ATOM 1617 O O . ASP A 1 213 ? -10.359 3.781 16.359 1 98.12 213 ASP A O 1
ATOM 1621 N N . PHE A 1 214 ? -11.211 3.6 14.32 1 96.88 214 PHE A N 1
ATOM 1622 C CA . PHE A 1 214 ? -12.078 4.762 14.477 1 96.88 214 PHE A CA 1
ATOM 1623 C C . PHE A 1 214 ? -13.414 4.367 15.086 1 96.88 214 PHE A C 1
ATOM 1625 O O . PHE A 1 214 ? -14.227 5.227 15.445 1 96.88 214 PHE A O 1
ATOM 1632 N N . THR A 1 215 ? -13.719 3.1 15.133 1 92.06 215 THR A N 1
ATOM 1633 C CA . THR A 1 215 ? -15.039 2.646 15.555 1 92.06 215 THR A CA 1
ATOM 1634 C C . THR A 1 215 ? -15.078 2.41 17.062 1 92.06 215 THR A C 1
ATOM 1636 O O . THR A 1 215 ? -16.141 2.201 17.641 1 92.06 215 THR A O 1
ATOM 1639 N N . ALA A 1 216 ? -14.047 2.217 17.797 1 77.69 216 ALA A N 1
ATOM 1640 C CA . ALA A 1 216 ? -14.031 1.923 19.234 1 77.69 216 ALA A CA 1
ATOM 1641 C C . ALA A 1 216 ? -14.68 3.051 20.031 1 77.69 216 ALA A C 1
ATOM 1643 O O . ALA A 1 216 ? -15.281 2.812 21.078 1 77.69 216 ALA A O 1
ATOM 1644 N N . SER A 1 217 ? -14.406 4.414 19.812 1 57.69 217 SER A N 1
ATOM 1645 C CA . SER A 1 217 ? -14.891 5.453 20.703 1 57.69 217 SER A CA 1
ATOM 1646 C C . SER A 1 217 ? -16.406 5.602 20.625 1 57.69 217 SER A C 1
ATOM 1648 O O . SER A 1 217 ? -17 6.383 21.359 1 57.69 217 SER A O 1
ATOM 1650 N N . ALA A 1 218 ? -17.172 5.02 19.672 1 42.09 218 ALA A N 1
ATOM 1651 C CA . ALA A 1 218 ? -18.578 5.387 19.828 1 42.09 218 ALA A CA 1
ATOM 1652 C C . ALA A 1 218 ? -19.219 4.668 21.016 1 42.09 218 ALA A C 1
ATOM 1654 O O . ALA A 1 218 ? -18.922 3.498 21.266 1 42.09 218 ALA A O 1
ATOM 1655 N N . MET B 1 1 ? -4.73 4.555 -7.965 1 31.23 1 MET B N 1
ATOM 1656 C CA . MET B 1 1 ? -3.424 5.184 -7.777 1 31.23 1 MET B CA 1
ATOM 1657 C C . MET B 1 1 ? -2.795 4.75 -6.457 1 31.23 1 MET B C 1
ATOM 1659 O O . MET B 1 1 ? -3.504 4.469 -5.492 1 31.23 1 MET B O 1
ATOM 1663 N N . SER B 1 2 ? -1.596 4.113 -6.492 1 43.03 2 SER B N 1
ATOM 1664 C CA . SER B 1 2 ? -0.899 3.867 -5.234 1 43.03 2 SER B CA 1
ATOM 1665 C C . SER B 1 2 ? -1.117 5.008 -4.246 1 43.03 2 SER B C 1
ATOM 1667 O O . SER B 1 2 ? -1.188 6.176 -4.645 1 43.03 2 SER B O 1
ATOM 1669 N N . PRO B 1 3 ? -1.606 4.613 -3.045 1 42.66 3 PRO B N 1
ATOM 1670 C CA . PRO B 1 3 ? -1.659 5.754 -2.123 1 42.66 3 PRO B CA 1
ATOM 1671 C C . PRO B 1 3 ? -0.427 6.648 -2.225 1 42.66 3 PRO B C 1
ATOM 1673 O O . PRO B 1 3 ? -0.428 7.766 -1.701 1 42.66 3 PRO B O 1
ATOM 1676 N N . TYR B 1 4 ? 0.618 6.07 -2.955 1 49.06 4 TYR B N 1
ATOM 1677 C CA . TYR B 1 4 ? 1.862 6.832 -2.969 1 49.06 4 TYR B CA 1
ATOM 1678 C C . TYR B 1 4 ? 2.033 7.574 -4.289 1 49.06 4 TYR B C 1
ATOM 1680 O O . TYR B 1 4 ? 2.93 8.406 -4.426 1 49.06 4 TYR B O 1
ATOM 1688 N N . GLY B 1 5 ? 1.175 8.141 -4.844 1 46.78 5 GLY B N 1
ATOM 1689 C CA . GLY B 1 5 ? 1.466 8.922 -6.031 1 46.78 5 GLY B CA 1
ATOM 1690 C C . GLY B 1 5 ? 2.912 8.82 -6.477 1 46.78 5 GLY B C 1
ATOM 1691 O O . GLY B 1 5 ? 3.762 8.328 -5.73 1 46.78 5 GLY B O 1
ATOM 1692 N N . GLY B 1 6 ? 3.359 8.688 -7.852 1 49.34 6 GLY B N 1
ATOM 1693 C CA . GLY B 1 6 ? 4.699 8.906 -8.375 1 49.34 6 GLY B CA 1
ATOM 1694 C C . GLY B 1 6 ? 5.25 7.699 -9.117 1 49.34 6 GLY B C 1
ATOM 1695 O O . GLY B 1 6 ? 4.637 6.629 -9.109 1 49.34 6 GLY B O 1
ATOM 1696 N N . SER B 1 7 ? 6.234 8.078 -9.844 1 53.28 7 SER B N 1
ATOM 1697 C CA . SER B 1 7 ? 6.949 7.09 -10.641 1 53.28 7 SER B CA 1
ATOM 1698 C C . SER B 1 7 ? 7.691 6.09 -9.758 1 53.28 7 SER B C 1
ATOM 1700 O O . SER B 1 7 ? 8.32 6.477 -8.766 1 53.28 7 SER B O 1
ATOM 1702 N N . ILE B 1 8 ? 7.332 4.781 -9.781 1 59.28 8 ILE B N 1
ATOM 1703 C CA . ILE B 1 8 ? 8.039 3.713 -9.086 1 59.28 8 ILE B CA 1
ATOM 1704 C C . ILE B 1 8 ? 9.25 3.279 -9.906 1 59.28 8 ILE B C 1
ATOM 1706 O O . ILE B 1 8 ? 9.117 2.852 -11.055 1 59.28 8 ILE B O 1
ATOM 1710 N N . ALA B 1 9 ? 10.43 3.736 -9.438 1 60.38 9 ALA B N 1
ATOM 1711 C CA . ALA B 1 9 ? 11.625 3.189 -10.07 1 60.38 9 ALA B CA 1
ATOM 1712 C C . ALA B 1 9 ? 11.82 1.72 -9.703 1 60.38 9 ALA B C 1
ATOM 1714 O O . ALA B 1 9 ? 11.727 1.35 -8.531 1 60.38 9 ALA B O 1
ATOM 1715 N N . THR B 1 10 ? 11.805 0.753 -10.719 1 67.19 10 THR B N 1
ATOM 1716 C CA . THR B 1 10 ? 12.086 -0.658 -10.484 1 67.19 10 THR B CA 1
ATOM 1717 C C . THR B 1 10 ? 13.586 -0.888 -10.32 1 67.19 10 THR B C 1
ATOM 1719 O O . THR B 1 10 ? 14.391 -0.251 -11 1 67.19 10 THR B O 1
ATOM 1722 N N . PRO B 1 11 ? 13.883 -1.719 -9.367 1 76.25 11 PRO B N 1
ATOM 1723 C CA . PRO B 1 11 ? 15.297 -2.043 -9.203 1 76.25 11 PRO B CA 1
ATOM 1724 C C . PRO B 1 11 ? 15.922 -2.645 -10.461 1 76.25 11 PRO B C 1
ATOM 1726 O O . PRO B 1 11 ? 15.203 -3.121 -11.344 1 76.25 11 PRO B O 1
ATOM 1729 N N . THR B 1 12 ? 17.203 -2.596 -10.469 1 79.81 12 THR B N 1
ATOM 1730 C CA . THR B 1 12 ? 17.953 -3.094 -11.617 1 79.81 12 THR B CA 1
ATOM 1731 C C . THR B 1 12 ? 18.094 -4.613 -11.555 1 79.81 12 THR B C 1
ATOM 1733 O O . THR B 1 12 ? 18.516 -5.164 -10.531 1 79.81 12 THR B O 1
ATOM 1736 N N . ARG B 1 13 ? 17.797 -5.254 -12.656 1 85.06 13 ARG B N 1
ATOM 1737 C CA . ARG B 1 13 ? 17.906 -6.707 -12.781 1 85.06 13 ARG B CA 1
ATOM 1738 C C . ARG B 1 13 ? 19.359 -7.152 -12.711 1 85.06 13 ARG B C 1
ATOM 1740 O O . ARG B 1 13 ? 20.25 -6.48 -13.242 1 85.06 13 ARG B O 1
ATOM 1747 N N . LYS B 1 14 ? 19.578 -8.273 -12.133 1 84.44 14 LYS B N 1
ATOM 1748 C CA . LYS B 1 14 ? 20.938 -8.805 -11.977 1 84.44 14 LYS B CA 1
ATOM 1749 C C . LYS B 1 14 ? 21.344 -9.609 -13.203 1 84.44 14 LYS B C 1
ATOM 1751 O O . LYS B 1 14 ? 22.531 -9.859 -13.414 1 84.44 14 LYS B O 1
ATOM 1756 N N . GLY B 1 15 ? 20.453 -10.016 -14.047 1 82.94 15 GLY B N 1
ATOM 1757 C CA . GLY B 1 15 ? 20.688 -10.828 -15.227 1 82.94 15 GLY B CA 1
ATOM 1758 C C . GLY B 1 15 ? 19.422 -11.258 -15.93 1 82.94 15 GLY B C 1
ATOM 1759 O O . GLY B 1 15 ? 18.312 -10.922 -15.484 1 82.94 15 GLY B O 1
ATOM 1760 N N . PRO B 1 16 ? 19.672 -11.977 -17.047 1 88.69 16 PRO B N 1
ATOM 1761 C CA . PRO B 1 16 ? 18.469 -12.469 -17.734 1 88.69 16 PRO B CA 1
ATOM 1762 C C . PRO B 1 16 ? 17.703 -13.492 -16.906 1 88.69 16 PRO B C 1
ATOM 1764 O O . PRO B 1 16 ? 18.297 -14.297 -16.188 1 88.69 16 PRO B O 1
ATOM 1767 N N . LEU B 1 17 ? 16.453 -13.414 -16.969 1 92.88 17 LEU B N 1
ATOM 1768 C CA . LEU B 1 17 ? 15.609 -14.414 -16.328 1 92.88 17 LEU B CA 1
ATOM 1769 C C . LEU B 1 17 ? 15.43 -15.641 -17.219 1 92.88 17 LEU B C 1
ATOM 1771 O O . LEU B 1 17 ? 15.141 -15.508 -18.406 1 92.88 17 LEU B O 1
ATOM 1775 N N . VAL B 1 18 ? 15.633 -16.844 -16.641 1 93.56 18 VAL B N 1
ATOM 1776 C CA . VAL B 1 18 ? 15.539 -18.078 -17.406 1 93.56 18 VAL B CA 1
ATOM 1777 C C . VAL B 1 18 ? 14.469 -18.984 -16.797 1 93.56 18 VAL B C 1
ATOM 1779 O O . VAL B 1 18 ? 14.281 -19 -15.57 1 93.56 18 VAL B O 1
ATOM 1782 N N . PRO B 1 19 ? 13.797 -19.75 -17.672 1 94.31 19 PRO B N 1
ATOM 1783 C CA . PRO B 1 19 ? 12.797 -20.688 -17.141 1 94.31 19 PRO B CA 1
ATOM 1784 C C . PRO B 1 19 ? 13.391 -21.672 -16.141 1 94.31 19 PRO B C 1
ATOM 1786 O O . PRO B 1 19 ? 14.547 -22.078 -16.266 1 94.31 19 PRO B O 1
ATOM 1789 N N . ARG B 1 20 ? 12.586 -22.047 -15.156 1 94.88 20 ARG B N 1
ATOM 1790 C CA . ARG B 1 20 ? 13.008 -22.984 -14.133 1 94.88 20 ARG B CA 1
ATOM 1791 C C . ARG B 1 20 ? 11.898 -23.984 -13.828 1 94.88 20 ARG B C 1
ATOM 1793 O O . ARG B 1 20 ? 10.734 -23.609 -13.695 1 94.88 20 ARG B O 1
ATOM 1800 N N . SER B 1 21 ? 12.32 -25.281 -13.648 1 93.44 21 SER B N 1
ATOM 1801 C CA . SER B 1 21 ? 11.367 -26.344 -13.344 1 93.44 21 SER B CA 1
ATOM 1802 C C . SER B 1 21 ? 11.414 -26.719 -11.859 1 93.44 21 SER B C 1
ATOM 1804 O O . SER B 1 21 ? 12.492 -26.797 -11.273 1 93.44 21 SER B O 1
ATOM 1806 N N . TYR B 1 22 ? 10.219 -26.969 -11.336 1 93.12 22 TYR B N 1
ATOM 1807 C CA . TYR B 1 22 ? 10.047 -27.391 -9.945 1 93.12 22 TYR B CA 1
ATOM 1808 C C . TYR B 1 22 ? 9.281 -28.703 -9.859 1 93.12 22 TYR B C 1
ATOM 1810 O O . TYR B 1 22 ? 8.203 -28.828 -10.438 1 93.12 22 TYR B O 1
ATOM 1818 N N . ALA B 1 23 ? 9.867 -29.562 -9.117 1 90.25 23 ALA B N 1
ATOM 1819 C CA . ALA B 1 23 ? 9.133 -30.797 -8.883 1 90.25 23 ALA B CA 1
ATOM 1820 C C . ALA B 1 23 ? 7.898 -30.547 -8.016 1 90.25 23 ALA B C 1
ATOM 1822 O O . ALA B 1 23 ? 7.957 -29.781 -7.051 1 90.25 23 ALA B O 1
ATOM 1823 N N . LEU B 1 24 ? 6.793 -31.109 -8.43 1 87.62 24 LEU B N 1
ATOM 1824 C CA . LEU B 1 24 ? 5.582 -31 -7.621 1 87.62 24 LEU B CA 1
ATOM 1825 C C . LEU B 1 24 ? 5.531 -32.125 -6.582 1 87.62 24 LEU B C 1
ATOM 1827 O O . LEU B 1 24 ? 6.117 -33.188 -6.781 1 87.62 24 LEU B O 1
ATOM 1831 N N . PRO B 1 25 ? 4.859 -31.75 -5.434 1 77.88 25 PRO B N 1
ATOM 1832 C CA . PRO B 1 25 ? 4.762 -32.812 -4.434 1 77.88 25 PRO B CA 1
ATOM 1833 C C . PRO B 1 25 ? 4.012 -34.031 -4.945 1 77.88 25 PRO B C 1
ATOM 1835 O O . PRO B 1 25 ? 3.117 -33.906 -5.785 1 77.88 25 PRO B O 1
ATOM 1838 N N . GLY B 1 26 ? 4.207 -35.188 -4.48 1 74.81 26 GLY B N 1
ATOM 1839 C CA . GLY B 1 26 ? 3.674 -36.469 -4.863 1 74.81 26 GLY B CA 1
ATOM 1840 C C . GLY B 1 26 ? 4.75 -37.5 -5.227 1 74.81 26 GLY B C 1
ATOM 1841 O O . GLY B 1 26 ? 5.723 -37.656 -4.488 1 74.81 26 GLY B O 1
ATOM 1842 N N . ASP B 1 27 ? 4.422 -38.125 -6.367 1 67.06 27 ASP B N 1
ATOM 1843 C CA . ASP B 1 27 ? 5.367 -39.188 -6.742 1 67.06 27 ASP B CA 1
ATOM 1844 C C . ASP B 1 27 ? 6.496 -38.625 -7.605 1 67.06 27 ASP B C 1
ATOM 1846 O O . ASP B 1 27 ? 7.312 -39.375 -8.133 1 67.06 27 ASP B O 1
ATOM 1850 N N . GLY B 1 28 ? 6.574 -37.281 -7.625 1 66.44 28 GLY B N 1
ATOM 1851 C CA . GLY B 1 28 ? 7.648 -36.625 -8.352 1 66.44 28 GLY B CA 1
ATOM 1852 C C . GLY B 1 28 ? 7.496 -36.719 -9.859 1 66.44 28 GLY B C 1
ATOM 1853 O O . GLY B 1 28 ? 8.383 -36.312 -10.609 1 66.44 28 GLY B O 1
ATOM 1854 N N . SER B 1 29 ? 6.426 -37.219 -10.359 1 76.38 29 SER B N 1
ATOM 1855 C CA . SER B 1 29 ? 6.258 -37.469 -11.789 1 76.38 29 SER B CA 1
ATOM 1856 C C . SER B 1 29 ? 5.816 -36.188 -12.508 1 76.38 29 SER B C 1
ATOM 1858 O O . SER B 1 29 ? 5.918 -36.094 -13.734 1 76.38 29 SER B O 1
ATOM 1860 N N . LYS B 1 30 ? 5.426 -35.25 -11.695 1 82.56 30 LYS B N 1
ATOM 1861 C CA . LYS B 1 30 ? 4.961 -34 -12.312 1 82.56 30 LYS B CA 1
ATOM 1862 C C . LYS B 1 30 ? 5.832 -32.812 -11.898 1 82.56 30 LYS B C 1
ATOM 1864 O O . LYS B 1 30 ? 6.375 -32.812 -10.789 1 82.56 30 LYS B O 1
ATOM 1869 N N . ALA B 1 31 ? 5.988 -31.969 -12.82 1 89.31 31 ALA B N 1
ATOM 1870 C CA . ALA B 1 31 ? 6.754 -30.75 -12.547 1 89.31 31 ALA B CA 1
ATOM 1871 C C . ALA B 1 31 ? 6.043 -29.516 -13.094 1 89.31 31 ALA B C 1
ATOM 1873 O O . ALA B 1 31 ? 5.188 -29.625 -13.977 1 89.31 31 ALA B O 1
ATOM 1874 N N . LEU B 1 32 ? 6.293 -28.453 -12.453 1 91 32 LEU B N 1
ATOM 1875 C CA . LEU B 1 32 ? 5.871 -27.141 -12.953 1 91 32 LEU B CA 1
ATOM 1876 C C . LEU B 1 32 ? 7.062 -26.344 -13.469 1 91 32 LEU B C 1
ATOM 1878 O O . LEU B 1 32 ? 8.031 -26.125 -12.742 1 91 32 LEU B O 1
ATOM 1882 N N . THR B 1 33 ? 7.008 -26.016 -14.727 1 92.25 33 THR B N 1
ATOM 1883 C CA . THR B 1 33 ? 8.016 -25.109 -15.25 1 92.25 33 THR B CA 1
ATOM 1884 C C . THR B 1 33 ? 7.492 -23.672 -15.289 1 92.25 33 THR B C 1
ATOM 1886 O O . THR B 1 33 ? 6.391 -23.422 -15.781 1 92.25 33 THR B O 1
ATOM 1889 N N . VAL B 1 34 ? 8.266 -22.766 -14.703 1 93.44 34 VAL B N 1
ATOM 1890 C CA . VAL B 1 34 ? 7.879 -21.359 -14.625 1 93.44 34 VAL B CA 1
ATOM 1891 C C . VAL B 1 34 ? 8.656 -20.547 -15.656 1 93.44 34 VAL B C 1
ATOM 1893 O O . VAL B 1 34 ? 9.891 -20.578 -15.68 1 93.44 34 VAL B O 1
ATOM 1896 N N . PHE B 1 35 ? 7.926 -19.828 -16.516 1 92.69 35 PHE B N 1
ATOM 1897 C CA . PHE B 1 35 ? 8.5 -19.062 -17.609 1 92.69 35 PHE B CA 1
ATOM 1898 C C . PHE B 1 35 ? 8.352 -17.562 -17.344 1 92.69 35 PHE B C 1
ATOM 1900 O O . PHE B 1 35 ? 7.238 -17.062 -17.156 1 92.69 35 PHE B O 1
ATOM 1907 N N . PRO B 1 36 ? 9.508 -16.797 -17.281 1 93.69 36 PRO B N 1
ATOM 1908 C CA . PRO B 1 36 ? 9.352 -15.344 -17.344 1 93.69 36 PRO B CA 1
ATOM 1909 C C . PRO B 1 36 ? 8.766 -14.867 -18.672 1 93.69 36 PRO B C 1
ATOM 1911 O O . PRO B 1 36 ? 9.203 -15.312 -19.75 1 93.69 36 PRO B O 1
ATOM 1914 N N . LEU B 1 37 ? 7.754 -14.039 -18.578 1 90.69 37 LEU B N 1
ATOM 1915 C CA . LEU B 1 37 ? 7.172 -13.469 -19.797 1 90.69 37 LEU B CA 1
ATOM 1916 C C . LEU B 1 37 ? 7.691 -12.055 -20.031 1 90.69 37 LEU B C 1
ATOM 1918 O O . LEU B 1 37 ? 7.621 -11.203 -19.141 1 90.69 37 LEU B O 1
ATOM 1922 N N . ALA B 1 38 ? 8.156 -11.82 -21.188 1 81.25 38 ALA B N 1
ATOM 1923 C CA . ALA B 1 38 ? 8.711 -10.508 -21.5 1 81.25 38 ALA B CA 1
ATOM 1924 C C . ALA B 1 38 ? 7.602 -9.5 -21.797 1 81.25 38 ALA B C 1
ATOM 1926 O O . ALA B 1 38 ? 7.77 -8.297 -21.562 1 81.25 38 ALA B O 1
ATOM 1927 N N . SER B 1 39 ? 6.566 -10.031 -22.406 1 86.12 39 SER B N 1
ATOM 1928 C CA . SER B 1 39 ? 5.461 -9.148 -22.766 1 86.12 39 SER B CA 1
ATOM 1929 C C . SER B 1 39 ? 4.156 -9.93 -22.906 1 86.12 39 SER B C 1
ATOM 1931 O O . SER B 1 39 ? 4.164 -11.156 -22.938 1 86.12 39 SER B O 1
ATOM 1933 N N . ARG B 1 40 ? 3.123 -9.141 -22.984 1 85.94 40 ARG B N 1
ATOM 1934 C CA . ARG B 1 40 ? 1.787 -9.695 -23.172 1 85.94 40 ARG B CA 1
ATOM 1935 C C . ARG B 1 40 ? 1.722 -10.547 -24.438 1 85.94 40 ARG B C 1
ATOM 1937 O O . ARG B 1 40 ? 0.959 -11.516 -24.5 1 85.94 40 ARG B O 1
ATOM 1944 N N . SER B 1 41 ? 2.52 -10.273 -25.406 1 85.19 41 SER B N 1
ATOM 1945 C CA . SER B 1 41 ? 2.473 -10.961 -26.688 1 85.19 41 SER B CA 1
ATOM 1946 C C . SER B 1 41 ? 2.93 -12.406 -26.562 1 85.19 41 SER B C 1
ATOM 1948 O O . SER B 1 41 ? 2.666 -13.234 -27.438 1 85.19 41 SER B O 1
ATOM 1950 N N . GLU B 1 42 ? 3.58 -12.711 -25.453 1 85.06 42 GLU B N 1
ATOM 1951 C CA . GLU B 1 42 ? 4.098 -14.062 -25.25 1 85.06 42 GLU B CA 1
ATOM 1952 C C . GLU B 1 42 ? 3.031 -14.984 -24.672 1 85.06 42 GLU B C 1
ATOM 1954 O O . GLU B 1 42 ? 3.221 -16.203 -24.609 1 85.06 42 GLU B O 1
ATOM 1959 N N . ALA B 1 43 ? 1.959 -14.445 -24.266 1 83.25 43 ALA B N 1
ATOM 1960 C CA . ALA B 1 43 ? 0.85 -15.242 -23.75 1 83.25 43 ALA B CA 1
ATOM 1961 C C . ALA B 1 43 ? -0.308 -15.273 -24.75 1 83.25 43 ALA B C 1
ATOM 1963 O O . ALA B 1 43 ? -0.822 -14.227 -25.141 1 83.25 43 ALA B O 1
ATOM 1964 N N . PRO B 1 44 ? -0.693 -16.531 -25.172 1 82.06 44 PRO B N 1
ATOM 1965 C CA . PRO B 1 44 ? -1.846 -16.625 -26.078 1 82.06 44 PRO B CA 1
ATOM 1966 C C . PRO B 1 44 ? -3.109 -16 -25.469 1 82.06 44 PRO B C 1
ATOM 1968 O O . PRO B 1 44 ? -3.322 -16.094 -24.25 1 82.06 44 PRO B O 1
ATOM 1971 N N . ASP B 1 45 ? -3.953 -15.516 -26.328 1 84.56 45 ASP B N 1
ATOM 1972 C CA . ASP B 1 45 ? -5.176 -14.852 -25.891 1 84.56 45 ASP B CA 1
ATOM 1973 C C . ASP B 1 45 ? -6.082 -15.82 -25.125 1 84.56 45 ASP B C 1
ATOM 1975 O O . ASP B 1 45 ? -6.742 -15.43 -24.156 1 84.56 45 ASP B O 1
ATOM 1979 N N . GLU B 1 46 ? -6.109 -16.984 -25.609 1 86.44 46 GLU B N 1
ATOM 1980 C CA . GLU B 1 46 ? -6.965 -17.969 -24.953 1 86.44 46 GLU B CA 1
ATOM 1981 C C . GLU B 1 46 ? -6.52 -18.234 -23.516 1 86.44 46 GLU B C 1
ATOM 1983 O O . GLU B 1 46 ? -7.352 -18.391 -22.625 1 86.44 46 GLU B O 1
ATOM 1988 N N . LEU B 1 47 ? -5.238 -18.281 -23.391 1 85 47 LEU B N 1
ATOM 1989 C CA . LEU B 1 47 ? -4.695 -18.469 -22.047 1 85 47 LEU B CA 1
ATOM 1990 C C . LEU B 1 47 ? -5.008 -17.281 -21.156 1 85 47 LEU B C 1
ATOM 1992 O O . LEU B 1 47 ? -5.453 -17.453 -20.016 1 85 47 LEU B O 1
ATOM 1996 N N . LEU B 1 48 ? -4.84 -16.125 -21.719 1 88.69 48 LEU B N 1
ATOM 1997 C CA . LEU B 1 48 ? -5.094 -14.914 -20.938 1 88.69 48 LEU B CA 1
ATOM 1998 C C . LEU B 1 48 ? -6.57 -14.805 -20.578 1 88.69 48 LEU B C 1
ATOM 2000 O O . LEU B 1 48 ? -6.906 -14.359 -19.469 1 88.69 48 LEU B O 1
ATOM 2004 N N . ALA B 1 49 ? -7.379 -15.219 -21.516 1 91.12 49 ALA B N 1
ATOM 2005 C CA . ALA B 1 49 ? -8.812 -15.195 -21.234 1 91.12 49 ALA B CA 1
ATOM 2006 C C . ALA B 1 49 ? -9.172 -16.156 -20.094 1 91.12 49 ALA B C 1
ATOM 2008 O O . ALA B 1 49 ? -9.969 -15.812 -19.219 1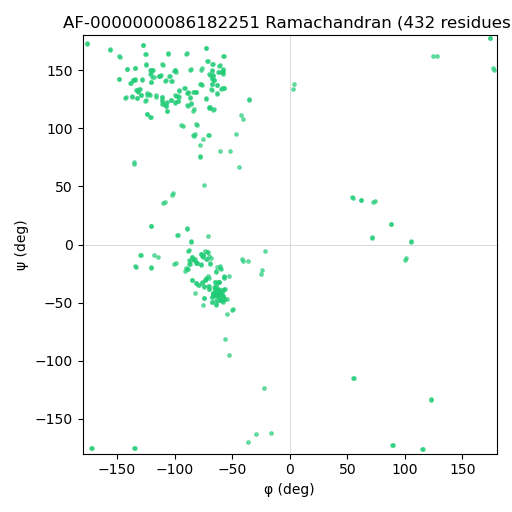 91.12 49 ALA B O 1
ATOM 2009 N N . PHE B 1 50 ? -8.594 -17.281 -20.188 1 89.44 50 PHE B N 1
ATOM 2010 C CA . PHE B 1 50 ? -8.836 -18.281 -19.156 1 89.44 50 PHE B CA 1
ATOM 2011 C C . PHE B 1 50 ? -8.367 -17.781 -17.797 1 89.44 50 PHE B C 1
ATOM 2013 O O . PHE B 1 50 ? -9.094 -17.906 -16.812 1 89.44 50 PHE B O 1
ATOM 2020 N N . LEU B 1 51 ? -7.184 -17.172 -17.734 1 89.62 51 LEU B N 1
ATOM 2021 C CA . LEU B 1 51 ? -6.625 -16.672 -16.484 1 89.62 51 LEU B CA 1
ATOM 2022 C C . LEU B 1 51 ? -7.406 -15.461 -15.984 1 89.62 51 LEU B C 1
ATOM 2024 O O . LEU B 1 51 ? -7.598 -15.297 -14.773 1 89.62 51 LEU B O 1
ATOM 2028 N N . LYS B 1 52 ? -7.805 -14.648 -16.891 1 93.31 52 LYS B N 1
ATOM 2029 C CA . LYS B 1 52 ? -8.688 -13.539 -16.547 1 93.31 52 LYS B CA 1
ATOM 2030 C C . LYS B 1 52 ? -9.969 -14.039 -15.883 1 93.31 52 LYS B C 1
ATOM 2032 O O . LYS B 1 52 ? -10.391 -13.492 -14.859 1 93.31 52 LYS B O 1
ATOM 2037 N N . ASP B 1 53 ? -10.594 -15.062 -16.453 1 93.31 53 ASP B N 1
ATOM 2038 C CA . ASP B 1 53 ? -11.812 -15.625 -15.883 1 93.31 53 ASP B CA 1
ATOM 2039 C C . ASP B 1 53 ? -11.539 -16.203 -14.492 1 93.31 53 ASP B C 1
ATOM 2041 O O . ASP B 1 53 ? -12.367 -16.062 -13.586 1 93.31 53 ASP B O 1
ATOM 2045 N N . THR B 1 54 ? -10.43 -16.859 -14.383 1 91.25 54 THR B N 1
ATOM 2046 C CA . THR B 1 54 ? -10.023 -17.391 -13.086 1 91.25 54 THR B CA 1
ATOM 2047 C C . THR B 1 54 ? -9.906 -16.266 -12.062 1 91.25 54 THR B C 1
ATOM 2049 O O . THR B 1 54 ? -10.422 -16.375 -10.945 1 91.25 54 THR B O 1
ATOM 2052 N N . PHE B 1 55 ? -9.297 -15.172 -12.453 1 93.75 55 PHE B N 1
ATOM 2053 C CA . PHE B 1 55 ? -9.133 -14.023 -11.57 1 93.75 55 PHE B CA 1
ATOM 2054 C C . PHE B 1 55 ? -10.484 -13.422 -11.203 1 93.75 55 PHE B C 1
ATOM 2056 O O . PHE B 1 55 ? -10.734 -13.117 -10.031 1 93.75 55 PHE B O 1
ATOM 2063 N N . ASN B 1 56 ? -11.32 -13.32 -12.156 1 95.62 56 ASN B N 1
ATOM 2064 C CA . ASN B 1 56 ? -12.641 -12.758 -11.914 1 95.62 56 ASN B CA 1
ATOM 2065 C C . ASN B 1 56 ? -13.453 -13.633 -10.961 1 95.62 56 ASN B C 1
ATOM 2067 O O . ASN B 1 56 ? -14.234 -13.117 -10.156 1 95.62 56 ASN B O 1
ATOM 2071 N N . ASP B 1 57 ? -13.273 -14.906 -11.07 1 94.12 57 ASP B N 1
ATOM 2072 C CA . ASP B 1 57 ? -13.93 -15.805 -10.125 1 94.12 57 ASP B CA 1
ATOM 2073 C C . ASP B 1 57 ? -13.477 -15.531 -8.695 1 94.12 57 ASP B C 1
ATOM 2075 O O . ASP B 1 57 ? -14.289 -15.523 -7.77 1 94.12 57 ASP B O 1
ATOM 2079 N N . VAL B 1 58 ? -12.195 -15.328 -8.5 1 93.06 58 VAL B N 1
ATOM 2080 C CA . VAL B 1 58 ? -11.625 -15.047 -7.191 1 93.06 58 VAL B CA 1
ATOM 2081 C C . VAL B 1 58 ? -12.18 -13.719 -6.664 1 93.06 58 VAL B C 1
ATOM 2083 O O . VAL B 1 58 ? -12.562 -13.625 -5.492 1 93.06 58 VAL B O 1
ATOM 2086 N N . VAL B 1 59 ? -12.234 -12.727 -7.527 1 94.44 59 VAL B N 1
ATOM 2087 C CA . VAL B 1 59 ? -12.758 -11.414 -7.156 1 94.44 59 VAL B CA 1
ATOM 2088 C C . VAL B 1 59 ? -14.227 -11.539 -6.766 1 94.44 59 VAL B C 1
ATOM 2090 O O . VAL B 1 59 ? -14.664 -10.945 -5.777 1 94.44 59 VAL B O 1
ATOM 2093 N N . ARG B 1 60 ? -14.977 -12.344 -7.473 1 94.12 60 ARG B N 1
ATOM 2094 C CA . ARG B 1 60 ? -16.391 -12.562 -7.188 1 94.12 60 ARG B CA 1
ATOM 2095 C C . ARG B 1 60 ? -16.578 -13.273 -5.852 1 94.12 60 ARG B C 1
ATOM 2097 O O . ARG B 1 60 ? -17.484 -12.945 -5.086 1 94.12 60 ARG B O 1
ATOM 2104 N N . GLU B 1 61 ? -15.75 -14.273 -5.629 1 94.06 61 GLU B N 1
ATOM 2105 C CA . GLU B 1 61 ? -15.812 -14.953 -4.336 1 94.06 61 GLU B CA 1
ATOM 2106 C C . GLU B 1 61 ? -15.617 -13.969 -3.188 1 94.06 61 GLU B C 1
ATOM 2108 O O . GLU B 1 61 ? -16.234 -14.109 -2.131 1 94.06 61 GLU B O 1
ATOM 2113 N N . GLY B 1 62 ? -14.703 -12.969 -3.359 1 95.5 62 GLY B N 1
ATOM 2114 C CA . GLY B 1 62 ? -14.602 -11.82 -2.473 1 95.5 62 GLY B CA 1
ATOM 2115 C C . GLY B 1 62 ? -13.984 -12.164 -1.129 1 95.5 62 GLY B C 1
ATOM 2116 O O . GLY B 1 62 ? -14.359 -11.586 -0.106 1 95.5 62 GLY B O 1
ATOM 2117 N N . ARG B 1 63 ? -12.961 -13.086 -1.09 1 95.88 63 ARG B N 1
ATOM 2118 C CA . ARG B 1 63 ? -12.484 -13.531 0.213 1 95.88 63 ARG B CA 1
ATOM 2119 C C . ARG B 1 63 ? -10.961 -13.438 0.294 1 95.88 63 ARG B C 1
ATOM 2121 O O . ARG B 1 63 ? -10.383 -13.562 1.377 1 95.88 63 ARG B O 1
ATOM 2128 N N . THR B 1 64 ? -10.328 -13.164 -0.871 1 94.5 64 THR B N 1
ATOM 2129 C CA . THR B 1 64 ? -8.875 -13.32 -0.821 1 94.5 64 THR B CA 1
ATOM 2130 C C . THR B 1 64 ? -8.18 -12.125 -1.47 1 94.5 64 THR B C 1
ATOM 2132 O O . THR B 1 64 ? -6.988 -11.906 -1.259 1 94.5 64 THR B O 1
ATOM 2135 N N . TYR B 1 65 ? -8.883 -11.367 -2.289 1 93.62 65 TYR B N 1
ATOM 2136 C CA . TYR B 1 65 ? -8.391 -10.141 -2.912 1 93.62 65 TYR B CA 1
ATOM 2137 C C . TYR B 1 65 ? -9.234 -8.945 -2.496 1 93.62 65 TYR B C 1
ATOM 2139 O O . TYR B 1 65 ? -10.445 -9.062 -2.307 1 93.62 65 TYR B O 1
ATOM 2147 N N . PRO B 1 66 ? -8.602 -7.777 -2.457 1 94.75 66 PRO B N 1
ATOM 2148 C CA . PRO B 1 66 ? -9.383 -6.59 -2.092 1 94.75 66 PRO B CA 1
ATOM 2149 C C . PRO B 1 66 ? -10.172 -6.02 -3.264 1 94.75 66 PRO B C 1
ATOM 2151 O O . PRO B 1 66 ? -11.047 -5.176 -3.068 1 94.75 66 PRO B O 1
ATOM 2154 N N . GLN B 1 67 ? -9.859 -6.402 -4.445 1 92.19 67 GLN B N 1
ATOM 2155 C CA . GLN B 1 67 ? -10.555 -5.906 -5.625 1 92.19 67 GLN B CA 1
ATOM 2156 C C . GLN B 1 67 ? -12.039 -6.281 -5.594 1 92.19 67 GLN B C 1
ATOM 2158 O O . GLN B 1 67 ? -12.398 -7.371 -5.145 1 92.19 67 GLN B O 1
ATOM 2163 N N . MET B 1 68 ? -12.891 -5.422 -6.176 1 92.44 68 MET B N 1
ATOM 2164 C CA . MET B 1 68 ? -14.328 -5.656 -6.121 1 92.44 68 MET B CA 1
ATOM 2165 C C . MET B 1 68 ? -14.914 -5.781 -7.523 1 92.44 68 MET B C 1
ATOM 2167 O O . MET B 1 68 ? -16 -6.328 -7.703 1 92.44 68 MET B O 1
ATOM 2171 N N . ASN B 1 69 ? -14.156 -5.258 -8.484 1 91.94 69 ASN B N 1
ATOM 2172 C CA . ASN B 1 69 ? -14.695 -5.266 -9.836 1 91.94 69 ASN B CA 1
ATOM 2173 C C . ASN B 1 69 ? -13.984 -6.285 -10.719 1 91.94 69 ASN B C 1
ATOM 2175 O O . ASN B 1 69 ? -12.766 -6.426 -10.648 1 91.94 69 ASN B O 1
ATOM 2179 N N . GLU B 1 70 ? -14.781 -6.898 -11.531 1 94.62 70 GLU B N 1
ATOM 2180 C CA . GLU B 1 70 ? -14.211 -7.793 -12.531 1 94.62 70 GLU B CA 1
ATOM 2181 C C . GLU B 1 70 ? -13.5 -7.008 -13.633 1 94.62 70 GLU B C 1
ATOM 2183 O O . GLU B 1 70 ? -13.773 -5.824 -13.836 1 94.62 70 GLU B O 1
ATOM 2188 N N . LEU B 1 71 ? -12.633 -7.645 -14.281 1 94.38 71 LEU B N 1
ATOM 2189 C CA . LEU B 1 71 ? -11.828 -7 -15.32 1 94.38 71 LEU B CA 1
ATOM 2190 C C . LEU B 1 71 ? -12.188 -7.547 -16.688 1 94.38 71 LEU B C 1
ATOM 2192 O O . LEU B 1 71 ? -12.523 -8.727 -16.828 1 94.38 71 LEU B O 1
ATOM 2196 N N . SER B 1 72 ? -12.125 -6.691 -17.625 1 96 72 SER B N 1
ATOM 2197 C CA . SER B 1 72 ? -12.117 -7.145 -19.016 1 96 72 SER B CA 1
ATOM 2198 C C . SER B 1 72 ? -10.773 -7.777 -19.375 1 96 72 SER B C 1
ATOM 2200 O O . SER B 1 72 ? -9.82 -7.715 -18.594 1 96 72 SER B O 1
ATOM 2202 N N . LEU B 1 73 ? -10.758 -8.414 -20.531 1 94.5 73 LEU B N 1
ATOM 2203 C CA . LEU B 1 73 ? -9.508 -9.023 -20.984 1 94.5 73 LEU B CA 1
ATOM 2204 C C . LEU B 1 73 ? -8.406 -7.973 -21.109 1 94.5 73 LEU B C 1
ATOM 2206 O O . LEU B 1 73 ? -7.273 -8.195 -20.672 1 94.5 73 LEU B O 1
ATOM 2210 N N . ASP B 1 74 ? -8.711 -6.816 -21.625 1 93.75 74 ASP B N 1
ATOM 2211 C CA . ASP B 1 74 ? -7.742 -5.742 -21.797 1 93.75 74 ASP B CA 1
ATOM 2212 C C . ASP B 1 74 ? -7.262 -5.215 -20.453 1 93.75 74 ASP B C 1
ATOM 2214 O O . ASP B 1 74 ? -6.07 -4.961 -20.266 1 93.75 74 ASP B O 1
ATOM 2218 N N . GLU B 1 75 ? -8.148 -5.062 -19.547 1 92.94 75 GLU B N 1
ATOM 2219 C CA . GLU B 1 75 ? -7.801 -4.586 -18.203 1 92.94 75 GLU B CA 1
ATOM 2220 C C . GLU B 1 75 ? -6.906 -5.586 -17.484 1 92.94 75 GLU B C 1
ATOM 2222 O O . GLU B 1 75 ? -5.938 -5.199 -16.828 1 92.94 75 GLU B O 1
ATOM 2227 N N . PHE B 1 76 ? -7.273 -6.789 -17.672 1 92.5 76 PHE B N 1
ATOM 2228 C CA . PHE B 1 76 ? -6.5 -7.852 -17.031 1 92.5 76 PHE B CA 1
ATOM 2229 C C . PHE B 1 76 ? -5.078 -7.883 -17.594 1 92.5 76 PHE B C 1
ATOM 2231 O O . PHE B 1 76 ? -4.113 -7.906 -16.828 1 92.5 76 PHE B O 1
ATOM 2238 N N . ALA B 1 77 ? -4.984 -7.855 -18.828 1 89.88 77 ALA B N 1
ATOM 2239 C CA . ALA B 1 77 ? -3.674 -7.867 -19.469 1 89.88 77 ALA B CA 1
ATOM 2240 C C . ALA B 1 77 ? -2.852 -6.652 -19.062 1 89.88 77 ALA B C 1
ATOM 2242 O O . ALA B 1 77 ? -1.661 -6.77 -18.766 1 89.88 77 ALA B O 1
ATOM 2243 N N . ALA B 1 78 ? -3.461 -5.523 -19.031 1 88.25 78 ALA B N 1
ATOM 2244 C CA . ALA B 1 78 ? -2.766 -4.297 -18.641 1 88.25 78 ALA B CA 1
ATOM 2245 C C . ALA B 1 78 ? -2.271 -4.375 -17.203 1 88.25 78 ALA B C 1
ATOM 2247 O O . ALA B 1 78 ? -1.16 -3.938 -16.891 1 88.25 78 ALA B O 1
ATOM 2248 N N . TYR B 1 79 ? -3.088 -4.922 -16.406 1 87 79 TYR B N 1
ATOM 2249 C CA . TYR B 1 79 ? -2.752 -5.031 -14.992 1 87 79 TYR B CA 1
ATOM 2250 C C . TYR B 1 79 ? -1.588 -5.992 -14.781 1 87 79 TYR B C 1
ATOM 2252 O O . TYR B 1 79 ? -0.605 -5.648 -14.117 1 87 79 TYR B O 1
ATOM 2260 N N . PHE B 1 80 ? -1.631 -7.121 -15.32 1 86.25 80 PHE B N 1
ATOM 2261 C CA . PHE B 1 80 ? -0.63 -8.148 -15.055 1 86.25 80 PHE B CA 1
ATOM 2262 C C . PHE B 1 80 ? 0.663 -7.852 -15.805 1 86.25 80 PHE B C 1
ATOM 2264 O O . PHE B 1 80 ? 1.757 -8.07 -15.273 1 86.25 80 PHE B O 1
ATOM 2271 N N . PHE B 1 81 ? 0.625 -7.258 -16.938 1 86.56 81 PHE B N 1
ATOM 2272 C CA . PHE B 1 81 ? 1.839 -7.062 -17.719 1 86.56 81 PHE B CA 1
ATOM 2273 C C . PHE B 1 81 ? 2.402 -5.664 -17.516 1 86.56 81 PHE B C 1
ATOM 2275 O O . PHE B 1 81 ? 3.326 -5.246 -18.219 1 86.56 81 PHE B O 1
ATOM 2282 N N . ALA B 1 82 ? 1.826 -4.934 -16.562 1 83.94 82 ALA B N 1
ATOM 2283 C CA . ALA B 1 82 ? 2.438 -3.691 -16.094 1 83.94 82 ALA B CA 1
ATOM 2284 C C . ALA B 1 82 ? 3.686 -3.973 -15.266 1 83.94 82 ALA B C 1
ATOM 2286 O O . ALA B 1 82 ? 4.484 -3.07 -15.008 1 83.94 82 ALA B O 1
ATOM 2287 N N . ALA B 1 83 ? 3.855 -5.219 -14.898 1 88.44 83 ALA B N 1
ATOM 2288 C CA . ALA B 1 83 ? 4.984 -5.668 -14.086 1 88.44 83 ALA B CA 1
ATOM 2289 C C . ALA B 1 83 ? 5.582 -6.957 -14.648 1 88.44 83 ALA B C 1
ATOM 2291 O O . ALA B 1 83 ? 5.293 -7.34 -15.781 1 88.44 83 ALA B O 1
ATOM 2292 N N . ASP B 1 84 ? 6.547 -7.492 -13.93 1 91.94 84 ASP B N 1
ATOM 2293 C CA . ASP B 1 84 ? 7.16 -8.742 -14.367 1 91.94 84 ASP B CA 1
ATOM 2294 C C . ASP B 1 84 ? 6.211 -9.922 -14.156 1 91.94 84 ASP B C 1
ATOM 2296 O O . ASP B 1 84 ? 5.758 -10.172 -13.039 1 91.94 84 ASP B O 1
ATOM 2300 N N . CYS B 1 85 ? 6 -10.625 -15.234 1 93.62 85 CYS B N 1
ATOM 2301 C CA . CYS B 1 85 ? 5.031 -11.719 -15.203 1 93.62 85 CYS B CA 1
ATOM 2302 C C . CYS B 1 85 ? 5.719 -13.062 -15.383 1 93.62 85 CYS B C 1
ATOM 2304 O O . CYS B 1 85 ? 6.66 -13.188 -16.172 1 93.62 85 CYS B O 1
ATOM 2306 N N . PHE B 1 86 ? 5.199 -14.094 -14.711 1 94.12 86 PHE B N 1
ATOM 2307 C CA . PHE B 1 86 ? 5.715 -15.453 -14.789 1 94.12 86 PHE B CA 1
ATOM 2308 C C . PHE B 1 86 ? 4.578 -16.453 -14.992 1 94.12 86 PHE B C 1
ATOM 2310 O O . PHE B 1 86 ? 3.582 -16.422 -14.266 1 94.12 86 PHE B O 1
ATOM 2317 N N . LEU B 1 87 ? 4.766 -17.359 -15.93 1 92.56 87 LEU B N 1
ATOM 2318 C CA . LEU B 1 87 ? 3.754 -18.359 -16.25 1 92.56 87 LEU B CA 1
ATOM 2319 C C . LEU B 1 87 ? 4.199 -19.75 -15.82 1 92.56 87 LEU B C 1
ATOM 2321 O O . LEU B 1 87 ? 5.297 -20.188 -16.172 1 92.56 87 LEU B O 1
ATOM 2325 N N . GLY B 1 88 ? 3.361 -20.359 -15.008 1 91.69 88 GLY B N 1
ATOM 2326 C CA . GLY B 1 88 ? 3.576 -21.766 -14.68 1 91.69 88 GLY B CA 1
ATOM 2327 C C . GLY B 1 88 ? 2.896 -22.719 -15.648 1 91.69 88 GLY B C 1
ATOM 2328 O O . GLY B 1 88 ? 1.707 -22.578 -15.938 1 91.69 88 GLY B O 1
ATOM 2329 N N . VAL B 1 89 ? 3.686 -23.703 -16.141 1 88.12 89 VAL B N 1
ATOM 2330 C CA . VAL B 1 89 ? 3.162 -24.719 -17.047 1 88.12 89 VAL B CA 1
ATOM 2331 C C . VAL B 1 89 ? 3.441 -26.109 -16.5 1 88.12 89 VAL B C 1
ATOM 2333 O O . VAL B 1 89 ? 4.586 -26.453 -16.188 1 88.12 89 VAL B O 1
ATOM 2336 N N . LEU B 1 90 ? 2.41 -26.859 -16.359 1 86.06 90 LEU B N 1
ATOM 2337 C CA . LEU B 1 90 ? 2.562 -28.219 -15.875 1 86.06 90 LEU B CA 1
ATOM 2338 C C . LEU B 1 90 ? 3.254 -29.094 -16.922 1 86.06 90 LEU B C 1
ATOM 2340 O O . LEU B 1 90 ? 2.855 -29.109 -18.078 1 86.06 90 LEU B O 1
ATOM 2344 N N . ASP B 1 91 ? 4.449 -29.641 -16.547 1 76.56 91 ASP B N 1
ATOM 2345 C CA . ASP B 1 91 ? 5.137 -30.609 -17.391 1 76.56 91 ASP B CA 1
ATOM 2346 C C . ASP B 1 91 ? 4.562 -32 -17.188 1 76.56 91 ASP B C 1
ATOM 2348 O O . ASP B 1 91 ? 4.582 -32.531 -16.078 1 76.56 91 ASP B O 1
ATOM 2352 N N . THR B 1 92 ? 3.672 -32.312 -18.031 1 57.69 92 THR B N 1
ATOM 2353 C CA . THR B 1 92 ? 3.27 -33.719 -17.984 1 57.69 92 THR B CA 1
ATOM 2354 C C . THR B 1 92 ? 4.152 -34.562 -18.891 1 57.69 92 THR B C 1
ATOM 2356 O O . THR B 1 92 ? 4.734 -34.062 -19.859 1 57.69 92 THR B O 1
ATOM 2359 N N . SER B 1 93 ? 4.758 -35.688 -18.547 1 49.78 93 SER B N 1
ATOM 2360 C CA . SER B 1 93 ? 5.488 -36.594 -19.422 1 49.78 93 SER B CA 1
ATOM 2361 C C . SER B 1 93 ? 5.074 -36.438 -20.875 1 49.78 93 SER B C 1
ATOM 2363 O O . SER B 1 93 ? 4.211 -35.625 -21.188 1 49.78 93 SER B O 1
ATOM 2365 N N . ALA B 1 94 ? 4.566 -37.719 -21.609 1 38.25 94 ALA B N 1
ATOM 2366 C CA . ALA B 1 94 ? 4.613 -38.062 -23.031 1 38.25 94 ALA B CA 1
ATOM 2367 C C . ALA B 1 94 ? 3.834 -37.031 -23.844 1 38.25 94 ALA B C 1
ATOM 2369 O O . ALA B 1 94 ? 2.617 -36.906 -23.703 1 38.25 94 ALA B O 1
ATOM 2370 N N . PRO B 1 95 ? 4.496 -35.906 -24.094 1 36.75 95 PRO B N 1
ATOM 2371 C CA . PRO B 1 95 ? 3.822 -35.156 -25.156 1 36.75 95 PRO B CA 1
ATOM 2372 C C . PRO B 1 95 ? 3.381 -36.031 -26.328 1 36.75 95 PRO B C 1
ATOM 2374 O O . PRO B 1 95 ? 4.188 -36.781 -26.875 1 36.75 95 PRO B O 1
ATOM 2377 N N . SER B 1 96 ? 2.5 -36.969 -26.406 1 33.03 96 SER B N 1
ATOM 2378 C CA . SER B 1 96 ? 2.285 -37.188 -27.828 1 33.03 96 SER B CA 1
ATOM 2379 C C . SER B 1 96 ? 2.361 -35.875 -28.609 1 33.03 96 SER B C 1
ATOM 2381 O O . SER B 1 96 ? 2.334 -34.781 -28.016 1 33.03 96 SER B O 1
ATOM 2383 N N . GLY B 1 97 ? 1.994 -35.719 -29.953 1 32.28 97 GLY B N 1
ATOM 2384 C CA . GLY B 1 97 ? 2.021 -34.625 -30.922 1 32.28 97 GLY B CA 1
ATOM 2385 C C . GLY B 1 97 ? 1.605 -33.281 -30.328 1 32.28 97 GLY B C 1
ATOM 2386 O O . GLY B 1 97 ? 0.72 -33.219 -29.469 1 32.28 97 GLY B O 1
ATOM 2387 N N . VAL B 1 98 ? 2.541 -32.406 -30.156 1 35 98 VAL B N 1
ATOM 2388 C CA . VAL B 1 98 ? 2.463 -31.016 -29.734 1 35 98 VAL B CA 1
ATOM 2389 C C . VAL B 1 98 ? 1.203 -30.375 -30.312 1 35 98 VAL B C 1
ATOM 2391 O O . VAL B 1 98 ? 1.086 -29.141 -30.344 1 35 98 VAL B O 1
ATOM 2394 N N . ALA B 1 99 ? 0.559 -31.031 -31.312 1 34.53 99 ALA B N 1
ATOM 2395 C CA . ALA B 1 99 ? -0.125 -30.078 -32.188 1 34.53 99 ALA B CA 1
ATOM 2396 C C . ALA B 1 99 ? -1.024 -29.141 -31.391 1 34.53 99 ALA B C 1
ATOM 2398 O O . ALA B 1 99 ? -0.967 -27.922 -31.547 1 34.53 99 ALA B O 1
ATOM 2399 N N . GLY B 1 100 ? -2.377 -29.406 -31.234 1 35.06 100 GLY B N 1
ATOM 2400 C CA . GLY B 1 100 ? -3.451 -28.453 -31.062 1 35.06 100 GLY B CA 1
ATOM 2401 C C . GLY B 1 100 ? -3.484 -27.859 -29.656 1 35.06 100 GLY B C 1
ATOM 2402 O O . GLY B 1 100 ? -3.475 -28.578 -28.672 1 35.06 100 GLY B O 1
ATOM 2403 N N . ALA B 1 101 ? -2.824 -26.781 -29.406 1 39.22 101 ALA B N 1
ATOM 2404 C CA . ALA B 1 101 ? -2.834 -25.844 -28.281 1 39.22 101 ALA B CA 1
ATOM 2405 C C . ALA B 1 101 ? -4.172 -25.875 -27.547 1 39.22 101 ALA B C 1
ATOM 2407 O O . ALA B 1 101 ? -4.352 -25.172 -26.547 1 39.22 101 ALA B O 1
ATOM 2408 N N . THR B 1 102 ? -5.223 -26.25 -28.203 1 39.81 102 THR B N 1
ATOM 2409 C CA . THR B 1 102 ? -6.566 -26.312 -27.641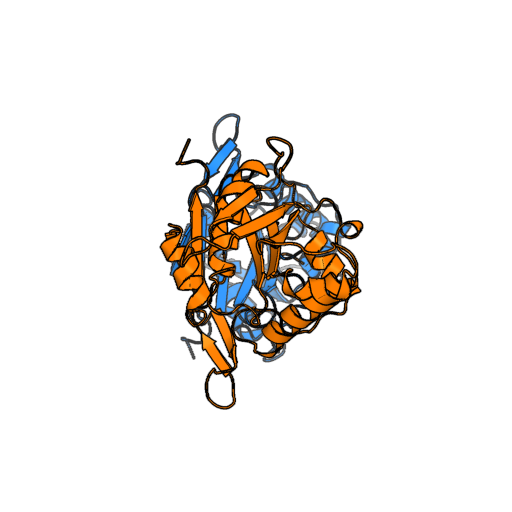 1 39.81 102 THR B CA 1
ATOM 2410 C C . THR B 1 102 ? -6.59 -27.172 -26.375 1 39.81 102 THR B C 1
ATOM 2412 O O . THR B 1 102 ? -7.371 -26.906 -25.453 1 39.81 102 THR B O 1
ATOM 2415 N N . ASP B 1 103 ? -5.969 -28.391 -26.406 1 47.47 103 ASP B N 1
ATOM 2416 C CA . ASP B 1 103 ? -6.074 -29.281 -25.25 1 47.47 103 ASP B CA 1
ATOM 2417 C C . ASP B 1 103 ? -5.219 -28.797 -24.094 1 47.47 103 ASP B C 1
ATOM 2419 O O . ASP B 1 103 ? -5.012 -29.516 -23.109 1 47.47 103 ASP B O 1
ATOM 2423 N N . GLY B 1 104 ? -4.352 -27.703 -24.172 1 52.69 104 GLY B N 1
ATOM 2424 C CA . GLY B 1 104 ? -3.166 -26.969 -23.734 1 52.69 104 GLY B CA 1
ATOM 2425 C C . GLY B 1 104 ? -3.398 -26.141 -22.5 1 52.69 104 GLY B C 1
ATOM 2426 O O . GLY B 1 104 ? -2.516 -26.016 -21.641 1 52.69 104 GLY B O 1
ATOM 2427 N N . LEU B 1 105 ? -4.547 -25.5 -22.469 1 55.84 105 LEU B N 1
ATOM 2428 C CA . LEU B 1 105 ? -4.828 -24.656 -21.328 1 55.84 105 LEU B CA 1
ATOM 2429 C C . LEU B 1 105 ? -4.75 -25.453 -20.031 1 55.84 105 LEU B C 1
ATOM 2431 O O . LEU B 1 105 ? -4.434 -24.891 -18.969 1 55.84 105 LEU B O 1
ATOM 2435 N N . GLU B 1 106 ? -5.07 -26.766 -20.203 1 58.16 106 GLU B N 1
ATOM 2436 C CA . GLU B 1 106 ? -5.07 -27.609 -19.016 1 58.16 106 GLU B CA 1
ATOM 2437 C C . GLU B 1 106 ? -3.689 -27.641 -18.359 1 58.16 106 GLU B C 1
ATOM 2439 O O . GLU B 1 106 ? -3.562 -27.969 -17.188 1 58.16 1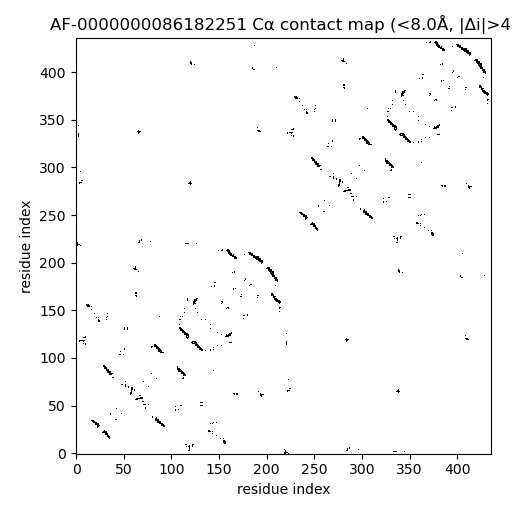06 GLU B O 1
ATOM 2444 N N . ARG B 1 107 ? -2.771 -27.25 -19.203 1 62.56 107 ARG B N 1
ATOM 2445 C CA . ARG B 1 107 ? -1.417 -27.328 -18.672 1 62.56 107 ARG B CA 1
ATOM 2446 C C . ARG B 1 107 ? -1.015 -26.016 -18 1 62.56 107 ARG B C 1
ATOM 2448 O O . ARG B 1 107 ? -0.106 -25.984 -17.172 1 62.56 107 ARG B O 1
ATOM 2455 N N . GLU B 1 108 ? -1.784 -25.078 -18.516 1 62.41 108 GLU B N 1
ATOM 2456 C CA . GLU B 1 108 ? -1.407 -23.766 -17.984 1 62.41 108 GLU B CA 1
ATOM 2457 C C . GLU B 1 108 ? -2.066 -23.516 -16.625 1 62.41 108 GLU B C 1
ATOM 2459 O O . GLU B 1 108 ? -3.295 -23.5 -16.516 1 62.41 108 GLU B O 1
ATOM 2464 N N . THR B 1 109 ? -1.143 -23.375 -15.523 1 72.44 109 THR B N 1
ATOM 2465 C CA . THR B 1 109 ? -1.65 -23.625 -14.18 1 72.44 109 THR B CA 1
ATOM 2466 C C . THR B 1 109 ? -1.543 -22.359 -13.328 1 72.44 109 THR B C 1
ATOM 2468 O O . THR B 1 109 ? -2.072 -22.312 -12.211 1 72.44 109 THR B O 1
ATOM 2471 N N . GLY B 1 110 ? -0.86 -21.328 -13.844 1 86.94 110 GLY B N 1
ATOM 2472 C CA . GLY B 1 110 ? -0.844 -20.203 -12.93 1 86.94 110 GLY B CA 1
ATOM 2473 C C . GLY B 1 110 ? -0.013 -19.031 -13.438 1 86.94 110 GLY B C 1
ATOM 2474 O O . GLY B 1 110 ? 0.871 -19.219 -14.273 1 86.94 110 GLY B O 1
ATOM 2475 N N . LEU B 1 111 ? -0.325 -17.859 -13.055 1 88.62 111 LEU B N 1
ATOM 2476 C CA . LEU B 1 111 ? 0.338 -16.609 -13.422 1 88.62 111 LEU B CA 1
ATOM 2477 C C . LEU B 1 111 ? 0.638 -15.773 -12.188 1 88.62 111 LEU B C 1
ATOM 2479 O O . LEU B 1 111 ? -0.194 -15.672 -11.281 1 88.62 111 LEU B O 1
ATOM 2483 N N . THR B 1 112 ? 1.852 -15.273 -12.133 1 92.94 112 THR B N 1
ATOM 2484 C CA . THR B 1 112 ? 2.188 -14.32 -11.078 1 92.94 112 THR B CA 1
ATOM 2485 C C . THR B 1 112 ? 2.645 -12.992 -11.68 1 92.94 112 THR B C 1
ATOM 2487 O O . THR B 1 112 ? 3.094 -12.945 -12.828 1 92.94 112 THR B O 1
ATOM 2490 N N . LEU B 1 113 ? 2.43 -11.969 -11.016 1 91.88 113 LEU B N 1
ATOM 2491 C CA . LEU B 1 113 ? 3.004 -10.656 -11.305 1 91.88 113 LEU B CA 1
ATOM 2492 C C . LEU B 1 113 ? 3.805 -10.141 -10.117 1 91.88 113 LEU B C 1
ATOM 2494 O O . LEU B 1 113 ? 3.354 -10.227 -8.977 1 91.88 113 LEU B O 1
ATOM 2498 N N . ASP B 1 114 ? 5.047 -9.727 -10.398 1 93.19 114 ASP B N 1
ATOM 2499 C CA . ASP B 1 114 ? 5.934 -9.18 -9.383 1 93.19 114 ASP B CA 1
ATOM 2500 C C . ASP B 1 114 ? 6.164 -7.684 -9.609 1 93.19 114 ASP B C 1
ATOM 2502 O O . ASP B 1 114 ? 6.574 -7.27 -10.695 1 93.19 114 ASP B O 1
ATOM 2506 N N . GLN B 1 115 ? 5.941 -6.918 -8.641 1 93.38 115 GLN B N 1
ATOM 2507 C CA . GLN B 1 115 ? 6.078 -5.469 -8.75 1 93.38 115 GLN B CA 1
ATOM 2508 C C . GLN B 1 115 ? 6.531 -4.863 -7.422 1 93.38 115 GLN B C 1
ATOM 2510 O O . GLN B 1 115 ? 6.434 -5.504 -6.375 1 93.38 115 GLN B O 1
ATOM 2515 N N . PRO B 1 116 ? 7.066 -3.604 -7.441 1 94.25 116 PRO B N 1
ATOM 2516 C CA . PRO B 1 116 ? 7.328 -2.938 -6.164 1 94.25 116 PRO B CA 1
ATOM 2517 C C . PRO B 1 116 ? 6.078 -2.82 -5.293 1 94.25 116 PRO B C 1
ATOM 2519 O O . PRO B 1 116 ? 4.992 -2.516 -5.801 1 94.25 116 PRO B O 1
ATOM 2522 N N . ASN B 1 117 ? 6.199 -3.111 -4.074 1 95.38 117 ASN B N 1
ATOM 2523 C CA . ASN B 1 117 ? 5.098 -2.951 -3.129 1 95.38 117 ASN B CA 1
ATOM 2524 C C . ASN B 1 117 ? 4.867 -1.482 -2.779 1 95.38 117 ASN B C 1
ATOM 2526 O O . ASN B 1 117 ? 3.74 -1.078 -2.49 1 95.38 117 ASN B O 1
ATOM 2530 N N . TYR B 1 118 ? 6.016 -0.761 -2.717 1 94.69 118 TYR B N 1
ATOM 2531 C CA . TYR B 1 118 ? 6.023 0.655 -2.367 1 94.69 118 TYR B CA 1
ATOM 2532 C C . TYR B 1 118 ? 6.734 1.476 -3.438 1 94.69 118 TYR B C 1
ATOM 2534 O O . TYR B 1 118 ? 7.512 0.935 -4.23 1 94.69 118 TYR B O 1
ATOM 2542 N N . PRO B 1 119 ? 6.523 2.775 -3.395 1 92.12 119 PRO B N 1
ATOM 2543 C CA . PRO B 1 119 ? 7.215 3.605 -4.383 1 92.12 119 PRO B CA 1
ATOM 2544 C C . PRO B 1 119 ? 8.586 4.082 -3.9 1 92.12 119 PRO B C 1
ATOM 2546 O O . PRO B 1 119 ? 8.906 3.951 -2.715 1 92.12 119 PRO B O 1
ATOM 2549 N N . GLY B 1 120 ? 9.297 4.52 -4.824 1 93.12 120 GLY B N 1
ATOM 2550 C CA . GLY B 1 120 ? 10.477 5.336 -4.586 1 93.12 120 GLY B CA 1
ATOM 2551 C C . GLY B 1 120 ? 11.484 4.68 -3.658 1 93.12 120 GLY B C 1
ATOM 2552 O O . GLY B 1 120 ? 11.922 3.555 -3.906 1 93.12 120 GLY B O 1
ATOM 2553 N N . ARG B 1 121 ? 11.656 5.301 -2.523 1 95.75 121 ARG B N 1
ATOM 2554 C CA . ARG B 1 121 ? 12.727 4.949 -1.6 1 95.75 121 ARG B CA 1
ATOM 2555 C C . ARG B 1 121 ? 12.453 3.605 -0.931 1 95.75 121 ARG B C 1
ATOM 2557 O O . ARG B 1 121 ? 13.328 3.051 -0.261 1 95.75 121 ARG B O 1
ATOM 2564 N N . SER B 1 122 ? 11.266 3.092 -1.209 1 96.94 122 SER B N 1
ATOM 2565 C CA . SER B 1 122 ? 10.922 1.793 -0.639 1 96.94 122 SER B CA 1
ATOM 2566 C C . SER B 1 122 ? 10.609 0.774 -1.731 1 96.94 122 SER B C 1
ATOM 2568 O O . SER B 1 122 ? 10.055 -0.288 -1.456 1 96.94 122 SER B O 1
ATOM 2570 N N . SER B 1 123 ? 10.992 1.076 -2.943 1 95.12 123 SER B N 1
ATOM 2571 C CA . SER B 1 123 ? 10.609 0.269 -4.098 1 95.12 123 SER B CA 1
ATOM 2572 C C . SER B 1 123 ? 11.445 -1.005 -4.18 1 95.12 123 SER B C 1
ATOM 2574 O O . SER B 1 123 ? 11.148 -1.897 -4.977 1 95.12 123 SER B O 1
ATOM 2576 N N . HIS B 1 124 ? 12.469 -1.139 -3.344 1 96.19 124 HIS B N 1
ATOM 2577 C CA . HIS B 1 124 ? 13.297 -2.34 -3.338 1 96.19 124 HIS B CA 1
ATOM 2578 C C . HIS B 1 124 ? 12.578 -3.504 -2.672 1 96.19 124 HIS B C 1
ATOM 2580 O O . HIS B 1 124 ? 13.062 -4.637 -2.691 1 96.19 124 HIS B O 1
ATOM 2586 N N . LEU B 1 125 ? 11.43 -3.256 -2.051 1 97.38 125 LEU B N 1
ATOM 2587 C CA . LEU B 1 125 ? 10.547 -4.289 -1.521 1 97.38 125 LEU B CA 1
ATOM 2588 C C . LEU B 1 125 ? 9.422 -4.605 -2.504 1 97.38 125 LEU B C 1
ATOM 2590 O O . LEU B 1 125 ? 8.672 -3.713 -2.896 1 97.38 125 LEU B O 1
ATOM 2594 N N . CYS B 1 126 ? 9.32 -5.824 -2.875 1 96.56 126 CYS B N 1
ATOM 2595 C CA . CYS B 1 126 ? 8.344 -6.18 -3.902 1 96.56 126 CYS B CA 1
ATOM 2596 C C . CYS B 1 126 ? 7.145 -6.891 -3.291 1 96.56 126 CYS B C 1
ATOM 2598 O O . CYS B 1 126 ? 7.168 -7.262 -2.115 1 96.56 126 CYS B O 1
ATOM 2600 N N . ASN B 1 127 ? 6.137 -6.961 -4.027 1 96.25 127 ASN B N 1
ATOM 2601 C CA . ASN B 1 127 ? 4.938 -7.773 -3.844 1 96.25 127 ASN B CA 1
ATOM 2602 C C . ASN B 1 127 ? 4.629 -8.609 -5.082 1 96.25 127 ASN B C 1
ATOM 2604 O O . ASN B 1 127 ? 5.289 -8.469 -6.113 1 96.25 127 AS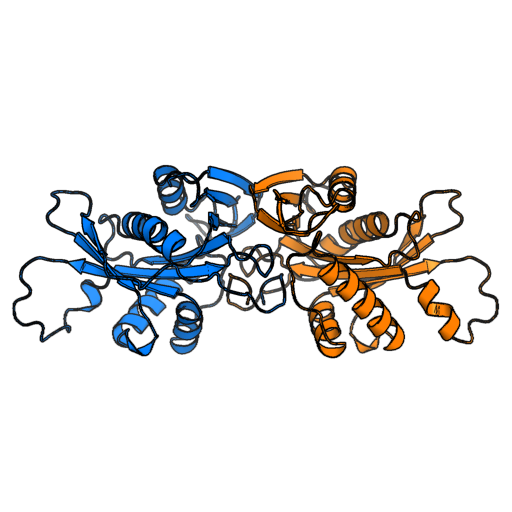N B O 1
ATOM 2608 N N . ALA B 1 128 ? 3.639 -9.516 -4.898 1 95.31 128 ALA B N 1
ATOM 2609 C CA . ALA B 1 128 ? 3.248 -10.336 -6.043 1 95.31 128 ALA B CA 1
ATOM 2610 C C . ALA B 1 128 ? 1.764 -10.688 -5.984 1 95.31 128 ALA B C 1
ATOM 2612 O O . ALA B 1 128 ? 1.201 -10.859 -4.902 1 95.31 128 ALA B O 1
ATOM 2613 N N . GLY B 1 129 ? 1.19 -10.695 -7.086 1 93.75 129 GLY B N 1
ATOM 2614 C CA . GLY B 1 129 ? -0.127 -11.289 -7.266 1 93.75 129 GLY B CA 1
ATOM 2615 C C . GLY B 1 129 ? -0.081 -12.68 -7.867 1 93.75 129 GLY B C 1
ATOM 2616 O O . GLY B 1 129 ? 0.823 -12.992 -8.641 1 93.75 129 GLY B O 1
ATOM 2617 N N . PHE B 1 130 ? -1.081 -13.508 -7.52 1 92.81 130 PHE B N 1
ATOM 2618 C CA . PHE B 1 130 ? -1.137 -14.891 -7.98 1 92.81 130 PHE B CA 1
ATOM 2619 C C . PHE B 1 130 ? -2.52 -15.219 -8.531 1 92.81 130 PHE B C 1
ATOM 2621 O O . PHE B 1 130 ? -3.533 -14.891 -7.91 1 92.81 130 PHE B O 1
ATOM 2628 N N . VAL B 1 131 ? -2.525 -15.797 -9.648 1 90.31 131 VAL B N 1
ATOM 2629 C CA . VAL B 1 131 ? -3.732 -16.406 -10.203 1 90.31 131 VAL B CA 1
ATOM 2630 C C . VAL B 1 131 ? -3.498 -17.891 -10.453 1 90.31 131 VAL B C 1
ATOM 2632 O O . VAL B 1 131 ? -2.723 -18.266 -11.336 1 90.31 131 VAL B O 1
ATOM 2635 N N . VAL B 1 132 ? -4.137 -18.688 -9.672 1 89.81 132 VAL B N 1
ATOM 2636 C CA . VAL B 1 132 ? -3.984 -20.125 -9.773 1 89.81 132 VAL B CA 1
ATOM 2637 C C . VAL B 1 132 ? -5.348 -20.781 -9.984 1 89.81 132 VAL B C 1
ATOM 2639 O O . VAL B 1 132 ? -6.195 -20.766 -9.086 1 89.81 132 VAL B O 1
ATOM 2642 N N . PRO B 1 133 ? -5.5 -21.328 -11.156 1 85.12 133 PRO B N 1
ATOM 2643 C CA . PRO B 1 133 ? -6.781 -22 -11.406 1 85.12 133 PRO B CA 1
ATOM 2644 C C . PRO B 1 133 ? -7.055 -23.125 -10.414 1 85.12 133 PRO B C 1
ATOM 2646 O O . PRO B 1 133 ? -6.125 -23.797 -9.961 1 85.12 133 PRO B O 1
ATOM 2649 N N . THR B 1 134 ? -8.32 -23.344 -10.125 1 78.06 134 THR B N 1
ATOM 2650 C CA . THR B 1 134 ? -8.734 -24.328 -9.141 1 78.06 134 THR B CA 1
ATOM 2651 C C . THR B 1 134 ? -8.727 -25.734 -9.75 1 78.06 134 THR B C 1
ATOM 2653 O O . THR B 1 134 ? -8.773 -26.734 -9.023 1 78.06 134 THR B O 1
ATOM 2656 N N . VAL B 1 135 ? -8.688 -25.781 -11.102 1 70.25 135 VAL B N 1
ATOM 2657 C CA . VAL B 1 135 ? -8.773 -27.078 -11.773 1 70.25 135 VAL B CA 1
ATOM 2658 C C . VAL B 1 135 ? -7.609 -27.953 -11.352 1 70.25 135 VAL B C 1
ATOM 2660 O O . VAL B 1 135 ? -7.66 -29.188 -11.5 1 70.25 135 VAL B O 1
ATOM 2663 N N . HIS B 1 136 ? -6.594 -27.406 -10.859 1 67 136 HIS B N 1
ATOM 2664 C CA . HIS B 1 136 ? -5.43 -28.188 -10.453 1 67 136 HIS B CA 1
ATOM 2665 C C . HIS B 1 136 ? -5.285 -28.219 -8.93 1 67 136 HIS B C 1
ATOM 2667 O O . HIS B 1 136 ? -4.168 -28.266 -8.414 1 67 136 HIS B O 1
ATOM 2673 N N . ARG B 1 137 ? -6.43 -28.25 -8.383 1 65.12 137 ARG B N 1
ATOM 2674 C CA . ARG B 1 137 ? -6.418 -28.312 -6.93 1 65.12 137 ARG B CA 1
ATOM 2675 C C . ARG B 1 137 ? -5.668 -29.547 -6.438 1 65.12 137 ARG B C 1
ATOM 2677 O O . ARG B 1 137 ? -5.73 -30.609 -7.062 1 65.12 137 ARG B O 1
ATOM 2684 N N . GLY B 1 138 ? -4.855 -29.438 -5.523 1 74.88 138 GLY B N 1
ATOM 2685 C CA . GLY B 1 138 ? -4.125 -30.547 -4.918 1 74.88 138 GLY B CA 1
ATOM 2686 C C . GLY B 1 138 ? -2.705 -30.672 -5.43 1 74.88 138 GLY B C 1
ATOM 2687 O O . GLY B 1 138 ? -1.901 -31.422 -4.863 1 74.88 138 GLY B O 1
ATOM 2688 N N . LEU B 1 139 ? -2.408 -29.984 -6.492 1 78.44 139 LEU B N 1
ATOM 2689 C CA . LEU B 1 139 ? -1.078 -30.109 -7.078 1 78.44 139 LEU B CA 1
ATOM 2690 C C . LEU B 1 139 ? -0.107 -29.125 -6.438 1 78.44 139 LEU B C 1
ATOM 2692 O O . LEU B 1 139 ? 1.086 -29.125 -6.75 1 78.44 139 LEU B O 1
ATOM 2696 N N . ARG B 1 140 ? -0.55 -28.25 -5.562 1 87.81 140 ARG B N 1
ATOM 2697 C CA . ARG B 1 140 ? 0.268 -27.281 -4.836 1 87.81 140 ARG B CA 1
ATOM 2698 C C . ARG B 1 140 ? 0.95 -26.312 -5.797 1 87.81 140 ARG B C 1
ATOM 2700 O O . ARG B 1 140 ? 2.141 -26.031 -5.656 1 87.81 140 ARG B O 1
ATOM 2707 N N . VAL B 1 141 ? 0.219 -25.953 -6.816 1 88.81 141 VAL B N 1
ATOM 2708 C CA . VAL B 1 141 ? 0.729 -25 -7.801 1 88.81 141 VAL B CA 1
ATOM 2709 C C . VAL B 1 141 ? 1.036 -23.672 -7.125 1 88.81 141 VAL B C 1
ATOM 2711 O O . VAL B 1 141 ? 2.082 -23.062 -7.375 1 88.81 141 VAL B O 1
ATOM 2714 N N . GLY B 1 142 ? 0.158 -23.266 -6.219 1 91.62 142 GLY B N 1
ATOM 2715 C CA . GLY B 1 142 ? 0.369 -22 -5.512 1 91.62 142 GLY B CA 1
ATOM 2716 C C . GLY B 1 142 ? 1.67 -21.969 -4.73 1 91.62 142 GLY B C 1
ATOM 2717 O O . GLY B 1 142 ? 2.443 -21.016 -4.844 1 91.62 142 GLY B O 1
ATOM 2718 N N . SER B 1 143 ? 1.893 -23 -4.016 1 93 143 SER B N 1
ATOM 2719 C CA . SER B 1 143 ? 3.117 -23.078 -3.229 1 93 143 SER B CA 1
ATOM 2720 C C . SER B 1 143 ? 4.352 -23.125 -4.125 1 93 143 SER B C 1
ATOM 2722 O O . SER B 1 143 ? 5.391 -22.547 -3.789 1 93 143 SER B O 1
ATOM 2724 N N . THR B 1 144 ? 4.238 -23.828 -5.211 1 92.88 144 THR B N 1
ATOM 2725 C CA . THR B 1 144 ? 5.348 -23.922 -6.152 1 92.88 144 THR B CA 1
ATOM 2726 C C . THR B 1 144 ? 5.629 -22.562 -6.785 1 92.88 144 THR B C 1
ATOM 2728 O O . THR B 1 144 ? 6.789 -22.172 -6.938 1 92.88 144 THR B O 1
ATOM 2731 N N . LEU B 1 145 ? 4.582 -21.859 -7.172 1 94.5 145 LEU B N 1
ATOM 2732 C CA . LEU B 1 145 ? 4.766 -20.5 -7.688 1 94.5 145 LEU B CA 1
ATOM 2733 C C . LEU B 1 145 ? 5.375 -19.594 -6.625 1 94.5 145 LEU B C 1
ATOM 2735 O O . LEU B 1 145 ? 6.137 -18.688 -6.945 1 94.5 145 LEU B O 1
ATOM 2739 N N . GLY B 1 146 ? 5.051 -19.844 -5.344 1 96.44 146 GLY B N 1
ATOM 2740 C CA . GLY B 1 146 ? 5.711 -19.141 -4.258 1 96.44 146 GLY B CA 1
ATOM 2741 C C . GLY B 1 146 ? 7.207 -19.359 -4.215 1 96.44 146 GLY B C 1
ATOM 2742 O O . GLY B 1 146 ? 7.98 -18.422 -4.023 1 96.44 146 GLY B O 1
ATOM 2743 N N . ARG B 1 147 ? 7.605 -20.609 -4.387 1 96.56 147 ARG B N 1
ATOM 2744 C CA . ARG B 1 147 ? 9.031 -20.922 -4.465 1 96.56 147 ARG B CA 1
ATOM 2745 C C . ARG B 1 147 ? 9.688 -20.203 -5.637 1 96.56 147 ARG B C 1
ATOM 2747 O O . ARG B 1 147 ? 10.805 -19.688 -5.516 1 96.56 147 ARG B O 1
ATOM 2754 N N . ALA B 1 148 ? 9.031 -20.203 -6.754 1 96.19 148 ALA B N 1
ATOM 2755 C CA . ALA B 1 148 ? 9.539 -19.484 -7.918 1 96.19 148 ALA B CA 1
ATOM 2756 C C . ALA B 1 148 ? 9.68 -18 -7.625 1 96.19 148 ALA B C 1
ATOM 2758 O O . ALA B 1 148 ? 10.648 -17.359 -8.047 1 96.19 148 ALA B O 1
ATOM 2759 N N . TYR B 1 149 ? 8.711 -17.469 -6.902 1 97.12 149 TYR B N 1
ATOM 2760 C CA . TYR B 1 149 ? 8.734 -16.062 -6.5 1 97.12 149 TYR B CA 1
ATOM 2761 C C . TYR B 1 149 ? 9.984 -15.75 -5.691 1 97.12 149 TYR B C 1
ATOM 2763 O O . TYR B 1 149 ? 10.641 -14.734 -5.918 1 97.12 149 TYR B O 1
ATOM 2771 N N . LEU B 1 150 ? 10.391 -16.609 -4.855 1 97.19 150 LEU B N 1
ATOM 2772 C CA . LEU B 1 150 ? 11.578 -16.422 -4.023 1 97.19 150 LEU B CA 1
ATOM 2773 C C . LEU B 1 150 ? 12.852 -16.547 -4.852 1 97.19 150 LEU B C 1
ATOM 2775 O O . LEU B 1 150 ? 13.875 -15.945 -4.508 1 97.19 150 LEU B O 1
ATOM 2779 N N . HIS B 1 151 ? 12.75 -17.344 -5.898 1 96.19 151 HIS B N 1
ATOM 2780 C CA . HIS B 1 151 ? 13.883 -17.484 -6.801 1 96.19 151 HIS B CA 1
ATOM 2781 C C . HIS B 1 151 ? 14.047 -16.25 -7.676 1 96.19 151 HIS B C 1
ATOM 2783 O O . HIS B 1 151 ? 15.148 -15.711 -7.789 1 96.19 151 HIS B O 1
ATOM 2789 N N . TYR B 1 152 ? 12.992 -15.703 -8.289 1 96.56 152 TYR B N 1
ATOM 2790 C CA . TYR B 1 152 ? 13.062 -14.641 -9.289 1 96.56 152 TYR B CA 1
ATOM 2791 C C . TYR B 1 152 ? 13.125 -13.266 -8.617 1 96.56 152 TYR B C 1
ATOM 2793 O O . TYR B 1 152 ? 13.734 -12.336 -9.148 1 96.56 152 TYR B O 1
ATOM 2801 N N . GLY B 1 153 ? 12.539 -13.086 -7.457 1 96 153 GLY B N 1
ATOM 2802 C CA . GLY B 1 153 ? 12.5 -11.805 -6.766 1 96 153 GLY B CA 1
ATOM 2803 C C . GLY B 1 153 ? 13.867 -11.148 -6.66 1 96 153 GLY B C 1
ATOM 2804 O O . GLY B 1 153 ? 14.07 -10.047 -7.184 1 96 153 GLY B O 1
ATOM 2805 N N . PRO B 1 154 ? 14.828 -11.875 -6.074 1 96.06 154 PRO B N 1
ATOM 2806 C CA . PRO B 1 154 ? 16.172 -11.32 -5.98 1 96.06 154 PRO B CA 1
ATOM 2807 C C . PRO B 1 154 ? 16.797 -11.039 -7.348 1 96.06 154 PRO B C 1
ATOM 2809 O O . PRO B 1 154 ? 17.531 -10.062 -7.508 1 96.06 154 PRO B O 1
ATOM 2812 N N . GLN B 1 155 ? 16.469 -11.82 -8.344 1 95.38 155 GLN B N 1
ATOM 2813 C CA . GLN B 1 155 ? 17.031 -11.648 -9.672 1 95.38 155 GLN B CA 1
ATOM 2814 C C . GLN B 1 155 ? 16.5 -10.383 -10.344 1 95.38 155 GLN B C 1
ATOM 2816 O O . GLN B 1 155 ? 17.156 -9.797 -11.195 1 95.38 155 GLN B O 1
ATOM 2821 N N . LEU B 1 156 ? 15.328 -10.031 -9.969 1 95.06 156 LEU B N 1
ATOM 2822 C CA . LEU B 1 156 ? 14.727 -8.812 -10.492 1 95.06 156 LEU B CA 1
ATOM 2823 C C . LEU B 1 156 ? 15.336 -7.574 -9.844 1 95.06 156 LEU B C 1
ATOM 2825 O O . LEU B 1 156 ? 15.062 -6.449 -10.266 1 95.06 156 LEU B O 1
ATOM 2829 N N . GLY B 1 157 ? 16.141 -7.754 -8.773 1 94.75 157 GLY B N 1
ATOM 2830 C CA . GLY B 1 157 ? 16.844 -6.652 -8.133 1 94.75 157 GLY B CA 1
ATOM 2831 C C . GLY B 1 157 ? 16.219 -6.254 -6.801 1 94.75 157 GLY B C 1
ATOM 2832 O O . GLY B 1 157 ? 16.688 -5.312 -6.156 1 94.75 157 GLY B O 1
ATOM 2833 N N . TYR B 1 158 ? 15.203 -6.973 -6.383 1 96.75 158 TYR B N 1
ATOM 2834 C CA . TYR B 1 158 ? 14.547 -6.645 -5.121 1 96.75 158 TYR B CA 1
ATOM 2835 C C . TYR B 1 158 ? 15.383 -7.117 -3.938 1 96.75 158 TYR B C 1
ATOM 2837 O O . TYR B 1 158 ? 16.109 -8.117 -4.039 1 96.75 158 TYR B O 1
ATOM 2845 N N . ARG B 1 159 ? 15.258 -6.398 -2.818 1 97.06 159 ARG B N 1
ATOM 2846 C CA . ARG B 1 159 ? 15.992 -6.746 -1.605 1 97.06 159 ARG B CA 1
ATOM 2847 C C . ARG B 1 159 ? 15.109 -7.523 -0.635 1 97.06 159 ARG B C 1
ATOM 2849 O O . ARG B 1 159 ? 15.602 -8.117 0.325 1 97.06 159 ARG B O 1
ATOM 2856 N N . GLY B 1 160 ? 13.805 -7.48 -0.84 1 97.88 160 GLY B N 1
ATOM 2857 C CA . GLY B 1 160 ? 12.852 -8.195 -0.01 1 97.88 160 GLY B CA 1
ATOM 2858 C C . GLY B 1 160 ? 11.438 -8.141 -0.546 1 97.88 160 GLY B C 1
ATOM 2859 O O . GLY B 1 160 ? 11.203 -7.637 -1.647 1 97.88 160 GLY B O 1
ATOM 2860 N N . SER B 1 161 ? 10.555 -8.68 0.224 1 98.19 161 SER B N 1
ATOM 2861 C CA . SER B 1 161 ? 9.148 -8.734 -0.148 1 98.19 161 SER B CA 1
ATOM 2862 C C . SER B 1 161 ? 8.25 -8.375 1.031 1 98.19 161 SER B C 1
ATOM 2864 O O . SER B 1 161 ? 8.539 -8.742 2.174 1 98.19 161 SER B O 1
ATOM 2866 N N . VAL B 1 162 ? 7.199 -7.668 0.73 1 98.5 162 VAL B N 1
ATOM 2867 C CA . VAL B 1 162 ? 6.148 -7.391 1.705 1 98.5 162 VAL B CA 1
ATOM 2868 C C . VAL B 1 162 ? 4.781 -7.672 1.088 1 98.5 162 VAL B C 1
ATOM 2870 O O . VAL B 1 162 ? 4.5 -7.246 -0.034 1 98.5 162 VAL B O 1
ATOM 2873 N N . PHE B 1 163 ? 3.973 -8.461 1.688 1 98 163 PHE B N 1
ATOM 2874 C CA . PHE B 1 163 ? 2.537 -8.531 1.439 1 98 163 PHE B CA 1
ATOM 2875 C C . PHE B 1 163 ? 1.766 -7.746 2.494 1 98 163 PHE B C 1
ATOM 2877 O O . PHE B 1 163 ? 1.803 -8.086 3.678 1 98 163 PHE B O 1
ATOM 2884 N N . ASN B 1 164 ? 1.016 -6.797 2.07 1 96.88 164 ASN B N 1
ATOM 2885 C CA . ASN B 1 164 ? 0.361 -5.879 2.996 1 96.88 164 ASN B CA 1
ATOM 2886 C C . ASN B 1 164 ? -0.911 -6.484 3.582 1 96.88 164 ASN B C 1
ATOM 2888 O O . ASN B 1 164 ? -1.31 -6.145 4.695 1 96.88 164 ASN B O 1
ATOM 2892 N N . LEU B 1 165 ? -1.548 -7.285 2.744 1 96.75 165 LEU B N 1
ATOM 2893 C CA . LEU B 1 165 ? -2.912 -7.676 3.082 1 96.75 165 LEU B CA 1
ATOM 2894 C C . LEU B 1 165 ? -3.123 -9.164 2.846 1 96.75 165 LEU B C 1
ATOM 2896 O O . LEU B 1 165 ? -3.893 -9.555 1.964 1 96.75 165 LEU B O 1
ATOM 2900 N N . VAL B 1 166 ? -2.543 -9.992 3.654 1 98.44 166 VAL B N 1
ATOM 2901 C CA . VAL B 1 166 ? -2.93 -11.398 3.621 1 98.44 166 VAL B CA 1
ATOM 2902 C C . VAL B 1 166 ? -4.004 -11.664 4.672 1 98.44 166 VAL B C 1
ATOM 2904 O O . VAL B 1 166 ? -3.703 -11.758 5.867 1 98.44 166 VAL B O 1
ATOM 2907 N N . TYR B 1 167 ? -5.25 -11.758 4.137 1 98.5 167 TYR B N 1
ATOM 2908 C CA . TYR B 1 167 ? -6.352 -11.953 5.07 1 98.5 167 TYR B CA 1
ATOM 2909 C C . TYR B 1 167 ? -6.215 -13.281 5.812 1 98.5 167 TYR B C 1
ATOM 2911 O O . TYR B 1 167 ? -5.867 -14.297 5.211 1 98.5 167 TYR B O 1
ATOM 2919 N N . THR B 1 168 ? -6.469 -13.266 7.113 1 98.56 168 THR B N 1
ATOM 2920 C CA . THR B 1 168 ? -6.258 -14.438 7.949 1 98.56 168 THR B CA 1
ATOM 2921 C C . THR B 1 168 ? -7.184 -15.578 7.523 1 98.56 168 THR B C 1
ATOM 2923 O O . THR B 1 168 ? -6.891 -16.75 7.762 1 98.56 168 THR B O 1
ATOM 2926 N N . SER B 1 169 ? -8.297 -15.258 6.867 1 97.44 169 SER B N 1
ATOM 2927 C CA . SER B 1 169 ? -9.227 -16.281 6.395 1 97.44 169 SER B CA 1
ATOM 2928 C C . SER B 1 169 ? -8.703 -16.969 5.137 1 97.44 169 SER B C 1
ATOM 2930 O O . SER B 1 169 ? -9.227 -18 4.719 1 97.44 169 SER B O 1
ATOM 2932 N N . ASN B 1 170 ? -7.699 -16.312 4.449 1 96.06 170 ASN B N 1
ATOM 2933 C CA . ASN B 1 170 ? -7.031 -16.984 3.336 1 96.06 170 ASN B CA 1
ATOM 2934 C C . ASN B 1 170 ? -6.012 -18 3.822 1 96.06 170 ASN B C 1
ATOM 2936 O O . ASN B 1 170 ? -4.805 -17.781 3.721 1 96.06 170 ASN B O 1
ATOM 2940 N N . GLU B 1 171 ? -6.496 -19.094 4.258 1 95.25 171 GLU B N 1
ATOM 2941 C CA . GLU B 1 171 ? -5.672 -20.094 4.918 1 95.25 171 GLU B CA 1
ATOM 2942 C C . GLU B 1 171 ? -4.59 -20.625 3.982 1 95.25 171 GLU B C 1
ATOM 2944 O O . GLU B 1 171 ? -3.48 -20.938 4.422 1 95.25 171 GLU B O 1
ATOM 2949 N N . ALA B 1 172 ? -4.941 -20.797 2.77 1 92.06 172 ALA B N 1
ATOM 2950 C CA . ALA B 1 172 ? -3.973 -21.297 1.8 1 92.06 172 ALA B CA 1
ATOM 2951 C C . ALA B 1 172 ? -2.756 -20.375 1.712 1 92.06 172 ALA B C 1
ATOM 2953 O O . ALA B 1 172 ? -1.616 -20.844 1.802 1 92.06 172 ALA B O 1
ATOM 2954 N N . SER B 1 173 ? -2.963 -19.062 1.565 1 95.75 173 SER B N 1
ATOM 2955 C CA . SER B 1 173 ? -1.867 -18.094 1.496 1 95.75 173 SER B CA 1
ATOM 2956 C C . SER B 1 173 ? -1.073 -18.062 2.797 1 95.75 173 SER B C 1
ATOM 2958 O O . SER B 1 173 ? 0.159 -18.031 2.777 1 95.75 173 SER B O 1
ATOM 2960 N N . VAL B 1 174 ? -1.764 -18.078 3.885 1 98.06 174 VAL B N 1
ATOM 2961 C CA . VAL B 1 174 ? -1.101 -18.062 5.184 1 98.06 174 VAL B CA 1
ATOM 2962 C C . VAL B 1 174 ? -0.165 -19.266 5.301 1 98.06 174 VAL B C 1
ATOM 2964 O O . VAL B 1 174 ? 1.001 -19.125 5.676 1 98.06 174 VAL B O 1
ATOM 2967 N N . ARG B 1 175 ? -0.658 -20.422 4.902 1 96.5 175 ARG B N 1
ATOM 2968 C CA . ARG B 1 175 ? 0.148 -21.625 4.965 1 96.5 175 ARG B CA 1
ATOM 2969 C C . ARG B 1 175 ? 1.365 -21.531 4.051 1 96.5 175 ARG B C 1
ATOM 2971 O O . ARG B 1 175 ? 2.471 -21.906 4.438 1 96.5 175 ARG B O 1
ATOM 2978 N N . ILE B 1 176 ? 1.174 -21.016 2.891 1 95.75 176 ILE B N 1
ATOM 2979 C CA . ILE B 1 176 ? 2.24 -20.922 1.9 1 95.75 176 ILE B CA 1
ATOM 2980 C C . ILE B 1 176 ? 3.34 -20 2.41 1 95.75 176 ILE B C 1
ATOM 2982 O O . ILE B 1 176 ? 4.516 -20.375 2.426 1 95.75 176 ILE B O 1
ATOM 2986 N N . TRP B 1 177 ? 2.992 -18.781 2.854 1 98.12 177 TRP B N 1
ATOM 2987 C CA . TRP B 1 177 ? 4 -17.797 3.227 1 98.12 177 TRP B CA 1
ATOM 2988 C C . TRP B 1 177 ? 4.703 -18.188 4.52 1 98.12 177 TRP B C 1
ATOM 2990 O O . TRP B 1 177 ? 5.91 -18 4.66 1 98.12 177 TRP B O 1
ATOM 3000 N N . ASP B 1 178 ? 3.951 -18.797 5.457 1 98.44 178 ASP B N 1
AT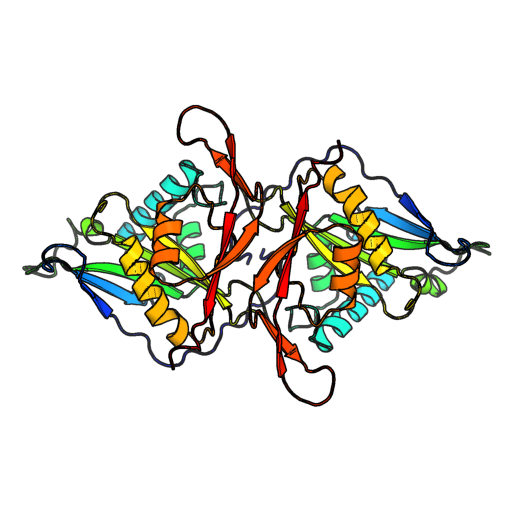OM 3001 C CA . ASP B 1 178 ? 4.586 -19.359 6.645 1 98.44 178 ASP B CA 1
ATOM 3002 C C . ASP B 1 178 ? 5.602 -20.438 6.273 1 98.44 178 ASP B C 1
ATOM 3004 O O . ASP B 1 178 ? 6.734 -20.422 6.758 1 98.44 178 ASP B O 1
ATOM 3008 N N . ALA B 1 179 ? 5.176 -21.328 5.414 1 97.12 179 ALA B N 1
ATOM 3009 C CA . ALA B 1 179 ? 6.012 -22.469 5.035 1 97.12 179 ALA B CA 1
ATOM 3010 C C . ALA B 1 179 ? 7.258 -22.016 4.289 1 97.12 179 ALA B C 1
ATOM 3012 O O . ALA B 1 179 ? 8.32 -22.625 4.391 1 97.12 179 ALA B O 1
ATOM 3013 N N . LEU B 1 180 ? 7.156 -20.938 3.537 1 97.31 180 LEU B N 1
ATOM 3014 C CA . LEU B 1 180 ? 8.266 -20.438 2.732 1 97.31 180 LEU B CA 1
ATOM 3015 C C . LEU B 1 180 ? 9.172 -19.531 3.559 1 97.31 180 LEU B C 1
ATOM 3017 O O . LEU B 1 180 ? 10.117 -18.938 3.027 1 97.31 180 LEU B O 1
ATOM 3021 N N . GLY B 1 181 ? 8.883 -19.359 4.832 1 97.62 181 GLY B N 1
ATOM 3022 C CA . GLY B 1 181 ? 9.781 -18.688 5.758 1 97.62 181 GLY B CA 1
ATOM 3023 C C . GLY B 1 181 ? 9.578 -17.172 5.797 1 97.62 181 GLY B C 1
ATOM 3024 O O . GLY B 1 181 ? 10.477 -16.438 6.203 1 97.62 181 GLY B O 1
ATOM 3025 N N . PHE B 1 182 ? 8.453 -16.734 5.32 1 98.5 182 PHE B N 1
ATOM 3026 C CA . PHE B 1 182 ? 8.125 -15.328 5.543 1 98.5 182 PHE B CA 1
ATOM 3027 C C . PHE B 1 182 ? 7.863 -15.055 7.02 1 98.5 182 PHE B C 1
ATOM 3029 O O . PHE B 1 182 ? 7.371 -15.93 7.734 1 98.5 182 PHE B O 1
ATOM 3036 N N . THR B 1 183 ? 8.18 -13.836 7.43 1 98.5 183 THR B N 1
ATOM 3037 C CA . THR B 1 183 ? 7.902 -13.398 8.797 1 98.5 183 THR B CA 1
ATOM 3038 C C . THR B 1 183 ? 6.582 -12.633 8.859 1 98.5 183 THR B C 1
ATOM 3040 O O . THR B 1 183 ? 6.297 -11.805 7.988 1 98.5 183 THR B O 1
ATOM 3043 N N . ARG B 1 184 ? 5.742 -12.977 9.812 1 98.69 184 ARG B N 1
ATOM 3044 C CA . ARG B 1 184 ? 4.578 -12.148 10.102 1 98.69 184 ARG B CA 1
ATOM 3045 C C . ARG B 1 184 ? 4.988 -10.828 10.75 1 98.69 184 ARG B C 1
ATOM 3047 O O . ARG B 1 184 ? 5.094 -10.742 11.977 1 98.69 184 ARG B O 1
ATOM 3054 N N . ALA B 1 185 ? 5.141 -9.836 9.977 1 98.81 185 ALA B N 1
ATOM 3055 C CA . ALA B 1 185 ? 5.734 -8.57 10.391 1 98.81 185 ALA B CA 1
ATOM 3056 C C . ALA B 1 185 ? 4.699 -7.672 11.055 1 98.81 185 ALA B C 1
ATOM 3058 O O . ALA B 1 185 ? 5.051 -6.668 11.688 1 98.81 185 ALA B O 1
ATOM 3059 N N . GLY B 1 186 ? 3.406 -8.023 10.93 1 98.75 186 GLY B N 1
ATOM 3060 C CA . GLY B 1 186 ? 2.348 -7.234 11.539 1 98.75 186 GLY B CA 1
ATOM 3061 C C . GLY B 1 186 ? 0.972 -7.848 11.367 1 98.75 186 GLY B C 1
ATOM 3062 O O . GLY B 1 186 ? 0.818 -8.852 10.672 1 98.75 186 GLY B O 1
ATOM 3063 N N . LEU B 1 187 ? 0.01 -7.277 12 1 98.81 187 LEU B N 1
ATOM 3064 C CA . LEU B 1 187 ? -1.396 -7.656 11.906 1 98.81 187 LEU B CA 1
ATOM 3065 C C . LEU B 1 187 ? -2.295 -6.422 11.945 1 98.81 187 LEU B C 1
ATOM 3067 O O . LEU B 1 187 ? -2.191 -5.602 12.859 1 98.81 187 LEU B O 1
ATOM 3071 N N . ILE B 1 188 ? -3.156 -6.285 10.984 1 98.69 188 ILE B N 1
ATOM 3072 C CA . ILE B 1 188 ? -4.109 -5.184 10.906 1 98.69 188 ILE B CA 1
ATOM 3073 C C . ILE B 1 188 ? -5.512 -5.684 11.242 1 98.69 188 ILE B C 1
ATOM 3075 O O . ILE B 1 188 ? -6.09 -6.477 10.5 1 98.69 188 ILE B O 1
ATOM 3079 N N . PRO B 1 189 ? -6.086 -5.234 12.297 1 98.38 189 PRO B N 1
ATOM 3080 C CA . PRO B 1 189 ? -7.43 -5.68 12.672 1 98.38 189 PRO B CA 1
ATOM 3081 C C . PRO B 1 189 ? -8.5 -5.211 11.688 1 98.38 189 PRO B C 1
ATOM 3083 O O . PRO B 1 189 ? -8.453 -4.07 11.211 1 98.38 189 PRO B O 1
ATOM 3086 N N . GLY B 1 190 ? -9.43 -6.117 11.383 1 98.06 190 GLY B N 1
ATOM 3087 C CA . GLY B 1 190 ? -10.555 -5.766 10.539 1 98.06 190 GLY B CA 1
ATOM 3088 C C . GLY B 1 190 ? -10.133 -5.176 9.203 1 98.06 190 GLY B C 1
ATOM 3089 O O . GLY B 1 190 ? -10.781 -4.25 8.703 1 98.06 190 GLY B O 1
ATOM 3090 N N . ALA B 1 191 ? -9.156 -5.68 8.617 1 98.25 191 ALA B N 1
ATOM 3091 C CA . ALA B 1 191 ? -8.492 -5.098 7.449 1 98.25 191 ALA B CA 1
ATOM 3092 C C . ALA B 1 191 ? -9.344 -5.262 6.195 1 98.25 191 ALA B C 1
ATOM 3094 O O . ALA B 1 191 ? -9.25 -4.457 5.266 1 98.25 191 ALA B O 1
ATOM 3095 N N . GLY B 1 192 ? -10.117 -6.297 6.137 1 97.81 192 GLY B N 1
ATOM 3096 C CA . GLY B 1 192 ? -10.898 -6.559 4.938 1 97.81 192 GLY B CA 1
ATOM 3097 C C . GLY B 1 192 ? -12.367 -6.809 5.227 1 97.81 192 GLY B C 1
ATOM 3098 O O . GLY B 1 192 ? -12.703 -7.598 6.105 1 97.81 192 GLY B O 1
ATOM 3099 N N . ARG B 1 193 ? -13.242 -6.121 4.566 1 97.38 193 ARG B N 1
ATOM 3100 C CA . ARG B 1 193 ? -14.664 -6.426 4.531 1 97.38 193 ARG B CA 1
ATOM 3101 C C . ARG B 1 193 ? -14.969 -7.492 3.486 1 97.38 193 ARG B C 1
ATOM 3103 O O . ARG B 1 193 ? -15.219 -7.176 2.32 1 97.38 193 ARG B O 1
ATOM 3110 N N . LEU B 1 194 ? -15.008 -8.773 3.879 1 97.94 194 LEU B N 1
ATOM 3111 C CA . LEU B 1 194 ? -15.039 -9.906 2.959 1 97.94 194 LEU B CA 1
ATOM 3112 C C . LEU B 1 194 ? -16.391 -10.602 2.99 1 97.94 194 LEU B C 1
ATOM 3114 O O . LEU B 1 194 ? -17.109 -10.523 3.988 1 97.94 194 LEU B O 1
ATOM 3118 N N . LYS B 1 195 ? -16.672 -11.242 1.894 1 96.75 195 LYS B N 1
ATOM 3119 C CA . LYS B 1 195 ? -17.844 -12.109 1.887 1 96.75 195 LYS B CA 1
ATOM 3120 C C . LYS B 1 195 ? -17.641 -13.32 2.795 1 96.75 195 LYS B C 1
ATOM 3122 O O . LYS B 1 195 ? -16.547 -13.883 2.85 1 96.75 195 LYS B O 1
ATOM 3127 N N . ARG B 1 196 ? -18.656 -13.719 3.443 1 95.38 196 ARG B N 1
ATOM 3128 C CA . ARG B 1 196 ? -18.578 -14.867 4.34 1 95.38 196 ARG B CA 1
ATOM 3129 C C . ARG B 1 196 ? -18.406 -16.156 3.559 1 95.38 196 ARG B C 1
ATOM 3131 O O . ARG B 1 196 ? -18.969 -16.312 2.467 1 95.38 196 ARG B O 1
ATOM 3138 N N . LYS B 1 197 ? -17.672 -17.062 4.191 1 90.62 197 LYS B N 1
ATOM 3139 C CA . LYS B 1 197 ? -17.484 -18.375 3.582 1 90.62 197 LYS B CA 1
ATOM 3140 C C . LYS B 1 197 ? -18.797 -19.156 3.551 1 90.62 197 LYS B C 1
ATOM 3142 O O . LYS B 1 197 ? -19.094 -19.828 2.561 1 90.62 197 LYS B O 1
ATOM 3147 N N . VAL B 1 198 ? -19.438 -19.078 4.688 1 89.19 198 VAL B N 1
ATOM 3148 C CA . VAL B 1 198 ? -20.703 -19.766 4.824 1 89.19 198 VAL B CA 1
ATOM 3149 C C . VAL B 1 198 ? -21.828 -18.75 5.047 1 89.19 198 VAL B C 1
ATOM 3151 O O . VAL B 1 198 ? -21.703 -17.859 5.895 1 89.19 198 VAL B O 1
ATOM 3154 N N . GLY B 1 199 ? -22.812 -18.859 4.289 1 87.31 199 GLY B N 1
ATOM 3155 C CA . GLY B 1 199 ? -23.953 -17.969 4.441 1 87.31 199 GLY B CA 1
ATOM 3156 C C . GLY B 1 199 ? -23.828 -16.688 3.645 1 87.31 199 GLY B C 1
ATOM 3157 O O . GLY B 1 199 ? -22.938 -16.562 2.799 1 87.31 199 GLY B O 1
ATOM 3158 N N . GLN B 1 200 ? -24.828 -15.773 3.916 1 90.56 200 GLN B N 1
ATOM 3159 C CA . GLN B 1 200 ? -24.859 -14.492 3.219 1 90.56 200 GLN B CA 1
ATOM 3160 C C . GLN B 1 200 ? -24.297 -13.375 4.09 1 90.56 200 GLN B C 1
ATOM 3162 O O . GLN B 1 200 ? -24.266 -13.492 5.316 1 90.56 200 GLN B O 1
ATOM 3167 N N . GLY B 1 201 ? -23.719 -12.414 3.402 1 94.5 201 GLY B N 1
ATOM 3168 C CA . GLY B 1 201 ? -23.25 -11.234 4.121 1 94.5 201 GLY B CA 1
ATOM 3169 C C . GLY B 1 201 ? -21.75 -11.062 4.09 1 94.5 201 GLY B C 1
ATOM 3170 O O . GLY B 1 201 ? -21.047 -11.773 3.361 1 94.5 201 GLY B O 1
ATOM 3171 N N . GLU B 1 202 ? -21.312 -10 4.836 1 96.81 202 GLU B N 1
ATOM 3172 C CA . GLU B 1 202 ? -19.891 -9.641 4.891 1 96.81 202 GLU B CA 1
ATOM 3173 C C . GLU B 1 202 ? -19.406 -9.594 6.332 1 96.81 202 GLU B C 1
ATOM 3175 O O . GLU B 1 202 ? -20.203 -9.516 7.27 1 96.81 202 GLU B O 1
ATOM 3180 N N . GLU B 1 203 ? -18.156 -9.781 6.477 1 97.06 203 GLU B N 1
ATOM 3181 C CA . GLU B 1 203 ? -17.5 -9.688 7.777 1 97.06 203 GLU B CA 1
ATOM 3182 C C . GLU B 1 203 ? -16.125 -9.031 7.656 1 97.06 203 GLU B C 1
ATOM 3184 O O . GLU B 1 203 ? -15.484 -9.109 6.605 1 97.06 203 GLU B O 1
ATOM 3189 N N . TYR B 1 204 ? -15.742 -8.383 8.727 1 97.69 204 TYR B N 1
ATOM 3190 C CA . TYR B 1 204 ? -14.406 -7.805 8.773 1 97.69 204 TYR B CA 1
ATOM 3191 C C . TYR B 1 204 ? -13.383 -8.82 9.266 1 97.69 204 TYR B C 1
ATOM 3193 O O . TYR B 1 204 ? -13.555 -9.406 10.336 1 97.69 204 TYR B O 1
ATOM 3201 N N . VAL B 1 205 ? -12.352 -8.992 8.492 1 98.44 205 VAL B N 1
ATOM 3202 C CA . VAL B 1 205 ? -11.336 -10.016 8.758 1 98.44 205 VAL B CA 1
ATOM 3203 C C . VAL B 1 205 ? -9.977 -9.352 8.922 1 98.44 205 VAL B C 1
ATOM 3205 O O . VAL B 1 205 ? -9.633 -8.422 8.18 1 98.44 205 VAL B O 1
ATOM 3208 N N . ASP B 1 206 ? -9.188 -9.828 9.867 1 98.81 206 ASP B N 1
ATOM 3209 C CA . ASP B 1 206 ? -7.828 -9.336 10.078 1 98.81 206 ASP B CA 1
ATOM 3210 C C . ASP B 1 206 ? -6.926 -9.711 8.898 1 98.81 206 ASP B C 1
ATOM 3212 O O . ASP B 1 206 ? -7.215 -10.656 8.164 1 98.81 206 ASP B O 1
ATOM 3216 N N . ALA B 1 207 ? -5.855 -8.945 8.695 1 98.81 207 ALA B N 1
ATOM 3217 C CA . ALA B 1 207 ? -4.848 -9.273 7.691 1 98.81 207 ALA B CA 1
ATOM 3218 C C . ALA B 1 207 ? -3.447 -9.273 8.297 1 98.81 207 ALA B C 1
ATOM 3220 O O . ALA B 1 207 ? -3.121 -8.414 9.125 1 98.81 207 ALA B O 1
ATOM 3221 N N . ILE B 1 208 ? -2.654 -10.172 7.879 1 98.88 208 ILE B N 1
ATOM 3222 C CA . ILE B 1 208 ? -1.248 -10.266 8.258 1 98.88 208 ILE B CA 1
ATOM 3223 C C . ILE B 1 208 ? -0.394 -9.492 7.254 1 98.88 208 ILE B C 1
ATOM 3225 O O . ILE B 1 208 ? -0.618 -9.578 6.043 1 98.88 208 ILE B O 1
ATOM 3229 N N . VAL B 1 209 ? 0.525 -8.727 7.762 1 98.75 209 VAL B N 1
ATOM 3230 C CA . VAL B 1 209 ? 1.616 -8.195 6.949 1 98.75 209 VAL B CA 1
ATOM 3231 C C . VAL B 1 209 ? 2.791 -9.172 6.965 1 98.75 209 VAL B C 1
ATOM 3233 O O . VAL B 1 209 ? 3.346 -9.469 8.023 1 98.75 209 VAL B O 1
ATOM 3236 N N . TYR B 1 210 ? 3.178 -9.656 5.805 1 98.81 210 TYR B N 1
ATOM 3237 C CA . TYR B 1 210 ? 4.301 -10.586 5.699 1 98.81 210 TYR B CA 1
ATOM 3238 C C . TYR B 1 210 ? 5.539 -9.883 5.152 1 98.81 210 TYR B C 1
ATOM 3240 O O . TYR B 1 210 ? 5.438 -9.047 4.258 1 98.81 210 TYR B O 1
ATOM 3248 N N . HIS B 1 211 ? 6.676 -10.273 5.625 1 98.81 211 HIS B N 1
ATOM 3249 C CA . HIS B 1 211 ? 7.953 -9.773 5.145 1 98.81 211 HIS B CA 1
ATOM 3250 C C . HIS B 1 211 ? 8.945 -10.906 4.914 1 98.81 211 HIS B C 1
ATOM 3252 O O . HIS B 1 211 ? 8.969 -11.875 5.676 1 98.81 211 HIS B O 1
ATOM 3258 N N . LYS B 1 212 ? 9.68 -10.797 3.938 1 98.62 212 LYS B N 1
ATOM 3259 C CA . LYS B 1 212 ? 10.797 -11.695 3.662 1 98.62 212 LYS B CA 1
ATOM 3260 C C . LYS B 1 212 ? 12.023 -10.922 3.193 1 98.62 212 LYS B C 1
ATOM 3262 O O . LYS B 1 212 ? 11.93 -10.086 2.289 1 98.62 212 LYS B O 1
ATOM 3267 N N . ASP B 1 213 ? 13.148 -11.141 3.818 1 98.19 213 ASP B N 1
ATOM 3268 C CA . ASP B 1 213 ? 14.422 -10.555 3.414 1 98.19 213 ASP B CA 1
ATOM 3269 C C . ASP B 1 213 ? 15.109 -11.406 2.352 1 98.19 213 ASP B C 1
ATOM 3271 O O . ASP B 1 213 ? 15.359 -12.594 2.57 1 98.19 213 ASP B O 1
ATOM 3275 N N . PHE B 1 214 ? 15.383 -10.852 1.205 1 96.88 214 PHE B N 1
ATOM 3276 C CA . PHE B 1 214 ? 16.031 -11.586 0.12 1 96.88 214 PHE B CA 1
ATOM 3277 C C . PHE B 1 214 ? 17.547 -11.531 0.254 1 96.88 214 PHE B C 1
ATOM 3279 O O . PHE B 1 214 ? 18.266 -12.227 -0.468 1 96.88 214 PHE B O 1
ATOM 3286 N N . THR B 1 215 ? 18.047 -10.656 1.067 1 92.19 215 THR B N 1
ATOM 3287 C CA . THR B 1 215 ? 19.484 -10.43 1.138 1 92.19 215 THR B CA 1
ATOM 3288 C C . THR B 1 215 ? 20.141 -11.352 2.168 1 92.19 215 THR B C 1
ATOM 3290 O O . THR B 1 215 ? 21.359 -11.445 2.246 1 92.19 215 THR B O 1
ATOM 3293 N N . ALA B 1 216 ? 19.516 -11.93 3.133 1 78 216 ALA B N 1
ATOM 3294 C CA . ALA B 1 216 ? 20.094 -12.773 4.18 1 78 216 ALA B CA 1
ATOM 3295 C C . ALA B 1 216 ? 20.781 -13.992 3.582 1 78 216 ALA B C 1
ATOM 3297 O O . ALA B 1 216 ? 21.766 -14.492 4.133 1 78 216 ALA B O 1
ATOM 3298 N N . SER B 1 217 ? 20.25 -14.781 2.562 1 57.72 217 SER B N 1
ATOM 3299 C CA . SER B 1 217 ? 20.859 -16.047 2.154 1 57.72 217 SER B CA 1
ATOM 3300 C C . SER B 1 217 ? 22.188 -15.812 1.438 1 57.72 217 SER B C 1
ATOM 3302 O O . SER B 1 217 ? 22.891 -16.766 1.119 1 57.72 217 SER B O 1
ATOM 3304 N N . ALA B 1 218 ? 22.672 -14.586 1.033 1 41.31 218 ALA B N 1
ATOM 3305 C CA . ALA B 1 218 ? 23.953 -14.719 0.342 1 41.31 218 ALA B CA 1
ATOM 3306 C C . ALA B 1 218 ? 25.078 -15.023 1.325 1 41.31 218 ALA B C 1
ATOM 3308 O O . ALA B 1 218 ? 25.094 -14.492 2.439 1 41.31 218 ALA B O 1
#

pLDDT: mean 85.75, std 16.99, range [31.16, 98.88]

Radius of gyration: 23.97 Å; Cα contacts (8 Å, |Δi|>4): 888; chains: 2; bounding box: 52×84×59 Å